Protein AF-0000000078708810 (afdb_homodimer)

Organism: Mycoplasmopsis fermentans (strain ATCC 19989 / NBRC 14854 / NCTC 10117 / PG18) (NCBI:txid496833)

pLDDT: mean 86.61, std 17.86, range [26.67, 98.94]

Foldseek 3Di:
DPPPPPFPWDKDAQFPPAPAIAIDGPLDDDDDLLLLLLLQVDDDAPVFAEEEEEACQLNSNVLLNCSQEVRHAYEYEHQDPVRLVNNVVRCVVSPNPVRYDYHHHQLLVVLVVCLVVVHAAGLEYEYAFDADPVPDPCPPPRNDPVNVCCCVVRHDDLLNVLQSNLSRHDAQGKYKYKYFPVCVVVNCVSCVVSQWEWAEKEFEAAEPPGDTTMMMTMTTHNDDYHYDYDYYAHQDYNVDPPDNHGDPVSSVSSHRNHHDDDD/DPPPPPFPWDKDAQFPPAPAIAIDGPLDDDDDLLLLLLLQVDDDAPVFAEEEEEACQLNSNVLLNCSQEVRHAYEYEHQDPVSLVNNVVRCVVSPNPVRYDYHHHQLLVVLVVCLVVVHAAGQEYEYAFDADPVPDPCPPPRNPPVVVCCCVVRHDDLLSVLQSNLSRHDAQGKYKYKYFPVCVVVNCVSCVVSQWEWAEKEFEAAEPPGDTTMMMTMTTHNDDYHYDYDYYAHQDYNVDPPDNHGDPVSSVSSHRNHHDDDD

Sequence (526 aa):
MIMNKKQKLVKNSLGFDSNLYVVQDKDMFNYSVDTIMLGNFVFLNNKIKNLLEIGANNGALSIFIAERNPNLKIDAVEIQTKACKLAQDNIELNNKQNQIKIINQDFNEFYLEKIKNAASKYDSIVCNPPFYTMQTNKVSKNISEELLIATHEYKINLEQIILGSSKLIEQKGYLTLVIPVERLVDCFCLMRKYNFEPKRVQFIIPRMQDKPKLVLVEGRYQAGWGVHFLPNLYLHDPNDKQQHEYLENIKKLYKPIKVKEGKMIMNKKQKLVKNSLGFDSNLYVVQDKDMFNYSVDTIMLGNFVFLNNKIKNLLEIGANNGALSIFIAERNPNLKIDAVEIQTKACKLAQDNIELNNKQNQIKIINQDFNEFYLEKIKNAASKYDSIVCNPPFYTMQTNKVSKNISEELLIATHEYKINLEQIILGSSKLIEQKGYLTLVIPVERLVDCFCLMRKYNFEPKRVQFIIPRMQDKPKLVLVEGRYQAGWGVHFLPNLYLHDPNDKQQHEYLENIKKLYKPIKVKEGK

Nearest PDB structures (foldseek):
  7wm6-assembly1_A  TM=9.306E-01  e=3.838E-27  Mycoplasma capricolum subsp. capricolum
  7wm6-assembly2_D  TM=9.173E-01  e=1.032E-26  Mycoplasma capricolum subsp. capricolum
  3lpm-assembly1_B  TM=9.251E-01  e=3.236E-22  Listeria monocytogenes serotype 4b str. CLIP 80459
  7wm6-assembly1_B  TM=9.581E-01  e=2.082E-21  Mycoplasma capricolum subsp. capricolum
  7wm5-assembly1_A-2  TM=9.167E-01  e=5.154E-22  Mycoplasma capricolum subsp. capricolum

Secondary structure (DSSP, 8-state):
--------EEEEE-SSSS--EEEEETTSPPP-HHHHHHHHHS---TT--EEEEE--TTSHHHHHHHHH-TT-EEEEEES-HHHHHHHHHHHHHTT-TTTEEEEES-HHHHHHHHHHTTPPPEEEEEE------TT-----TTS-HHHHHHHHHS---HHHHHHHHHHHEEEEEEEEEEEEGGGHHHHHHHHHHTTEEEEEEEEEESSTTSPP-EEEEEEEET--S--EEPPPEE-B-TT-TT--PBPHHHHHHTS--PPP---/--------EEEEE-SSSS--EEEEETTSPPP-HHHHHHHHHS---TT--EEEEE--TTSHHHHHHHHH-TT-EEEEEES-HHHHHHHHHHHHHTT-TTTEEEEES-HHHHHHHHHHTTPPPEEEEEE------TT-----TTS-HHHHHHHHHS---HHHHHHHHHHHEEEEEEEEEEEEGGGHHHHHHHHHHTTEEEEEEEEEESSTTSPP-EEEEEEEET--S--EEPPPEE-B-TT-TT--PBPHHHHHHTS--PPP---

InterPro domains:
  IPR002052 DNA methylase, N-6 adenine-specific, conserved site [PS00092] (125-131)
  IPR007848 Methyltransferase small domain [PF05175] (45-150)
  IPR029063 S-adenosyl-L-methionine-dependent methyltransferase superfamily [G3DSA:3.40.50.150] (15-257)
  IPR029063 S-adenosyl-L-methionine-dependent methyltransferase superfamily [SSF53335] (16-203)
  IPR050210 tRNA (adenine-N(6)-)-methyltransferase [PTHR47739] (8-252)

Structure (mmCIF, N/CA/C/O backbone):
data_AF-0000000078708810-model_v1
#
loop_
_entity.id
_entity.type
_entity.pdbx_description
1 polymer 'Methyltransferase small domain-containing protein'
#
loop_
_atom_site.group_PDB
_atom_site.id
_atom_site.type_symbol
_atom_site.label_atom_id
_atom_site.label_alt_id
_atom_site.label_comp_id
_atom_site.label_asym_id
_atom_site.label_entity_id
_atom_site.label_seq_id
_atom_site.pdbx_PDB_ins_code
_atom_site.Cartn_x
_atom_site.Cartn_y
_atom_site.Cartn_z
_atom_site.occupancy
_atom_site.B_iso_or_equiv
_atom_site.auth_seq_id
_atom_site.auth_comp_id
_atom_site.auth_asym_id
_atom_site.auth_atom_id
_atom_site.pdbx_PDB_model_num
ATOM 1 N N . MET A 1 1 ? -32.719 -39.438 -13.016 1 26.67 1 MET A N 1
ATOM 2 C CA . MET A 1 1 ? -31.688 -39.312 -14.039 1 26.67 1 MET A CA 1
ATOM 3 C C . MET A 1 1 ? -30.75 -38.156 -13.711 1 26.67 1 MET A C 1
ATOM 5 O O . MET A 1 1 ? -31.188 -37 -13.617 1 26.67 1 MET A O 1
ATOM 9 N N . ILE A 1 2 ? -29.844 -38.281 -12.812 1 32.75 2 ILE A N 1
ATOM 10 C CA . ILE A 1 2 ? -28.828 -37.312 -12.414 1 32.75 2 ILE A CA 1
ATOM 11 C C . ILE A 1 2 ? -28.188 -36.719 -13.656 1 32.75 2 ILE A C 1
ATOM 13 O O . ILE A 1 2 ? -27.625 -37.438 -14.492 1 32.75 2 ILE A O 1
ATOM 17 N N . MET A 1 3 ? -28.891 -35.781 -14.281 1 35.12 3 MET A N 1
ATOM 18 C CA . MET A 1 3 ? -28.328 -35.156 -15.469 1 35.12 3 MET A CA 1
ATOM 19 C C . MET A 1 3 ? -26.828 -34.938 -15.312 1 35.12 3 MET A C 1
ATOM 21 O O . MET A 1 3 ? -26.375 -34.344 -14.32 1 35.12 3 MET A O 1
ATOM 25 N N . ASN A 1 4 ? -25.938 -35.844 -15.711 1 38.75 4 ASN A N 1
ATOM 26 C CA . ASN A 1 4 ? -24.5 -35.656 -15.891 1 38.75 4 ASN A CA 1
ATOM 27 C C . ASN A 1 4 ? -24.156 -34.25 -16.391 1 38.75 4 ASN A C 1
ATOM 29 O O . ASN A 1 4 ? -24.453 -33.906 -17.547 1 38.75 4 ASN A O 1
ATOM 33 N N . LYS A 1 5 ? -24.406 -33.156 -15.75 1 48.03 5 LYS A N 1
ATOM 34 C CA . LYS A 1 5 ? -24.062 -31.828 -16.234 1 48.03 5 LYS A CA 1
ATOM 35 C C . LYS A 1 5 ? -22.75 -31.844 -17.016 1 48.03 5 LYS A C 1
ATOM 37 O O . LYS A 1 5 ? -21.703 -32.25 -16.484 1 48.03 5 LYS A O 1
ATOM 42 N N . LYS A 1 6 ? -22.781 -32.125 -18.344 1 53.19 6 LYS A N 1
ATOM 43 C CA . LYS A 1 6 ? -21.672 -32.094 -19.281 1 53.19 6 LYS A CA 1
ATOM 44 C C . LYS A 1 6 ? -20.703 -30.969 -18.938 1 53.19 6 LYS A C 1
ATOM 46 O O . LYS A 1 6 ? -21.109 -29.828 -18.734 1 53.19 6 LYS A O 1
ATOM 51 N N . GLN A 1 7 ? -19.562 -31.297 -18.484 1 66.88 7 GLN A N 1
ATOM 52 C CA . GLN A 1 7 ? -18.469 -30.375 -18.25 1 66.88 7 GLN A CA 1
ATOM 53 C C . GLN A 1 7 ? -18.312 -29.406 -19.422 1 66.88 7 GLN A C 1
ATOM 55 O O . GLN A 1 7 ? -18.344 -29.828 -20.578 1 66.88 7 GLN A O 1
ATOM 60 N N . LYS A 1 8 ? -18.578 -28.141 -19.266 1 78.69 8 LYS A N 1
ATOM 61 C CA . LYS A 1 8 ? -18.359 -27.125 -20.281 1 78.69 8 LYS A CA 1
ATOM 62 C C . LYS A 1 8 ? -16.891 -26.75 -20.406 1 78.69 8 LYS A C 1
ATOM 64 O O . LYS A 1 8 ? -16.453 -25.75 -19.844 1 78.69 8 LYS A O 1
ATOM 69 N N . LEU A 1 9 ? -16.125 -27.688 -20.984 1 86.25 9 LEU A N 1
ATOM 70 C CA . LEU A 1 9 ? -14.695 -27.5 -21.172 1 86.25 9 LEU A CA 1
ATOM 71 C C . LEU A 1 9 ? -14.422 -26.672 -22.422 1 86.25 9 LEU A C 1
ATOM 73 O O . LEU A 1 9 ? -14.984 -26.953 -23.484 1 86.25 9 LEU A O 1
ATOM 77 N N . VAL A 1 10 ? -13.656 -25.578 -22.25 1 90.5 10 VAL A N 1
ATOM 78 C CA . VAL A 1 10 ? -13.305 -24.703 -23.359 1 90.5 10 VAL A CA 1
ATOM 79 C C . VAL A 1 10 ? -11.789 -24.516 -23.406 1 90.5 10 VAL A C 1
ATOM 81 O O . VAL A 1 10 ? -11.156 -24.234 -22.391 1 90.5 10 VAL A O 1
ATOM 84 N N . LYS A 1 11 ? -11.273 -24.75 -24.594 1 91.69 11 LYS A N 1
ATOM 85 C CA . LYS A 1 11 ? -9.844 -24.516 -24.797 1 91.69 11 LYS A CA 1
ATOM 86 C C . LYS A 1 11 ? -9.562 -23.047 -25.078 1 91.69 11 LYS A C 1
ATOM 88 O O . LYS A 1 11 ? -10.125 -22.469 -26 1 91.69 11 LYS A O 1
ATOM 93 N N . ASN A 1 12 ? -8.727 -22.453 -24.312 1 90 12 ASN A N 1
ATOM 94 C CA . ASN A 1 12 ? -8.344 -21.062 -24.469 1 90 12 ASN A CA 1
ATOM 95 C C . ASN A 1 12 ? -6.832 -20.906 -24.625 1 90 12 ASN A C 1
ATOM 97 O O . ASN A 1 12 ? -6.066 -21.75 -24.156 1 90 12 ASN A O 1
ATOM 101 N N . SER A 1 13 ? -6.445 -19.844 -25.391 1 88.56 13 SER A N 1
ATOM 102 C CA . SER A 1 13 ? -5.035 -19.469 -25.391 1 88.56 13 SER A CA 1
ATOM 103 C C . SER A 1 13 ? -4.598 -18.938 -24.031 1 88.56 13 SER A C 1
ATOM 105 O O . SER A 1 13 ? -5.363 -18.234 -23.359 1 88.56 13 SER A O 1
ATOM 107 N N . LEU A 1 14 ? -3.518 -19.344 -23.656 1 87.88 14 LEU A N 1
ATOM 108 C CA . LEU A 1 14 ? -2.914 -18.797 -22.453 1 87.88 14 LEU A CA 1
ATOM 109 C C . LEU A 1 14 ? -1.899 -17.703 -22.797 1 87.88 14 LEU A C 1
ATOM 111 O O . LEU A 1 14 ? -0.809 -18 -23.281 1 87.88 14 LEU A O 1
ATOM 115 N N . GLY A 1 15 ? -2.24 -16.5 -22.5 1 83.06 15 GLY A N 1
ATOM 116 C CA . GLY A 1 15 ? -1.446 -15.367 -22.953 1 83.06 15 GLY A CA 1
ATOM 117 C C . GLY A 1 15 ? -1.709 -14.992 -24.406 1 83.06 15 GLY A C 1
ATOM 118 O O . GLY A 1 15 ? -2.746 -15.352 -24.969 1 83.06 15 GLY A O 1
ATOM 119 N N . PHE A 1 16 ? -0.837 -14.102 -24.828 1 76.5 16 PHE A N 1
ATOM 120 C CA . PHE A 1 16 ? -0.914 -13.672 -26.219 1 76.5 16 PHE A CA 1
ATOM 121 C C . PHE A 1 16 ? 0.299 -14.164 -27 1 76.5 16 PHE A C 1
ATOM 123 O O . PHE A 1 16 ? 1.435 -14.039 -26.531 1 76.5 16 PHE A O 1
ATOM 130 N N . ASP A 1 17 ? 0.03 -14.773 -28.141 1 71.62 17 ASP A N 1
ATOM 131 C CA . ASP A 1 17 ? 1.075 -15.219 -29.047 1 71.62 17 ASP A CA 1
ATOM 132 C C . ASP A 1 17 ? 2.043 -16.172 -28.359 1 71.62 17 ASP A C 1
ATOM 134 O O . ASP A 1 17 ? 3.256 -16.094 -28.562 1 71.62 17 ASP A O 1
ATOM 138 N N . SER A 1 18 ? 1.806 -16.969 -27.328 1 74.38 18 SER A N 1
ATOM 139 C CA . SER A 1 18 ? 2.691 -17.844 -26.562 1 74.38 18 SER A CA 1
ATOM 140 C C . SER A 1 18 ? 2.576 -19.297 -27.016 1 74.38 18 SER A C 1
ATOM 142 O O . SER A 1 18 ? 3.43 -20.125 -26.688 1 74.38 18 SER A O 1
ATOM 144 N N . ASN A 1 19 ? 1.688 -19.703 -27.828 1 87.44 19 ASN A N 1
ATOM 145 C CA . ASN A 1 19 ? 1.379 -21.062 -28.219 1 87.44 19 ASN A CA 1
ATOM 146 C C . ASN A 1 19 ? 1.002 -21.922 -27.016 1 87.44 19 ASN A C 1
ATOM 148 O O . ASN A 1 19 ? 1.212 -23.141 -27.031 1 87.44 19 ASN A O 1
ATOM 152 N N . LEU A 1 20 ? 0.754 -21.312 -26 1 93.69 20 LEU A N 1
ATOM 153 C CA . LEU A 1 20 ? 0.259 -22.016 -24.812 1 93.69 20 LEU A CA 1
ATOM 154 C C . LEU A 1 20 ? -1.266 -22.047 -24.797 1 93.69 20 LEU A C 1
ATOM 156 O O . LEU A 1 20 ? -1.917 -21.094 -25.219 1 93.69 20 LEU A O 1
ATOM 160 N N . TYR A 1 21 ? -1.769 -23.203 -24.25 1 94.12 21 TYR A N 1
ATOM 161 C CA . TYR A 1 21 ? -3.217 -23.375 -24.203 1 94.12 21 TYR A CA 1
ATOM 162 C C . TYR A 1 21 ? -3.648 -23.984 -22.875 1 94.12 21 TYR A C 1
ATOM 164 O O . TYR A 1 21 ? -2.902 -24.766 -22.266 1 94.12 21 TYR A O 1
ATOM 172 N N . VAL A 1 22 ? -4.828 -23.609 -22.5 1 94.31 22 VAL A N 1
ATOM 173 C CA . VAL A 1 22 ? -5.398 -24.219 -21.312 1 94.31 22 VAL A CA 1
ATOM 174 C C . VAL A 1 22 ? -6.879 -24.516 -21.531 1 94.31 22 VAL A C 1
ATOM 176 O O . VAL A 1 22 ? -7.617 -23.672 -22.047 1 94.31 22 VAL A O 1
ATOM 179 N N . VAL A 1 23 ? -7.207 -25.75 -21.234 1 94.31 23 VAL A N 1
ATOM 180 C CA . VAL A 1 23 ? -8.617 -26.141 -21.203 1 94.31 23 VAL A CA 1
ATOM 181 C C . VAL A 1 23 ? -9.211 -25.766 -19.844 1 94.31 23 VAL A C 1
ATOM 183 O O . VAL A 1 23 ? -8.625 -26.047 -18.797 1 94.31 23 VAL A O 1
ATOM 186 N N . GLN A 1 24 ? -10.32 -25.062 -19.938 1 91.44 24 GLN A N 1
ATOM 187 C CA . GLN A 1 24 ? -10.938 -24.578 -18.703 1 91.44 24 GLN A CA 1
ATOM 188 C C . GLN A 1 24 ? -12.383 -25.047 -18.594 1 91.44 24 GLN A C 1
ATOM 190 O O . GLN A 1 24 ? -13.094 -25.109 -19.609 1 91.44 24 GLN A O 1
ATOM 195 N N . ASP A 1 25 ? -12.727 -25.438 -17.406 1 86.12 25 ASP A N 1
ATOM 196 C CA . ASP A 1 25 ? -14.117 -25.703 -17.062 1 86.12 25 ASP A CA 1
ATOM 197 C C . ASP A 1 25 ? -14.844 -24.422 -16.656 1 86.12 25 ASP A C 1
ATOM 199 O O . ASP A 1 25 ? -14.539 -23.828 -15.625 1 86.12 25 ASP A O 1
ATOM 203 N N . LYS A 1 26 ? -15.805 -24.047 -17.406 1 80.81 26 LYS A N 1
ATOM 204 C CA . LYS A 1 26 ? -16.453 -22.766 -17.203 1 80.81 26 LYS A CA 1
ATOM 205 C C . LYS A 1 26 ? -17.234 -22.719 -15.891 1 80.81 26 LYS A C 1
ATOM 207 O O . LYS A 1 26 ? -17.594 -21.656 -15.414 1 80.81 26 LYS A O 1
ATOM 212 N N . ASP A 1 27 ? -17.391 -23.859 -15.266 1 75.62 27 ASP A N 1
ATOM 213 C CA . ASP A 1 27 ? -18.078 -23.938 -13.984 1 75.62 27 ASP A CA 1
ATOM 214 C C . ASP A 1 27 ? -17.109 -23.844 -12.82 1 75.62 27 ASP A C 1
ATOM 216 O O . ASP A 1 27 ? -17.516 -23.844 -11.656 1 75.62 27 ASP A O 1
ATOM 220 N N . MET A 1 28 ? -15.867 -23.781 -13.234 1 75.62 28 MET A N 1
ATOM 221 C CA . MET A 1 28 ? -14.805 -23.656 -12.242 1 75.62 28 MET A CA 1
ATOM 222 C C . MET A 1 28 ? -14.094 -22.312 -12.383 1 75.62 28 MET A C 1
ATOM 224 O O . MET A 1 28 ? -14.484 -21.484 -13.203 1 75.62 28 MET A O 1
ATOM 228 N N . PHE A 1 29 ? -13.156 -22.125 -11.516 1 74.06 29 PHE A N 1
ATOM 229 C CA . PHE A 1 29 ? -12.375 -20.906 -11.633 1 74.06 29 PHE A CA 1
ATOM 230 C C . PHE A 1 29 ? -11.57 -20.891 -12.922 1 74.06 29 PHE A C 1
ATOM 232 O O . PHE A 1 29 ? -10.922 -21.891 -13.266 1 74.06 29 PHE A O 1
ATOM 239 N N . ASN A 1 30 ? -11.789 -19.875 -13.656 1 79.44 30 ASN A N 1
ATOM 240 C CA . ASN A 1 30 ? -11.008 -19.625 -14.867 1 79.44 30 ASN A CA 1
ATOM 241 C C . ASN A 1 30 ? -9.898 -18.609 -14.617 1 79.44 30 ASN A C 1
ATOM 243 O O . ASN A 1 30 ? -10.023 -17.75 -13.742 1 79.44 30 ASN A O 1
ATOM 247 N N . TYR A 1 31 ? -8.828 -18.859 -15.406 1 81.5 31 TYR A N 1
ATOM 248 C CA . TYR A 1 31 ? -7.766 -17.891 -15.188 1 81.5 31 TYR A CA 1
ATOM 249 C C . TYR A 1 31 ? -8.188 -16.5 -15.68 1 81.5 31 TYR A C 1
ATOM 251 O O . TYR A 1 31 ? -9.031 -16.391 -16.578 1 81.5 31 TYR A O 1
ATOM 259 N N . SER A 1 32 ? -7.59 -15.461 -15.094 1 84.06 32 SER A N 1
ATOM 260 C CA . SER A 1 32 ? -7.887 -14.062 -15.398 1 84.06 32 SER A CA 1
ATOM 261 C C . SER A 1 32 ? -6.609 -13.266 -15.633 1 84.06 32 SER A C 1
ATOM 263 O O . SER A 1 32 ? -5.512 -13.828 -15.633 1 84.06 32 SER A O 1
ATOM 265 N N . VAL A 1 33 ? -6.738 -12.055 -15.961 1 86.12 33 VAL A N 1
ATOM 266 C CA . VAL A 1 33 ? -5.633 -11.141 -16.219 1 86.12 33 VAL A CA 1
ATOM 267 C C . VAL A 1 33 ? -4.668 -11.148 -15.039 1 86.12 33 VAL A C 1
ATOM 269 O O . VAL A 1 33 ? -3.453 -11.031 -15.227 1 86.12 33 VAL A O 1
ATOM 272 N N . ASP A 1 34 ? -5.164 -11.32 -13.906 1 89 34 ASP A N 1
ATOM 273 C CA . ASP A 1 34 ? -4.312 -11.289 -12.719 1 89 34 ASP A CA 1
ATOM 274 C C . ASP A 1 34 ? -3.35 -12.477 -12.703 1 89 34 ASP A C 1
ATOM 276 O O . ASP A 1 34 ? -2.215 -12.352 -12.234 1 89 34 ASP A O 1
ATOM 280 N N . THR A 1 35 ? -3.801 -13.648 -13.211 1 91.5 35 THR A N 1
ATOM 281 C CA . THR A 1 35 ? -2.939 -14.82 -13.328 1 91.5 35 THR A CA 1
ATOM 282 C C . THR A 1 35 ? -1.742 -14.516 -14.227 1 91.5 35 THR A C 1
ATOM 284 O O . THR A 1 35 ? -0.599 -14.805 -13.867 1 91.5 35 THR A O 1
ATOM 287 N N . ILE A 1 36 ? -2.062 -13.914 -15.312 1 91.12 36 ILE A N 1
ATOM 288 C CA . ILE A 1 36 ? -1.036 -13.641 -16.312 1 91.12 36 ILE A CA 1
ATOM 289 C C . ILE A 1 36 ? -0.083 -12.562 -15.797 1 91.12 36 ILE A C 1
ATOM 291 O O . ILE A 1 36 ? 1.138 -12.695 -15.914 1 91.12 36 ILE A O 1
ATOM 295 N N . MET A 1 37 ? -0.59 -11.523 -15.18 1 94.81 37 MET A N 1
ATOM 296 C CA . MET A 1 37 ? 0.248 -10.469 -14.625 1 94.81 37 MET A CA 1
ATOM 297 C C . MET A 1 37 ? 1.154 -11.016 -13.523 1 94.81 37 MET A C 1
ATOM 299 O O . MET A 1 37 ? 2.334 -10.664 -13.453 1 94.81 37 MET A O 1
ATOM 303 N N . LEU A 1 38 ? 0.605 -11.859 -12.711 1 96.81 38 LEU A N 1
ATOM 304 C CA . LEU A 1 38 ? 1.392 -12.5 -11.664 1 96.81 38 LEU A CA 1
ATOM 305 C C . LEU A 1 38 ? 2.521 -13.328 -12.258 1 96.81 38 LEU A C 1
ATOM 307 O O . LEU A 1 38 ? 3.648 -13.305 -11.758 1 96.81 38 LEU A O 1
ATOM 311 N N . GLY A 1 39 ? 2.221 -14.023 -13.305 1 96.81 39 GLY A N 1
ATOM 312 C CA . GLY A 1 39 ? 3.199 -14.883 -13.953 1 96.81 39 GLY A CA 1
ATOM 313 C C . GLY A 1 39 ? 4.465 -14.148 -14.352 1 96.81 39 GLY A C 1
ATOM 314 O O . GLY A 1 39 ? 5.57 -14.641 -14.125 1 96.81 39 GLY A O 1
ATOM 315 N N . ASN A 1 40 ? 4.336 -12.961 -14.914 1 95.5 40 ASN A N 1
ATOM 316 C CA . ASN A 1 40 ? 5.496 -12.195 -15.352 1 95.5 40 ASN A CA 1
ATOM 317 C C . ASN A 1 40 ? 6.074 -11.359 -14.211 1 95.5 40 ASN A C 1
ATOM 319 O O . ASN A 1 40 ? 7.211 -10.891 -14.289 1 95.5 40 ASN A O 1
ATOM 323 N N . PHE A 1 41 ? 5.32 -11.164 -13.219 1 97.38 41 PHE A N 1
ATOM 324 C CA . PHE A 1 41 ? 5.777 -10.398 -12.055 1 97.38 41 PHE A CA 1
ATOM 325 C C . PHE A 1 41 ? 6.75 -11.227 -11.219 1 97.38 41 PHE A C 1
ATOM 327 O O . PHE A 1 41 ? 7.652 -10.672 -10.594 1 97.38 41 PHE A O 1
ATOM 334 N N . VAL A 1 42 ? 6.609 -12.531 -11.211 1 97.94 42 VAL A N 1
ATOM 335 C CA . VAL A 1 42 ? 7.492 -13.422 -10.477 1 97.94 42 VAL A CA 1
ATOM 336 C C . VAL A 1 42 ? 8.938 -13.219 -10.93 1 97.94 42 VAL A C 1
ATOM 338 O O . VAL A 1 42 ? 9.227 -13.258 -12.133 1 97.94 42 VAL A O 1
ATOM 341 N N . PHE A 1 43 ? 9.773 -13.008 -10.008 1 97.5 43 PHE A N 1
ATOM 342 C CA . PHE A 1 43 ? 11.188 -12.867 -10.328 1 97.5 43 PHE A CA 1
ATOM 343 C C . PHE A 1 43 ? 11.82 -14.219 -10.617 1 97.5 43 PHE A C 1
ATOM 345 O O . PHE A 1 43 ? 11.695 -15.148 -9.812 1 97.5 43 PHE A O 1
ATOM 352 N N . LEU A 1 44 ? 12.477 -14.305 -11.75 1 97.12 44 LEU A N 1
ATOM 353 C CA . LEU A 1 44 ? 13.195 -15.508 -12.133 1 97.12 44 LEU A CA 1
ATOM 354 C C . LEU A 1 44 ? 14.578 -15.164 -12.688 1 97.12 44 LEU A C 1
ATOM 356 O O . LEU A 1 44 ? 14.727 -14.18 -13.414 1 97.12 44 LEU A O 1
ATOM 360 N N . ASN A 1 45 ? 15.477 -15.906 -12.25 1 95.25 45 ASN A N 1
ATOM 361 C CA . ASN A 1 45 ? 16.797 -15.961 -12.867 1 95.25 45 ASN A CA 1
ATOM 362 C C . ASN A 1 45 ? 17.344 -17.391 -12.914 1 95.25 45 ASN A C 1
ATOM 364 O O . ASN A 1 45 ? 16.609 -18.344 -12.633 1 95.25 45 ASN A O 1
ATOM 368 N N . ASN A 1 46 ? 18.578 -17.531 -13.297 1 94.25 46 ASN A N 1
ATOM 369 C CA . ASN A 1 46 ? 19.125 -18.875 -13.492 1 94.25 46 ASN A CA 1
ATOM 370 C C . ASN A 1 46 ? 19.359 -19.578 -12.164 1 94.25 46 ASN A C 1
ATOM 372 O O . ASN A 1 46 ? 19.547 -20.797 -12.125 1 94.25 46 ASN A O 1
ATOM 376 N N . LYS A 1 47 ? 19.328 -18.859 -11.133 1 95.44 47 LYS A N 1
ATOM 377 C CA . LYS A 1 47 ? 19.594 -19.438 -9.82 1 95.44 47 LYS A CA 1
ATOM 378 C C . LYS A 1 47 ? 18.328 -20 -9.188 1 95.44 47 LYS A C 1
ATOM 380 O O . LYS A 1 47 ? 18.391 -20.781 -8.234 1 95.44 47 LYS A O 1
ATOM 385 N N . ILE A 1 48 ? 17.234 -19.594 -9.656 1 97.38 48 ILE A N 1
ATOM 386 C CA . ILE A 1 48 ? 15.969 -20.109 -9.164 1 97.38 48 ILE A CA 1
ATOM 387 C C . ILE A 1 48 ? 15.633 -21.422 -9.867 1 97.38 48 ILE A C 1
ATOM 389 O O . ILE A 1 48 ? 15.422 -21.438 -11.086 1 97.38 48 ILE A O 1
ATOM 393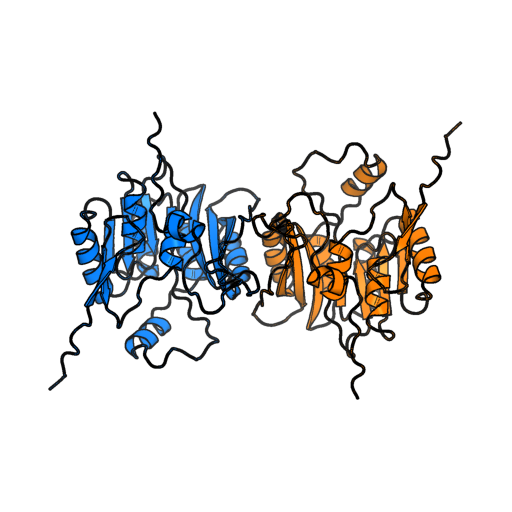 N N . LYS A 1 49 ? 15.531 -22.469 -9.102 1 97.56 49 LYS A N 1
ATOM 394 C CA . LYS A 1 49 ? 15.391 -23.781 -9.711 1 97.56 49 LYS A CA 1
ATOM 395 C C . LYS A 1 49 ? 14.094 -24.453 -9.273 1 97.56 49 LYS A C 1
ATOM 397 O O . LYS A 1 49 ? 13.516 -25.25 -10.023 1 97.56 49 LYS A O 1
ATOM 402 N N . ASN A 1 50 ? 13.711 -24.203 -8.062 1 98.69 50 ASN A N 1
ATOM 403 C CA . ASN A 1 50 ? 12.547 -24.859 -7.492 1 98.69 50 ASN A CA 1
ATOM 404 C C . ASN A 1 50 ? 11.477 -23.859 -7.07 1 98.69 50 ASN A C 1
ATOM 406 O O . ASN A 1 50 ? 11.734 -22.984 -6.234 1 98.69 50 ASN A O 1
ATOM 410 N N . LEU A 1 51 ? 10.289 -24.031 -7.645 1 98.88 51 LEU A N 1
ATOM 411 C CA . LEU A 1 51 ? 9.172 -23.125 -7.371 1 98.88 51 LEU A CA 1
ATOM 412 C C . LEU A 1 51 ? 7.953 -23.922 -6.895 1 98.88 51 LEU A C 1
ATOM 414 O O . LEU A 1 51 ? 7.672 -25 -7.406 1 98.88 51 LEU A O 1
ATOM 418 N N . LEU A 1 52 ? 7.254 -23.344 -5.91 1 98.88 52 LEU A N 1
ATOM 419 C CA . LEU A 1 52 ? 5.992 -23.906 -5.438 1 98.88 52 LEU A CA 1
ATOM 420 C C . LEU A 1 52 ? 4.828 -22.984 -5.793 1 98.88 52 LEU A C 1
ATOM 422 O O . LEU A 1 52 ? 4.879 -21.781 -5.543 1 98.88 52 LEU A O 1
ATOM 426 N N . GLU A 1 53 ? 3.826 -23.547 -6.414 1 98.69 53 GLU A N 1
ATOM 427 C CA . GLU A 1 53 ? 2.555 -22.828 -6.551 1 98.69 53 GLU A CA 1
ATOM 428 C C . GLU A 1 53 ? 1.523 -23.359 -5.559 1 98.69 53 GLU A C 1
ATOM 430 O O . GLU A 1 53 ? 1.285 -24.562 -5.48 1 98.69 53 GLU A O 1
ATOM 435 N N . ILE A 1 54 ? 0.958 -22.438 -4.793 1 97.31 54 ILE A N 1
ATOM 436 C CA . ILE A 1 54 ? -0.13 -22.766 -3.881 1 97.31 54 ILE A CA 1
ATOM 437 C C . ILE A 1 54 ? -1.471 -22.469 -4.547 1 97.31 54 ILE A C 1
ATOM 439 O O . ILE A 1 54 ? -1.759 -21.328 -4.898 1 97.31 54 ILE A O 1
ATOM 443 N N . GLY A 1 55 ? -2.34 -23.438 -4.699 1 94.25 55 GLY A N 1
ATOM 444 C CA . GLY A 1 55 ? -3.594 -23.266 -5.418 1 94.25 55 GLY A CA 1
ATOM 445 C C . GLY A 1 55 ? -3.42 -23.234 -6.926 1 94.25 55 GLY A C 1
ATOM 446 O O . GLY A 1 55 ? -3.688 -22.203 -7.562 1 94.25 55 GLY A O 1
ATOM 447 N N . ALA A 1 56 ? -3.229 -24.438 -7.523 1 95.12 56 ALA A N 1
ATOM 448 C CA . ALA A 1 56 ? -2.854 -24.531 -8.93 1 95.12 56 ALA A CA 1
ATOM 449 C C . ALA A 1 56 ? -4.082 -24.453 -9.836 1 95.12 56 ALA A C 1
ATOM 451 O O . ALA A 1 56 ? -3.986 -24.031 -10.984 1 95.12 56 ALA A O 1
ATOM 452 N N . ASN A 1 57 ? -5.207 -24.859 -9.297 1 92.5 57 ASN A N 1
ATOM 453 C CA . ASN A 1 57 ? -6.422 -24.953 -10.102 1 92.5 57 ASN A CA 1
ATOM 454 C C . ASN A 1 57 ? -6.164 -25.703 -11.406 1 92.5 57 ASN A C 1
ATOM 456 O O . ASN A 1 57 ? -5.695 -26.844 -11.398 1 92.5 57 ASN A O 1
ATOM 460 N N . ASN A 1 58 ? -6.371 -25.078 -12.586 1 94.19 58 ASN A N 1
ATOM 461 C CA . ASN A 1 58 ? -6.238 -25.781 -13.852 1 94.19 58 ASN A CA 1
ATOM 462 C C . ASN A 1 58 ? -4.805 -25.734 -14.375 1 94.19 58 ASN A C 1
ATOM 464 O O . ASN A 1 58 ? -4.531 -26.156 -15.5 1 94.19 58 ASN A O 1
ATOM 468 N N . GLY A 1 59 ? -3.896 -25.172 -13.656 1 96.75 59 GLY A N 1
ATOM 469 C CA . GLY A 1 59 ? -2.477 -25.219 -13.961 1 96.75 59 GLY A CA 1
ATOM 470 C C . GLY A 1 59 ? -2.004 -24.062 -14.812 1 96.75 59 GLY A C 1
ATOM 471 O O . GLY A 1 59 ? -0.831 -23.984 -15.188 1 96.75 59 GLY A O 1
ATOM 472 N N . ALA A 1 60 ? -2.867 -23.078 -15.07 1 95.94 60 ALA A N 1
ATOM 473 C CA . ALA A 1 60 ? -2.568 -21.984 -15.992 1 95.94 60 ALA A CA 1
ATOM 474 C C . ALA A 1 60 ? -1.321 -21.219 -15.562 1 95.94 60 ALA A C 1
ATOM 476 O O . ALA A 1 60 ? -0.425 -20.969 -16.375 1 95.94 60 ALA A O 1
ATOM 477 N N . LEU A 1 61 ? -1.214 -20.891 -14.328 1 97.19 61 LEU A N 1
ATOM 478 C CA . LEU A 1 61 ? -0.109 -20.078 -13.836 1 97.19 61 LEU A CA 1
ATOM 479 C C . LEU A 1 61 ? 1.21 -20.844 -13.922 1 97.19 61 LEU A C 1
ATOM 481 O O . LEU A 1 61 ? 2.207 -20.297 -14.414 1 97.19 61 LEU A O 1
ATOM 485 N N . SER A 1 62 ? 1.242 -22.031 -13.484 1 98.31 62 SER A N 1
ATOM 486 C CA . SER A 1 62 ? 2.445 -22.859 -13.539 1 98.31 62 SER A CA 1
ATOM 487 C C . SER A 1 62 ? 2.932 -23.031 -14.969 1 98.31 62 SER A C 1
ATOM 489 O O . SER A 1 62 ? 4.133 -22.922 -15.242 1 98.31 62 SER A O 1
ATOM 491 N N . ILE A 1 63 ? 2.01 -23.281 -15.859 1 98 63 ILE A N 1
ATOM 492 C CA . ILE A 1 63 ? 2.354 -23.484 -17.266 1 98 63 ILE A CA 1
ATOM 493 C C . ILE A 1 63 ? 2.973 -22.203 -17.828 1 98 63 ILE A C 1
ATOM 495 O O . ILE A 1 63 ? 4 -22.25 -18.5 1 98 63 ILE A O 1
ATOM 499 N N . PHE A 1 64 ? 2.346 -21.125 -17.5 1 96.69 64 PHE A N 1
ATOM 500 C CA . PHE A 1 64 ? 2.842 -19.844 -17.969 1 96.69 64 PHE A CA 1
ATOM 501 C C . PHE A 1 64 ? 4.25 -19.578 -17.438 1 96.69 64 PHE A C 1
ATOM 503 O O . PHE A 1 64 ? 5.141 -19.203 -18.203 1 96.69 64 PHE A O 1
ATOM 510 N N . ILE A 1 65 ? 4.504 -19.844 -16.188 1 97.75 65 ILE A N 1
ATOM 511 C CA . ILE A 1 65 ? 5.785 -19.578 -15.547 1 97.75 65 ILE A CA 1
ATOM 512 C C . ILE A 1 65 ? 6.84 -20.547 -16.078 1 97.75 65 ILE A C 1
ATOM 514 O O . ILE A 1 65 ? 7.988 -20.172 -16.297 1 97.75 65 ILE A O 1
ATOM 518 N N . ALA A 1 66 ? 6.461 -21.766 -16.25 1 97.88 66 ALA A N 1
ATOM 519 C CA . ALA A 1 66 ? 7.383 -22.781 -16.766 1 97.88 66 ALA A CA 1
ATOM 520 C C . ALA A 1 66 ? 7.941 -22.359 -18.125 1 97.88 66 ALA A C 1
ATOM 522 O O . ALA A 1 66 ? 9.102 -22.641 -18.438 1 97.88 66 ALA A O 1
ATOM 523 N N . GLU A 1 67 ? 7.109 -21.719 -18.875 1 96.44 67 GLU A N 1
ATOM 524 C CA . GLU A 1 67 ? 7.512 -21.266 -20.203 1 96.44 67 GLU A CA 1
ATOM 525 C C . GLU A 1 67 ? 8.625 -20.219 -20.125 1 96.44 67 GLU A C 1
ATOM 527 O O . GLU A 1 67 ? 9.391 -20.047 -21.078 1 96.44 67 GLU A O 1
ATOM 532 N N . ARG A 1 68 ? 8.766 -19.547 -19 1 96.44 68 ARG A N 1
ATOM 533 C CA . ARG A 1 68 ? 9.727 -18.453 -18.844 1 96.44 68 ARG A CA 1
ATOM 534 C C . ARG A 1 68 ? 11.133 -18.984 -18.625 1 96.44 68 ARG A C 1
ATOM 536 O O . ARG A 1 68 ? 12.117 -18.297 -18.891 1 96.44 68 ARG A O 1
ATOM 543 N N . ASN A 1 69 ? 11.242 -20.219 -18.078 1 96.81 69 ASN A N 1
ATOM 544 C CA . ASN A 1 69 ? 12.531 -20.844 -17.797 1 96.81 69 ASN A CA 1
ATOM 545 C C . ASN A 1 69 ? 12.453 -22.375 -17.922 1 96.81 69 ASN A C 1
ATOM 547 O O . ASN A 1 69 ? 11.914 -23.031 -17.031 1 96.81 69 ASN A O 1
ATOM 551 N N . PRO A 1 70 ? 13.078 -22.969 -18.859 1 95.12 70 PRO A N 1
ATOM 552 C CA . PRO A 1 70 ? 12.969 -24.422 -19.094 1 95.12 70 PRO A CA 1
ATOM 553 C C . PRO A 1 70 ? 13.633 -25.234 -17.984 1 95.12 70 PRO A C 1
ATOM 555 O O . PRO A 1 70 ? 13.352 -26.422 -17.828 1 95.12 70 PRO A O 1
ATOM 558 N N . ASN A 1 71 ? 14.461 -24.609 -17.203 1 96.25 71 ASN A N 1
ATOM 559 C CA . ASN A 1 71 ? 15.172 -25.328 -16.156 1 96.25 71 ASN A CA 1
ATOM 560 C C . ASN A 1 71 ? 14.414 -25.281 -14.828 1 96.25 71 ASN A C 1
ATOM 562 O O . ASN A 1 71 ? 14.812 -25.906 -13.852 1 96.25 71 ASN A O 1
ATOM 566 N N . LEU A 1 72 ? 13.406 -24.578 -14.805 1 98 72 LEU A N 1
ATOM 567 C CA . LEU A 1 72 ? 12.625 -24.391 -13.586 1 98 72 LEU A CA 1
ATOM 568 C C . LEU A 1 72 ? 11.781 -25.641 -13.297 1 98 72 LEU A C 1
ATOM 570 O O . LEU A 1 72 ? 11.133 -26.172 -14.203 1 98 72 LEU A O 1
ATOM 574 N N . LYS A 1 73 ? 11.844 -26.109 -12.07 1 98.75 73 LYS A N 1
ATOM 575 C CA . LYS A 1 73 ? 10.945 -27.156 -11.594 1 98.75 73 LYS A CA 1
ATOM 576 C C . LYS A 1 73 ? 9.844 -26.578 -10.711 1 98.75 73 LYS A C 1
ATOM 578 O O . LYS A 1 73 ? 10.117 -25.781 -9.812 1 98.75 73 LYS A O 1
ATOM 583 N N . ILE A 1 74 ? 8.602 -27.031 -10.984 1 98.88 74 ILE A N 1
ATOM 584 C CA . ILE A 1 74 ? 7.465 -26.453 -10.281 1 98.88 74 ILE A CA 1
ATOM 585 C C . ILE A 1 74 ? 6.648 -27.547 -9.617 1 98.88 74 ILE A C 1
ATOM 587 O O . ILE A 1 74 ? 6.211 -28.5 -10.281 1 98.88 74 ILE A O 1
ATOM 591 N N . ASP A 1 75 ? 6.531 -27.484 -8.32 1 98.88 75 ASP A N 1
ATOM 592 C CA . ASP A 1 75 ? 5.477 -28.203 -7.617 1 98.88 75 ASP A CA 1
ATOM 593 C C . ASP A 1 75 ? 4.215 -27.344 -7.504 1 98.88 75 ASP A C 1
ATOM 595 O O . ASP A 1 75 ? 4.273 -26.188 -7.074 1 98.88 75 ASP A O 1
ATOM 599 N N . ALA A 1 76 ? 3.1 -27.922 -7.902 1 98.69 76 ALA A N 1
ATOM 600 C CA . ALA A 1 76 ? 1.831 -27.203 -7.871 1 98.69 76 ALA A CA 1
ATOM 601 C C . ALA A 1 76 ? 0.805 -27.938 -7.008 1 98.69 76 ALA A C 1
ATOM 603 O O . ALA A 1 76 ? 0.318 -29 -7.379 1 98.69 76 ALA A O 1
ATOM 604 N N . VAL A 1 77 ? 0.425 -27.297 -5.922 1 97.75 77 VAL A N 1
ATOM 605 C CA . VAL A 1 77 ? -0.451 -27.938 -4.949 1 97.75 77 VAL A CA 1
ATOM 606 C C . VAL A 1 77 ? -1.892 -27.484 -5.168 1 97.75 77 VAL A C 1
ATOM 608 O O . VAL A 1 77 ? -2.154 -26.297 -5.312 1 97.75 77 VAL A O 1
ATOM 611 N N . GLU A 1 78 ? -2.781 -28.391 -5.242 1 94.88 78 GLU A N 1
ATOM 612 C CA . GLU A 1 78 ? -4.207 -28.141 -5.438 1 94.88 78 GLU A CA 1
ATOM 613 C C . GLU A 1 78 ? -5.055 -29.141 -4.645 1 94.88 78 GLU A C 1
ATOM 615 O O . GLU A 1 78 ? -4.762 -30.328 -4.629 1 94.88 78 GLU A O 1
ATOM 620 N N . ILE A 1 79 ? -6.051 -28.547 -4.012 1 93.06 79 ILE A N 1
ATOM 621 C CA . ILE A 1 79 ? -6.816 -29.375 -3.08 1 93.06 79 ILE A CA 1
ATOM 622 C C . ILE A 1 79 ? -7.926 -30.109 -3.83 1 93.06 79 ILE A C 1
ATOM 624 O O . ILE A 1 79 ? -8.305 -31.219 -3.459 1 93.06 79 ILE A O 1
ATOM 628 N N . GLN A 1 80 ? -8.469 -29.562 -4.848 1 90.19 80 GLN A N 1
ATOM 629 C CA . GLN A 1 80 ? -9.602 -30.141 -5.559 1 90.19 80 GLN A CA 1
ATOM 630 C C . GLN A 1 80 ? -9.148 -31.156 -6.598 1 90.19 80 GLN A C 1
ATOM 632 O O . GLN A 1 80 ? -8.43 -30.812 -7.543 1 90.19 80 GLN A O 1
ATOM 637 N N . THR A 1 81 ? -9.68 -32.312 -6.535 1 94.62 81 THR A N 1
ATOM 638 C CA . THR A 1 81 ? -9.258 -33.406 -7.398 1 94.62 81 THR A CA 1
ATOM 639 C C . THR A 1 81 ? -9.609 -33.125 -8.852 1 94.62 81 THR A C 1
ATOM 641 O O . THR A 1 81 ? -8.805 -33.344 -9.75 1 94.62 81 THR A O 1
ATOM 644 N N . LYS A 1 82 ? -10.812 -32.594 -9.031 1 91.56 82 LYS A N 1
ATOM 645 C CA . LYS A 1 82 ? -11.242 -32.312 -10.391 1 91.56 82 LYS A CA 1
ATOM 646 C C . LYS A 1 82 ? -10.32 -31.281 -11.055 1 91.56 82 LYS A C 1
ATOM 648 O O . LYS A 1 82 ? -9.977 -31.422 -12.227 1 91.56 82 LYS A O 1
ATOM 653 N N . ALA A 1 83 ? -9.938 -30.312 -10.336 1 92.5 83 ALA A N 1
ATOM 654 C CA . ALA A 1 83 ? -9.016 -29.297 -10.844 1 92.5 83 ALA A CA 1
ATOM 655 C C . ALA A 1 83 ? -7.641 -29.891 -11.125 1 92.5 83 ALA A C 1
ATOM 657 O O . ALA A 1 83 ? -7.012 -29.562 -12.141 1 92.5 83 ALA A O 1
ATOM 658 N N . CYS A 1 84 ? -7.207 -30.766 -10.289 1 96.12 84 CYS A N 1
ATOM 659 C CA . CYS A 1 84 ? -5.918 -31.422 -10.469 1 96.12 84 CYS A CA 1
ATOM 660 C C . CYS A 1 84 ? -5.879 -32.219 -11.766 1 96.12 84 CYS A C 1
ATOM 662 O O . CYS A 1 84 ? -4.883 -32.156 -12.492 1 96.12 84 CYS A O 1
ATOM 664 N N . LYS A 1 85 ? -6.914 -32.906 -11.984 1 96.44 85 LYS A N 1
ATOM 665 C CA . LYS A 1 85 ? -6.98 -33.688 -13.211 1 96.44 85 LYS A CA 1
ATOM 666 C C . LYS A 1 85 ? -6.902 -32.812 -14.445 1 96.44 85 LYS A C 1
ATOM 668 O O . LYS A 1 85 ? -6.164 -33.094 -15.383 1 96.44 85 LYS A O 1
ATOM 673 N N . LEU A 1 86 ? -7.699 -31.766 -14.367 1 95.94 86 LEU A N 1
ATOM 674 C CA . LEU A 1 86 ? -7.676 -30.812 -15.469 1 95.94 86 LEU A CA 1
ATOM 675 C C . LEU A 1 86 ? -6.293 -30.188 -15.625 1 95.94 86 LEU A C 1
ATOM 677 O O . LEU A 1 86 ? -5.812 -30 -16.75 1 95.94 86 LEU A O 1
ATOM 681 N N . ALA A 1 87 ? -5.648 -29.859 -14.547 1 97.25 87 ALA A N 1
ATOM 682 C CA . ALA A 1 87 ? -4.301 -29.312 -14.57 1 97.25 87 ALA A CA 1
ATOM 683 C C . ALA A 1 87 ? -3.316 -30.281 -15.219 1 97.25 87 ALA A C 1
ATOM 685 O O . ALA A 1 87 ? -2.49 -29.875 -16.047 1 97.25 87 ALA A O 1
ATOM 686 N N . GLN A 1 88 ? -3.418 -31.5 -14.844 1 98.12 88 GLN A N 1
ATOM 687 C CA . GLN A 1 88 ? -2.543 -32.5 -15.43 1 98.12 88 GLN A CA 1
ATOM 688 C C . GLN A 1 88 ? -2.715 -32.562 -16.938 1 98.12 88 GLN A C 1
ATOM 690 O O . GLN A 1 88 ? -1.729 -32.625 -17.688 1 98.12 88 GLN A O 1
ATOM 695 N N . ASP A 1 89 ? -3.934 -32.594 -17.406 1 97.62 89 ASP A N 1
ATOM 696 C CA . ASP A 1 89 ? -4.223 -32.594 -18.844 1 97.62 89 ASP A CA 1
ATOM 697 C C . ASP A 1 89 ? -3.617 -31.375 -19.531 1 97.62 89 ASP A C 1
ATOM 699 O O . ASP A 1 89 ? -3.02 -31.5 -20.594 1 97.62 89 ASP A O 1
ATOM 703 N N . ASN A 1 90 ? -3.773 -30.25 -18.891 1 97.69 90 ASN A N 1
ATOM 704 C CA . ASN A 1 90 ? -3.246 -29.016 -19.453 1 97.69 90 ASN A CA 1
ATOM 705 C C . ASN A 1 90 ? -1.721 -29.031 -19.516 1 97.69 90 ASN A C 1
ATOM 707 O O . ASN A 1 90 ? -1.122 -28.547 -20.469 1 97.69 90 ASN A O 1
ATOM 711 N N . ILE A 1 91 ? -1.091 -29.531 -18.469 1 98.31 91 ILE A N 1
ATOM 712 C CA . ILE A 1 91 ? 0.363 -29.641 -18.406 1 98.31 91 ILE A CA 1
ATOM 713 C C . ILE A 1 91 ? 0.865 -30.5 -19.562 1 98.31 91 ILE A C 1
ATOM 715 O O . ILE A 1 91 ? 1.813 -30.125 -20.266 1 98.31 91 ILE A O 1
ATOM 719 N N . GLU A 1 92 ? 0.21 -31.578 -19.797 1 98.06 92 GLU A N 1
ATOM 720 C CA . GLU A 1 92 ? 0.571 -32.5 -20.891 1 98.06 92 GLU A CA 1
ATOM 721 C C . GLU A 1 92 ? 0.31 -31.844 -22.25 1 98.06 92 GLU A C 1
ATOM 723 O O . GLU A 1 92 ? 1.116 -31.984 -23.172 1 98.06 92 GLU A O 1
ATOM 728 N N . LEU A 1 93 ? -0.807 -31.188 -22.281 1 96.94 93 LEU A N 1
ATOM 729 C CA . LEU A 1 93 ? -1.182 -30.484 -23.516 1 96.94 93 LEU A CA 1
ATOM 730 C C . LEU A 1 93 ? -0.084 -29.516 -23.953 1 96.94 93 LEU A C 1
ATOM 732 O O . LEU A 1 93 ? 0.115 -29.297 -25.141 1 96.94 93 LEU A O 1
ATOM 736 N N . ASN A 1 94 ? 0.661 -29.016 -23.031 1 97.62 94 ASN A N 1
ATOM 737 C CA . ASN A 1 94 ? 1.688 -28.016 -23.328 1 97.62 94 ASN A CA 1
ATOM 738 C C . ASN A 1 94 ? 3.09 -28.609 -23.219 1 97.62 94 ASN A C 1
ATOM 740 O O . ASN A 1 94 ? 4.082 -27.875 -23.219 1 97.62 94 ASN A O 1
ATOM 744 N N . ASN A 1 95 ? 3.215 -29.906 -23.016 1 97.38 95 ASN A N 1
ATOM 745 C CA . ASN A 1 95 ? 4.477 -30.641 -22.938 1 97.38 95 ASN A CA 1
ATOM 746 C C . ASN A 1 95 ? 5.328 -30.141 -21.766 1 97.38 95 ASN A C 1
ATOM 748 O O . ASN A 1 95 ? 6.531 -29.922 -21.922 1 97.38 95 ASN A O 1
ATOM 752 N N . LYS A 1 96 ? 4.688 -29.938 -20.609 1 98.12 96 LYS A N 1
ATOM 753 C CA . LYS A 1 96 ? 5.398 -29.406 -19.453 1 98.12 96 LYS A CA 1
ATOM 754 C C . LYS A 1 96 ? 5.441 -30.438 -18.312 1 98.12 96 LYS A C 1
ATOM 756 O O . LYS A 1 96 ? 5.664 -30.078 -17.156 1 98.12 96 LYS A O 1
ATOM 761 N N . GLN A 1 97 ? 5.262 -31.672 -18.609 1 97.62 97 GLN A N 1
ATOM 762 C CA . GLN A 1 97 ? 5.18 -32.688 -17.594 1 97.62 97 GLN A CA 1
ATOM 763 C C . GLN A 1 97 ? 6.535 -32.938 -16.922 1 97.62 97 GLN A C 1
ATOM 765 O O . GLN A 1 97 ? 6.605 -33.438 -15.797 1 97.62 97 GLN A O 1
ATOM 770 N N . ASN A 1 98 ? 7.613 -32.594 -17.578 1 97.88 98 ASN A N 1
ATOM 771 C CA . ASN A 1 98 ? 8.938 -32.719 -16.984 1 97.88 98 ASN A CA 1
ATOM 772 C C . ASN A 1 98 ? 9.273 -31.578 -16.047 1 97.88 98 ASN A C 1
ATOM 774 O O . ASN A 1 98 ? 10.219 -31.656 -15.258 1 97.88 98 ASN A O 1
ATOM 778 N N . GLN A 1 99 ? 8.555 -30.5 -16.062 1 98.5 99 GLN A N 1
ATOM 779 C CA . GLN A 1 99 ? 8.836 -29.312 -15.273 1 98.5 99 GLN A CA 1
ATOM 780 C C . GLN A 1 99 ? 7.836 -29.172 -14.125 1 98.5 99 GLN A C 1
ATOM 782 O O . GLN A 1 99 ? 8.18 -28.656 -13.062 1 98.5 99 GLN A O 1
ATOM 787 N N . ILE A 1 100 ? 6.625 -29.594 -14.367 1 98.88 100 ILE A N 1
ATOM 788 C CA . ILE A 1 100 ? 5.555 -29.297 -13.422 1 98.88 100 ILE A CA 1
ATOM 789 C C . ILE A 1 100 ? 5.012 -30.594 -12.82 1 98.88 100 ILE A C 1
ATOM 791 O O . ILE A 1 100 ? 4.625 -31.5 -13.555 1 98.88 100 ILE A O 1
ATOM 795 N N . LYS A 1 101 ? 4.992 -30.641 -11.602 1 98.75 101 LYS A N 1
ATOM 796 C CA . LYS A 1 101 ? 4.375 -31.734 -10.859 1 98.75 101 LYS A CA 1
ATOM 797 C C . LYS A 1 101 ? 3.131 -31.266 -10.109 1 98.75 101 LYS A C 1
ATOM 799 O O . LYS A 1 101 ? 3.221 -30.422 -9.219 1 98.75 101 LYS A O 1
ATOM 804 N N . ILE A 1 102 ? 2.006 -31.797 -10.438 1 98.56 102 ILE A N 1
ATOM 805 C CA . ILE A 1 102 ? 0.764 -31.484 -9.742 1 98.56 102 ILE A CA 1
ATOM 806 C C . ILE A 1 102 ? 0.623 -32.375 -8.508 1 98.56 102 ILE A C 1
ATOM 808 O O . ILE A 1 102 ? 0.843 -33.562 -8.578 1 98.56 102 ILE A O 1
ATOM 812 N N . ILE A 1 103 ? 0.3 -31.766 -7.41 1 98.25 103 ILE A N 1
ATOM 813 C CA . ILE A 1 103 ? 0.132 -32.469 -6.141 1 98.25 103 ILE A CA 1
ATOM 814 C C . ILE A 1 103 ? -1.268 -32.219 -5.59 1 98.25 103 ILE A C 1
ATOM 816 O O . ILE A 1 103 ? -1.608 -31.078 -5.254 1 98.25 103 ILE A O 1
ATOM 820 N N . ASN A 1 104 ? -2.117 -33.25 -5.492 1 97.62 104 ASN A N 1
ATOM 821 C CA . ASN A 1 104 ? -3.471 -33.125 -4.957 1 97.62 104 ASN A CA 1
ATOM 822 C C . ASN A 1 104 ? -3.486 -33.25 -3.436 1 97.62 104 ASN A C 1
ATOM 824 O O . ASN A 1 104 ? -3.551 -34.375 -2.908 1 97.62 104 ASN A O 1
ATOM 828 N N . GLN A 1 105 ? -3.461 -32.125 -2.793 1 96.25 105 GLN A N 1
ATOM 829 C CA . GLN A 1 105 ? -3.346 -32.094 -1.338 1 96.25 105 GLN A CA 1
ATOM 830 C C . GLN A 1 105 ? -3.75 -30.75 -0.763 1 96.25 105 GLN A C 1
ATOM 832 O O . GLN A 1 105 ? -3.676 -29.734 -1.451 1 96.25 105 GLN A O 1
ATOM 837 N N . ASP A 1 106 ? -4.207 -30.781 0.482 1 94.75 106 ASP A N 1
ATOM 838 C CA . ASP A 1 106 ? -4.367 -29.562 1.255 1 94.75 106 ASP A CA 1
ATOM 839 C C . ASP A 1 106 ? -3.016 -28.922 1.565 1 94.75 106 ASP A C 1
ATOM 841 O O . ASP A 1 106 ? -2.113 -29.594 2.078 1 94.75 106 ASP A O 1
ATOM 845 N N . PHE A 1 107 ? -2.93 -27.672 1.314 1 95.81 107 PHE A N 1
ATOM 846 C CA . PHE A 1 107 ? -1.65 -26.984 1.51 1 95.81 107 PHE A CA 1
ATOM 847 C C . PHE A 1 107 ? -1.213 -27.078 2.967 1 95.81 107 PHE A C 1
ATOM 849 O O . PHE A 1 107 ? -0.023 -27.219 3.256 1 95.81 107 PHE A O 1
ATOM 856 N N . ASN A 1 108 ? -2.137 -26.906 3.879 1 95 108 ASN A N 1
ATOM 857 C CA . ASN A 1 108 ? -1.807 -26.984 5.297 1 95 108 ASN A CA 1
ATOM 858 C C . ASN A 1 108 ? -1.214 -28.344 5.668 1 95 108 ASN A C 1
ATOM 860 O O . ASN A 1 108 ? -0.353 -28.422 6.547 1 95 108 ASN A O 1
ATOM 864 N N . GLU A 1 109 ? -1.665 -29.312 5.043 1 96.56 109 GLU A N 1
ATOM 865 C CA . GLU A 1 109 ? -1.087 -30.625 5.25 1 96.56 109 GLU A CA 1
ATOM 866 C C . GLU A 1 109 ? 0.236 -30.781 4.504 1 96.56 109 GLU A C 1
ATOM 868 O O . GLU A 1 109 ? 1.18 -31.375 5.02 1 96.56 109 GLU A O 1
ATOM 873 N N . PHE A 1 110 ? 0.249 -30.25 3.357 1 97.19 110 PHE A N 1
ATOM 874 C CA . PHE A 1 110 ? 1.42 -30.359 2.496 1 97.19 110 PHE A CA 1
ATOM 875 C C . PHE A 1 110 ? 2.654 -29.797 3.191 1 97.19 110 PHE A C 1
ATOM 877 O O . PHE A 1 110 ? 3.688 -30.469 3.271 1 97.19 110 PHE A O 1
ATOM 884 N N . TYR A 1 111 ? 2.525 -28.469 3.672 1 96.5 111 TYR A N 1
ATOM 885 C CA . TYR A 1 111 ? 3.732 -27.859 4.223 1 96.5 111 TYR A CA 1
ATOM 886 C C . TYR A 1 111 ? 4.16 -28.562 5.508 1 96.5 111 TYR A C 1
ATOM 888 O O . TYR A 1 111 ? 5.352 -28.672 5.797 1 96.5 111 TYR A O 1
ATOM 896 N N . LEU A 1 112 ? 3.266 -29.172 6.312 1 96.62 112 LEU A N 1
ATOM 897 C CA . LEU A 1 112 ? 3.604 -29.922 7.52 1 96.62 112 LEU A CA 1
ATOM 898 C C . LEU A 1 112 ? 4.352 -31.203 7.176 1 96.62 112 LEU A C 1
ATOM 900 O O . LEU A 1 112 ? 5.324 -31.562 7.844 1 96.62 112 LEU A O 1
ATOM 904 N N . GLU A 1 113 ? 3.875 -31.844 6.176 1 97.31 113 GLU A N 1
ATOM 905 C CA . GLU A 1 113 ? 4.531 -33.062 5.73 1 97.31 113 GLU A CA 1
ATOM 906 C C . GLU A 1 113 ? 5.938 -32.781 5.211 1 97.31 113 GLU A C 1
ATOM 908 O O . GLU A 1 113 ? 6.867 -33.562 5.48 1 97.31 113 GLU A O 1
ATOM 913 N N . LYS A 1 114 ? 6.02 -31.781 4.465 1 97.31 114 LYS A N 1
ATOM 914 C CA . LYS A 1 114 ? 7.328 -31.406 3.941 1 97.31 114 LYS A CA 1
ATOM 915 C C . LYS A 1 114 ? 8.32 -31.156 5.07 1 97.31 114 LYS A C 1
ATOM 917 O O . LYS A 1 114 ? 9.484 -31.562 4.988 1 97.31 114 LYS A O 1
ATOM 922 N N . ILE A 1 115 ? 7.887 -30.484 6.094 1 95.69 115 ILE A N 1
ATOM 923 C CA . ILE A 1 115 ? 8.727 -30.188 7.25 1 95.69 115 ILE A CA 1
ATOM 924 C C . ILE A 1 115 ? 9.125 -31.484 7.945 1 95.69 115 ILE A C 1
ATOM 926 O O . ILE A 1 115 ? 10.289 -31.703 8.273 1 95.69 115 ILE A O 1
ATOM 930 N N . LYS A 1 116 ? 8.188 -32.312 8.109 1 95.62 116 LYS A N 1
ATOM 931 C CA . LYS A 1 116 ? 8.406 -33.594 8.797 1 95.62 116 LYS A CA 1
ATOM 932 C C . LYS A 1 116 ? 9.445 -34.438 8.07 1 95.62 116 LYS A C 1
ATOM 934 O O . LYS A 1 116 ? 10.266 -35.125 8.703 1 95.62 116 LYS A O 1
ATOM 939 N N . ASN A 1 117 ? 9.422 -34.375 6.797 1 95 117 ASN A N 1
ATOM 940 C CA . ASN A 1 117 ? 10.281 -35.219 5.977 1 95 117 ASN A CA 1
ATOM 941 C C . ASN A 1 117 ? 11.602 -34.5 5.656 1 95 117 ASN A C 1
ATOM 943 O O . ASN A 1 117 ? 12.406 -35.031 4.871 1 95 117 ASN A O 1
ATOM 947 N N . ALA A 1 118 ? 11.805 -33.344 6.211 1 92 118 ALA A N 1
ATOM 948 C CA . ALA A 1 118 ? 13.008 -32.531 5.965 1 92 118 ALA A CA 1
ATOM 949 C C . ALA A 1 118 ? 13.266 -32.375 4.469 1 92 118 ALA A C 1
ATOM 951 O O . ALA A 1 118 ? 14.391 -32.562 4.004 1 92 118 ALA A O 1
ATOM 952 N N . ALA A 1 119 ? 12.227 -32.188 3.732 1 91.25 119 ALA A N 1
ATOM 953 C CA . ALA A 1 119 ? 12.336 -32.062 2.281 1 91.25 119 ALA A CA 1
ATOM 954 C C . ALA A 1 119 ? 12.992 -30.766 1.89 1 91.25 119 ALA A C 1
ATOM 956 O O . ALA A 1 119 ? 13.086 -29.844 2.705 1 91.25 119 ALA A O 1
ATOM 957 N N . SER A 1 120 ? 13.406 -30.734 0.632 1 94.19 120 SER A N 1
ATOM 958 C CA . SER A 1 120 ? 14.055 -29.531 0.127 1 94.19 120 SER A CA 1
ATOM 959 C C . SER A 1 120 ? 13.094 -28.359 0.107 1 94.19 120 SER A C 1
ATOM 961 O O . SER A 1 120 ? 11.906 -28.516 -0.147 1 94.19 120 SER A O 1
ATOM 963 N N . LYS A 1 121 ? 13.703 -27.203 0.312 1 97.75 121 LYS A N 1
ATOM 964 C CA . LYS A 1 121 ? 12.938 -25.953 0.318 1 97.75 121 LYS A CA 1
ATOM 965 C C . LYS A 1 121 ? 12.828 -25.375 -1.087 1 97.75 121 LYS A C 1
ATOM 967 O O . LYS A 1 121 ? 13.43 -25.891 -2.029 1 97.75 121 LYS A O 1
ATOM 972 N N . TYR A 1 122 ? 12.062 -24.359 -1.188 1 98.81 122 TYR A N 1
ATOM 973 C CA . TYR A 1 122 ? 11.828 -23.734 -2.482 1 98.81 122 TYR A CA 1
ATOM 974 C C . TYR A 1 122 ? 12.547 -22.391 -2.568 1 98.81 122 TYR A C 1
ATOM 976 O O . TYR A 1 122 ? 12.648 -21.672 -1.571 1 98.81 122 TYR A O 1
ATOM 984 N N . ASP A 1 123 ? 12.992 -22.016 -3.812 1 98.81 123 ASP A N 1
ATOM 985 C CA . ASP A 1 123 ? 13.57 -20.703 -4.07 1 98.81 123 ASP A CA 1
ATOM 986 C C . ASP A 1 123 ? 12.484 -19.641 -4.191 1 98.81 123 ASP A C 1
ATOM 988 O O . ASP A 1 123 ? 12.719 -18.469 -3.898 1 98.81 123 ASP A O 1
ATOM 992 N N . SER A 1 124 ? 11.367 -20.094 -4.652 1 98.88 124 SER A N 1
ATOM 993 C CA . SER A 1 124 ? 10.25 -19.203 -4.938 1 98.88 124 SER A CA 1
ATOM 994 C C . SER A 1 124 ? 8.914 -19.891 -4.68 1 98.88 124 SER A C 1
ATOM 996 O O . SER A 1 124 ? 8.742 -21.062 -4.984 1 98.88 124 SER A O 1
ATOM 998 N N . ILE A 1 125 ? 8.016 -19.125 -4.07 1 98.94 125 ILE A N 1
ATOM 999 C CA . ILE A 1 125 ? 6.641 -19.578 -3.859 1 98.94 125 ILE A CA 1
ATOM 1000 C C . ILE A 1 125 ? 5.668 -18.547 -4.434 1 98.94 125 ILE A C 1
ATOM 1002 O O . ILE A 1 125 ? 5.844 -17.344 -4.238 1 98.94 125 ILE A O 1
ATOM 1006 N N . VAL A 1 126 ? 4.684 -19.016 -5.164 1 98.75 126 VAL A N 1
ATOM 1007 C CA . VAL A 1 126 ? 3.713 -18.125 -5.797 1 98.75 126 VAL A CA 1
ATOM 1008 C C . VAL A 1 126 ? 2.297 -18.594 -5.457 1 98.75 126 VAL A C 1
ATOM 1010 O O . VAL A 1 126 ? 2.039 -19.797 -5.34 1 98.75 126 VAL A O 1
ATOM 1013 N N . CYS A 1 127 ? 1.427 -17.609 -5.301 1 97.06 127 CYS A N 1
ATOM 1014 C CA . CYS A 1 127 ? 0.036 -17.922 -4.992 1 97.06 127 CYS A CA 1
ATOM 1015 C C . CYS A 1 127 ? -0.897 -16.844 -5.516 1 97.06 127 CYS A C 1
ATOM 1017 O O . CYS A 1 127 ? -0.635 -15.648 -5.336 1 97.06 127 CYS A O 1
ATOM 1019 N N . ASN A 1 128 ? -1.857 -17.172 -6.211 1 93.69 128 ASN A N 1
ATOM 1020 C CA . ASN A 1 128 ? -3.037 -16.359 -6.512 1 93.69 128 ASN A CA 1
ATOM 1021 C C . ASN A 1 128 ? -4.246 -16.812 -5.691 1 93.69 128 ASN A C 1
ATOM 1023 O O . ASN A 1 128 ? -5.082 -17.578 -6.18 1 93.69 128 ASN A O 1
ATOM 1027 N N . PRO A 1 129 ? -4.34 -16.312 -4.473 1 86 129 PRO A N 1
ATOM 1028 C CA . PRO A 1 129 ? -5.332 -16.859 -3.541 1 86 129 PRO A CA 1
ATOM 1029 C C . PRO A 1 129 ? -6.766 -16.547 -3.967 1 86 129 PRO A C 1
ATOM 1031 O O . PRO A 1 129 ? -7.012 -15.555 -4.652 1 86 129 PRO A O 1
ATOM 1034 N N . PRO A 1 130 ? -7.645 -17.469 -3.65 1 70.31 130 PRO A N 1
ATOM 1035 C CA . PRO A 1 130 ? -9.055 -17.172 -3.9 1 70.31 130 PRO A CA 1
ATOM 1036 C C . PRO A 1 130 ? -9.586 -16.047 -3.021 1 70.31 130 PRO A C 1
ATOM 1038 O O . PRO A 1 130 ? -9.211 -15.938 -1.85 1 70.31 130 PRO A O 1
ATOM 1041 N N . PHE A 1 131 ? -9.805 -14.844 -3.578 1 60.25 131 PHE A N 1
ATOM 1042 C CA . PHE A 1 131 ? -10.117 -13.688 -2.75 1 60.25 131 PHE A CA 1
ATOM 1043 C C . PHE A 1 131 ? -11.602 -13.672 -2.377 1 60.25 131 PHE A C 1
ATOM 1045 O O . PHE A 1 131 ? -12.469 -13.727 -3.25 1 60.25 131 PHE A O 1
ATOM 1052 N N . TYR A 1 132 ? -12.023 -14.391 -1.415 1 47.69 132 TYR A N 1
ATOM 1053 C CA . TYR A 1 132 ? -13.375 -14.156 -0.932 1 47.69 132 TYR A CA 1
ATOM 1054 C C . TYR A 1 132 ? -13.398 -13.055 0.122 1 47.69 132 TYR A C 1
ATOM 1056 O O . TYR A 1 132 ? -12.617 -13.086 1.077 1 47.69 132 TYR A O 1
ATOM 1064 N N . THR A 1 133 ? -13.375 -11.781 -0.303 1 42.94 133 THR A N 1
ATOM 1065 C CA . THR A 1 133 ? -13.648 -10.852 0.783 1 42.94 133 THR A CA 1
ATOM 1066 C C . THR A 1 133 ? -14.938 -11.234 1.506 1 42.94 133 THR A C 1
ATOM 1068 O O . THR A 1 133 ? -15.93 -11.602 0.869 1 42.94 133 THR A O 1
ATOM 1071 N N . MET A 1 134 ? -14.836 -11.648 2.664 1 38.66 134 MET A N 1
ATOM 1072 C CA . MET A 1 134 ? -16.047 -11.93 3.438 1 38.66 134 MET A CA 1
ATOM 1073 C C . MET A 1 134 ? -17.156 -10.938 3.098 1 38.66 134 MET A C 1
ATOM 1075 O O . MET A 1 134 ? -18.312 -11.18 3.412 1 38.66 134 MET A O 1
ATOM 1079 N N . GLN A 1 135 ? -16.812 -9.711 2.814 1 37.88 135 GLN A N 1
ATOM 1080 C CA . GLN A 1 135 ? -17.953 -8.781 2.771 1 37.88 135 GLN A CA 1
ATOM 1081 C C . GLN A 1 135 ? -18.812 -9.031 1.541 1 37.88 135 GLN A C 1
ATOM 1083 O O . GLN A 1 135 ? -19.953 -8.555 1.469 1 37.88 135 GLN A O 1
ATOM 1088 N N . THR A 1 136 ? -18.234 -9.031 0.321 1 36.38 136 THR A N 1
ATOM 1089 C CA . THR A 1 136 ? -19.219 -8.867 -0.745 1 36.38 136 THR A CA 1
ATOM 1090 C C . THR A 1 136 ? -20.047 -10.141 -0.917 1 36.38 136 THR A C 1
ATOM 1092 O O . THR A 1 136 ? -19.5 -11.211 -1.192 1 36.38 136 THR A O 1
ATOM 1095 N N . ASN A 1 137 ? -21.047 -10.25 -0.275 1 36.81 137 ASN A N 1
ATOM 1096 C CA . ASN A 1 137 ? -22.188 -11.148 -0.423 1 36.81 137 ASN A CA 1
ATOM 1097 C C . ASN A 1 137 ? -22.484 -11.43 -1.892 1 36.81 137 ASN A C 1
ATOM 1099 O O . ASN A 1 137 ? -23.516 -12.023 -2.215 1 36.81 137 ASN A O 1
ATOM 1103 N N . LYS A 1 138 ? -22.109 -10.633 -2.785 1 34.41 138 LYS A N 1
ATOM 1104 C CA . LYS A 1 138 ? -22.656 -10.992 -4.09 1 34.41 138 LYS A CA 1
ATOM 1105 C C . LYS A 1 138 ? -21.859 -12.109 -4.742 1 34.41 138 LYS A C 1
ATOM 1107 O O . LYS A 1 138 ? -20.906 -11.844 -5.488 1 34.41 138 LYS A O 1
ATOM 1112 N N . VAL A 1 139 ? -21.609 -13.102 -4.09 1 37.5 139 VAL A N 1
ATOM 1113 C CA . VAL A 1 139 ? -21.156 -14.273 -4.84 1 37.5 139 VAL A CA 1
ATOM 1114 C C . VAL A 1 139 ? -21.969 -14.391 -6.133 1 37.5 139 VAL A C 1
ATOM 1116 O O . VAL A 1 139 ? -23.203 -14.359 -6.105 1 37.5 139 VAL A O 1
ATOM 1119 N N . SER A 1 140 ? -21.5 -14.086 -7.207 1 39.09 140 SER A N 1
ATOM 1120 C CA . SER A 1 140 ? -22.266 -14.305 -8.43 1 39.09 140 SER A CA 1
ATOM 1121 C C . SER A 1 140 ? -23.188 -15.508 -8.297 1 39.09 140 SER A C 1
ATOM 1123 O O . SER A 1 140 ? -22.797 -16.531 -7.719 1 39.09 140 SER A O 1
ATOM 1125 N N . LYS A 1 141 ? -24.406 -15.289 -8.422 1 42.47 141 LYS A N 1
ATOM 1126 C CA . LYS A 1 141 ? -25.484 -16.281 -8.461 1 42.47 141 LYS A CA 1
ATOM 1127 C C . LYS A 1 141 ? -25.031 -17.547 -9.164 1 42.47 141 LYS A C 1
ATOM 1129 O O . LYS A 1 141 ? -25.672 -18.594 -9.055 1 42.47 141 LYS A O 1
ATOM 1134 N N . ASN A 1 142 ? -24 -17.422 -10.047 1 43.19 142 ASN A N 1
ATOM 1135 C CA . ASN A 1 142 ? -23.812 -18.594 -10.891 1 43.19 142 ASN A CA 1
ATOM 1136 C C . ASN A 1 142 ? -22.719 -19.5 -10.328 1 43.19 142 ASN A C 1
ATOM 1138 O O . ASN A 1 142 ? -22.203 -20.359 -11.039 1 43.19 142 ASN A O 1
ATOM 1142 N N . ILE A 1 143 ? -22.094 -19.062 -9.328 1 48.72 143 ILE A N 1
ATOM 1143 C CA . ILE A 1 143 ? -21.094 -20.016 -8.852 1 48.72 143 ILE A CA 1
ATOM 1144 C C . ILE A 1 143 ? -21.781 -21.188 -8.18 1 48.72 143 ILE A C 1
ATOM 1146 O O . ILE A 1 143 ? -22.656 -21.016 -7.336 1 48.72 143 ILE A O 1
ATOM 1150 N N . SER A 1 144 ? -21.484 -22.312 -8.609 1 50.78 144 SER A N 1
ATOM 1151 C CA . SER A 1 144 ? -22.125 -23.516 -8.078 1 50.78 144 SER A CA 1
ATOM 1152 C C . SER A 1 144 ? -21.922 -23.625 -6.57 1 50.78 144 SER A C 1
ATOM 1154 O O . SER A 1 144 ? -20.953 -23.078 -6.027 1 50.78 144 SER A O 1
ATOM 1156 N N . GLU A 1 145 ? -22.953 -23.969 -5.949 1 47.94 145 GLU A N 1
ATOM 1157 C CA . GLU A 1 145 ? -22.906 -24.297 -4.523 1 47.94 145 GLU A CA 1
ATOM 1158 C C . GLU A 1 145 ? -21.594 -24.969 -4.145 1 47.94 145 GLU A C 1
ATOM 1160 O O . GLU A 1 145 ? -21.062 -24.734 -3.059 1 47.94 145 GLU A O 1
ATOM 1165 N N . GLU A 1 146 ? -21.188 -25.703 -5.004 1 47.28 146 GLU A N 1
ATOM 1166 C CA . GLU A 1 146 ? -19.922 -26.375 -4.777 1 47.28 146 GLU A CA 1
ATOM 1167 C C . GLU A 1 146 ? -18.781 -25.375 -4.652 1 47.28 146 GLU A C 1
ATOM 1169 O O . GLU A 1 146 ? -17.891 -25.547 -3.805 1 47.28 146 GLU A O 1
ATOM 1174 N N . LEU A 1 147 ? -18.859 -24.406 -5.414 1 49.44 147 LEU A N 1
ATOM 1175 C CA . LEU A 1 147 ? -17.812 -23.406 -5.387 1 49.44 147 LEU A CA 1
ATOM 1176 C C . LEU A 1 147 ? -17.844 -22.609 -4.086 1 49.44 147 LEU A C 1
ATOM 1178 O O . LEU A 1 147 ? -16.797 -22.281 -3.518 1 49.44 147 LEU A O 1
ATOM 1182 N N . LEU A 1 148 ? -18.984 -22.391 -3.719 1 49.75 148 LEU A N 1
ATOM 1183 C CA . LEU A 1 148 ? -19.172 -21.656 -2.471 1 49.75 148 LEU A CA 1
ATOM 1184 C C . LEU A 1 148 ? -18.719 -22.5 -1.276 1 49.75 148 LEU A C 1
ATOM 1186 O O . LEU A 1 148 ? -18.078 -21.984 -0.354 1 49.75 148 LEU A O 1
ATOM 1190 N N . ILE A 1 149 ? -19.25 -23.641 -1.277 1 46.03 149 ILE A N 1
ATOM 1191 C CA . ILE A 1 149 ? -18.859 -24.547 -0.204 1 46.03 149 ILE A CA 1
ATOM 1192 C C . ILE A 1 149 ? -17.344 -24.719 -0.19 1 46.03 149 ILE A C 1
ATOM 1194 O O . ILE A 1 149 ? -16.719 -24.672 0.873 1 46.03 149 ILE A O 1
ATOM 1198 N N . ALA A 1 150 ? -16.844 -24.953 -1.383 1 45.59 150 ALA A N 1
ATOM 1199 C CA . ALA A 1 150 ? -15.406 -25.141 -1.513 1 45.59 150 ALA A CA 1
ATOM 1200 C C . ALA A 1 150 ? -14.648 -23.891 -1.046 1 45.59 150 ALA A C 1
ATOM 1202 O O . ALA A 1 150 ? -13.609 -24 -0.385 1 45.59 150 ALA A O 1
ATOM 1203 N N . THR A 1 151 ? -15.164 -22.844 -1.354 1 48.97 151 THR A N 1
ATOM 1204 C CA . THR A 1 151 ? -14.531 -21.594 -0.949 1 48.97 151 THR A CA 1
ATOM 1205 C C . THR A 1 151 ? -14.594 -21.422 0.565 1 48.97 151 THR A C 1
ATOM 1207 O O . THR A 1 151 ? -13.633 -20.953 1.185 1 48.97 151 THR A O 1
ATOM 1210 N N . HIS A 1 152 ? -15.773 -21.734 1.073 1 47.19 152 HIS A N 1
ATOM 1211 C CA . HIS A 1 152 ? -16.016 -21.594 2.504 1 47.19 152 HIS A CA 1
ATOM 1212 C C . HIS A 1 152 ? -15.219 -22.609 3.305 1 47.19 152 HIS A C 1
ATOM 1214 O O . HIS A 1 152 ? -14.695 -22.297 4.375 1 47.19 152 HIS A O 1
ATOM 1220 N N . GLU A 1 153 ? -15.453 -23.922 2.998 1 43.62 153 GLU A N 1
ATOM 1221 C CA . GLU A 1 153 ? -14.867 -25.047 3.738 1 43.62 153 GLU A CA 1
ATOM 1222 C C . GLU A 1 153 ? -13.344 -25.047 3.619 1 43.62 153 GLU A C 1
ATOM 1224 O O . GLU A 1 153 ? -12.641 -25.438 4.555 1 43.62 153 GLU A O 1
ATOM 1229 N N . TYR A 1 154 ? -12.82 -24.906 2.512 1 49.41 154 TYR A N 1
ATOM 1230 C CA . TYR A 1 154 ? -11.453 -25.297 2.188 1 49.41 154 TYR A CA 1
ATOM 1231 C C . TYR A 1 154 ? -10.539 -24.078 2.096 1 49.41 154 TYR A C 1
ATOM 1233 O O . TYR A 1 154 ? -9.438 -24.172 1.545 1 49.41 154 TYR A O 1
ATOM 1241 N N . LYS A 1 155 ? -10.984 -22.953 2.697 1 61.97 155 LYS A N 1
ATOM 1242 C CA . LYS A 1 155 ? -10.438 -21.656 2.285 1 61.97 155 LYS A CA 1
ATOM 1243 C C . LYS A 1 155 ? -9.172 -21.312 3.062 1 61.97 155 LYS A C 1
ATOM 1245 O O . LYS A 1 155 ? -9.18 -21.297 4.297 1 61.97 155 LYS A O 1
ATOM 1250 N N . ILE A 1 156 ? -8.039 -21.828 2.43 1 83.19 156 ILE A N 1
ATOM 1251 C CA . ILE A 1 156 ? -6.77 -21.344 2.953 1 83.19 156 ILE A CA 1
ATOM 1252 C C . ILE A 1 156 ? -6.797 -19.812 3.023 1 83.19 156 ILE A C 1
ATOM 1254 O O . ILE A 1 156 ? -7.293 -19.156 2.107 1 83.19 156 ILE A O 1
ATOM 1258 N N . ASN A 1 157 ? -6.527 -19.375 4.199 1 89.56 157 ASN A N 1
ATOM 1259 C CA . ASN A 1 157 ? -6.535 -17.922 4.324 1 89.56 157 ASN A CA 1
ATOM 1260 C C . ASN A 1 157 ? -5.137 -17.344 4.16 1 89.56 157 ASN A C 1
ATOM 1262 O O . ASN A 1 157 ? -4.16 -18.078 4.027 1 89.56 157 ASN A O 1
ATOM 1266 N N . LEU A 1 158 ? -5.066 -16.109 4.129 1 93.81 158 LEU A N 1
ATOM 1267 C CA . LEU A 1 158 ? -3.832 -15.391 3.836 1 93.81 158 LEU A CA 1
ATOM 1268 C C . LEU A 1 158 ? -2.75 -15.727 4.855 1 93.81 158 LEU A C 1
ATOM 1270 O O . LEU A 1 158 ? -1.59 -15.93 4.492 1 93.81 158 LEU A O 1
ATOM 1274 N N . GLU A 1 159 ? -3.082 -15.805 6.094 1 95 159 GLU A N 1
ATOM 1275 C CA . GLU A 1 159 ? -2.094 -16.109 7.125 1 95 159 GLU A CA 1
ATOM 1276 C C . GLU A 1 159 ? -1.549 -17.516 6.977 1 95 159 GLU A C 1
ATOM 1278 O O . GLU A 1 159 ? -0.347 -17.75 7.133 1 95 159 GLU A O 1
ATOM 1283 N N . GLN A 1 160 ? -2.438 -18.438 6.715 1 95.12 160 GLN A N 1
ATOM 1284 C CA . GLN A 1 160 ? -2.002 -19.812 6.496 1 95.12 160 GLN A CA 1
ATOM 1285 C C . GLN A 1 160 ? -1.022 -19.906 5.328 1 95.12 160 GLN A C 1
ATOM 1287 O O . GLN A 1 160 ? -0.026 -20.625 5.398 1 95.12 160 GLN A O 1
ATOM 1292 N N . ILE A 1 161 ? -1.316 -19.172 4.297 1 96.75 161 ILE A N 1
ATOM 1293 C CA . ILE A 1 161 ? -0.457 -19.156 3.119 1 96.75 161 ILE A CA 1
ATOM 1294 C C . ILE A 1 161 ? 0.927 -18.641 3.496 1 96.75 161 ILE A C 1
ATOM 1296 O O . ILE A 1 161 ? 1.94 -19.281 3.207 1 96.75 161 ILE A O 1
ATOM 1300 N N . ILE A 1 162 ? 0.964 -17.516 4.145 1 97.94 162 ILE A N 1
ATOM 1301 C CA . ILE A 1 162 ? 2.23 -16.859 4.438 1 97.94 162 ILE A CA 1
ATOM 1302 C C . ILE A 1 162 ? 3 -17.656 5.488 1 97.94 162 ILE A C 1
ATOM 1304 O O . ILE A 1 162 ? 4.207 -17.859 5.363 1 97.94 162 ILE A O 1
ATOM 1308 N N . LEU A 1 163 ? 2.328 -18.172 6.488 1 98.06 163 LEU A N 1
ATOM 1309 C CA . LEU A 1 163 ? 2.949 -19 7.508 1 98.06 163 LEU A CA 1
ATOM 1310 C C . LEU A 1 163 ? 3.547 -20.266 6.895 1 98.06 163 LEU A C 1
ATOM 1312 O O . LEU A 1 163 ? 4.719 -20.578 7.113 1 98.06 163 LEU A O 1
ATOM 1316 N N . GLY A 1 164 ? 2.73 -20.969 6.152 1 98.12 164 GLY A N 1
ATOM 1317 C CA . GLY A 1 164 ? 3.23 -22.172 5.508 1 98.12 164 GLY A CA 1
ATOM 1318 C C . GLY A 1 164 ? 4.402 -21.906 4.578 1 98.12 164 GLY A C 1
ATOM 1319 O O . GLY A 1 164 ? 5.352 -22.688 4.535 1 98.12 164 GLY A O 1
ATOM 1320 N N . SER A 1 165 ? 4.32 -20.828 3.852 1 98.62 165 SER A N 1
ATOM 1321 C CA . SER A 1 165 ? 5.406 -20.438 2.953 1 98.62 165 SER A CA 1
ATOM 1322 C C . SER A 1 165 ? 6.703 -20.219 3.723 1 98.62 165 SER A C 1
ATOM 1324 O O . SER A 1 165 ? 7.781 -20.578 3.252 1 98.62 165 SER A O 1
ATOM 1326 N N . SER A 1 166 ? 6.598 -19.609 4.871 1 98.75 166 SER A N 1
ATOM 1327 C CA . SER A 1 166 ? 7.781 -19.312 5.672 1 98.75 166 SER A CA 1
ATOM 1328 C C . SER A 1 166 ? 8.492 -20.594 6.109 1 98.75 166 SER A C 1
ATOM 1330 O O . SER A 1 166 ? 9.688 -20.578 6.402 1 98.75 166 SER A O 1
ATOM 1332 N N . LYS A 1 167 ? 7.797 -21.719 6.09 1 98.38 167 LYS A N 1
ATOM 1333 C CA . LYS A 1 167 ? 8.367 -23 6.504 1 98.38 167 LYS A CA 1
ATOM 1334 C C . LYS A 1 167 ? 9.016 -23.719 5.328 1 98.38 167 LYS A C 1
ATOM 1336 O O . LYS A 1 167 ? 9.852 -24.609 5.52 1 98.38 167 LYS A O 1
ATOM 1341 N N . LEU A 1 168 ? 8.656 -23.297 4.16 1 98.69 168 LEU A N 1
ATOM 1342 C CA . LEU A 1 168 ? 9.039 -24.062 2.984 1 98.69 168 LEU A CA 1
ATOM 1343 C C . LEU A 1 168 ? 10.055 -23.312 2.141 1 98.69 168 LEU A C 1
ATOM 1345 O O . LEU A 1 168 ? 10.656 -23.875 1.223 1 98.69 168 LEU A O 1
ATOM 1349 N N . ILE A 1 169 ? 10.242 -22.047 2.408 1 98.69 169 ILE A N 1
ATOM 1350 C CA . ILE A 1 169 ? 11.008 -21.172 1.533 1 98.69 169 ILE A CA 1
ATOM 1351 C C . ILE A 1 169 ? 12.477 -21.172 1.955 1 98.69 169 ILE A C 1
ATOM 1353 O O . ILE A 1 169 ? 12.781 -21.25 3.146 1 98.69 169 ILE A O 1
ATOM 1357 N N . GLU A 1 170 ? 13.406 -21.016 1.016 1 98 170 GLU A N 1
ATOM 1358 C CA . GLU A 1 170 ? 14.828 -20.828 1.283 1 98 170 GLU A CA 1
ATOM 1359 C C . GLU A 1 170 ? 15.109 -19.438 1.858 1 98 170 GLU A C 1
ATOM 1361 O O . GLU A 1 170 ? 14.312 -18.516 1.685 1 98 170 GLU A O 1
ATOM 1366 N N . GLN A 1 171 ? 16.266 -19.406 2.492 1 97.25 171 GLN A N 1
ATOM 1367 C CA . GLN A 1 171 ? 16.719 -18.078 2.896 1 97.25 171 GLN A CA 1
ATOM 1368 C C . GLN A 1 171 ? 16.812 -17.141 1.697 1 97.25 171 GLN A C 1
ATOM 1370 O O . GLN A 1 171 ? 17.344 -17.516 0.646 1 97.25 171 GLN A O 1
ATOM 1375 N N . LYS A 1 172 ? 16.266 -15.977 1.868 1 97.38 172 LYS A N 1
ATOM 1376 C CA . LYS A 1 172 ? 16.25 -14.938 0.841 1 97.38 172 LYS A CA 1
ATOM 1377 C C . LYS A 1 172 ? 15.398 -15.359 -0.353 1 97.38 172 LYS A C 1
ATOM 1379 O O . LYS A 1 172 ? 15.531 -14.805 -1.446 1 97.38 172 LYS A O 1
ATOM 1384 N N . GLY A 1 173 ? 14.656 -16.406 -0.165 1 98.62 173 GLY A N 1
ATOM 1385 C CA . GLY A 1 173 ? 13.734 -16.812 -1.21 1 98.62 173 GLY A CA 1
ATOM 1386 C C . GLY A 1 173 ? 12.586 -15.836 -1.406 1 98.62 173 GLY A C 1
ATOM 1387 O O . GLY A 1 173 ? 12.461 -14.867 -0.658 1 98.62 173 GLY A O 1
ATOM 1388 N N . TYR A 1 174 ? 11.742 -16.109 -2.42 1 98.81 174 TYR A N 1
ATOM 1389 C CA . TYR A 1 174 ? 10.711 -15.172 -2.844 1 98.81 174 TYR A CA 1
ATOM 1390 C C . TYR A 1 174 ? 9.32 -15.734 -2.578 1 98.81 174 TYR A C 1
ATOM 1392 O O . TYR A 1 174 ? 9.047 -16.906 -2.869 1 98.81 174 TYR A O 1
ATOM 1400 N N . LEU A 1 175 ? 8.469 -14.953 -1.983 1 98.88 175 LEU A N 1
ATOM 1401 C CA . LEU A 1 175 ? 7.027 -15.18 -1.942 1 98.88 175 LEU A CA 1
ATOM 1402 C C . LEU A 1 175 ? 6.285 -14.125 -2.748 1 98.88 175 LEU A C 1
ATOM 1404 O O . LEU A 1 175 ? 6.391 -12.93 -2.457 1 98.88 175 LEU A O 1
ATOM 1408 N N . THR A 1 176 ? 5.562 -14.547 -3.758 1 98.81 176 THR A N 1
ATOM 1409 C CA . THR A 1 176 ? 4.879 -13.609 -4.641 1 98.81 176 THR A CA 1
ATOM 1410 C C . THR A 1 176 ? 3.381 -13.891 -4.68 1 98.81 176 THR A C 1
ATOM 1412 O O . THR A 1 176 ? 2.967 -15.039 -4.867 1 98.81 176 THR A O 1
ATOM 1415 N N . LEU A 1 177 ? 2.58 -12.82 -4.504 1 97.69 177 LEU A N 1
ATOM 1416 C CA . LEU A 1 177 ? 1.127 -12.922 -4.426 1 97.69 177 LEU A CA 1
ATOM 1417 C C . LEU A 1 177 ? 0.458 -11.875 -5.305 1 97.69 177 LEU A C 1
ATOM 1419 O O . LEU A 1 177 ? 1.045 -10.82 -5.578 1 97.69 177 LEU A O 1
ATOM 1423 N N . VAL A 1 178 ? -0.741 -12.188 -5.719 1 96.88 178 VAL A N 1
ATOM 1424 C CA . VAL A 1 178 ? -1.687 -11.172 -6.176 1 96.88 178 VAL A CA 1
ATOM 1425 C C . VAL A 1 178 ? -2.938 -11.203 -5.301 1 96.88 178 VAL A C 1
ATOM 1427 O O . VAL A 1 178 ? -3.502 -12.273 -5.047 1 96.88 178 VAL A O 1
ATOM 1430 N N . ILE A 1 179 ? -3.309 -10.031 -4.785 1 94.69 179 ILE A N 1
ATOM 1431 C CA . ILE A 1 179 ? -4.418 -9.977 -3.838 1 94.69 179 ILE A CA 1
ATOM 1432 C C . ILE A 1 179 ? -5.246 -8.719 -4.09 1 94.69 179 ILE A C 1
ATOM 1434 O O . ILE A 1 179 ? -4.777 -7.777 -4.734 1 94.69 179 ILE A O 1
ATOM 1438 N N . PRO A 1 180 ? -6.531 -8.781 -3.623 1 93.62 180 PRO A N 1
ATOM 1439 C CA . PRO A 1 180 ? -7.266 -7.516 -3.609 1 93.62 180 PRO A CA 1
ATOM 1440 C C . PRO A 1 180 ? -6.586 -6.449 -2.758 1 93.62 180 PRO A C 1
ATOM 1442 O O . PRO A 1 180 ? -6.008 -6.762 -1.712 1 93.62 180 PRO A O 1
ATOM 1445 N N . VAL A 1 181 ? -6.703 -5.219 -3.152 1 95.56 181 VAL A N 1
ATOM 1446 C CA . VAL A 1 181 ? -5.996 -4.129 -2.484 1 95.56 181 VAL A CA 1
ATOM 1447 C C . VAL A 1 181 ? -6.48 -4.008 -1.04 1 95.56 181 VAL A C 1
ATOM 1449 O O . VAL A 1 181 ? -5.727 -3.578 -0.162 1 95.56 181 VAL A O 1
ATOM 1452 N N . GLU A 1 182 ? -7.66 -4.418 -0.739 1 93.88 182 GLU A N 1
ATOM 1453 C CA . GLU A 1 182 ? -8.234 -4.348 0.601 1 93.88 182 GLU A CA 1
ATOM 1454 C C . GLU A 1 182 ? -7.477 -5.242 1.576 1 93.88 182 GLU A C 1
ATOM 1456 O O . GLU A 1 182 ? -7.605 -5.094 2.793 1 93.88 182 GLU A O 1
ATOM 1461 N N . ARG A 1 183 ? -6.676 -6.145 1.028 1 94.56 183 ARG A N 1
ATOM 1462 C CA . ARG A 1 183 ? -5.949 -7.086 1.874 1 94.56 183 ARG A CA 1
ATOM 1463 C C . ARG A 1 183 ? -4.5 -6.652 2.053 1 94.56 183 ARG A C 1
ATOM 1465 O O . ARG A 1 183 ? -3.721 -7.336 2.723 1 94.56 183 ARG A O 1
ATOM 1472 N N . LEU A 1 184 ? -4.148 -5.551 1.52 1 97.25 184 LEU A N 1
ATOM 1473 C CA . LEU A 1 184 ? -2.74 -5.172 1.476 1 97.25 184 LEU A CA 1
ATOM 1474 C C . LEU A 1 184 ? -2.195 -4.941 2.881 1 97.25 184 LEU A C 1
ATOM 1476 O O . LEU A 1 184 ? -1.07 -5.34 3.188 1 97.25 184 LEU A O 1
ATOM 1480 N N . VAL A 1 185 ? -2.945 -4.293 3.748 1 97.75 185 VAL A N 1
ATOM 1481 C CA . VAL A 1 185 ? -2.506 -4.059 5.121 1 97.75 185 VAL A CA 1
ATOM 1482 C C . VAL A 1 185 ? -2.23 -5.391 5.809 1 97.75 185 VAL A C 1
ATOM 1484 O O . VAL A 1 185 ? -1.173 -5.578 6.414 1 97.75 185 VAL A O 1
ATOM 1487 N N . ASP A 1 186 ? -3.184 -6.297 5.688 1 96.75 186 ASP A N 1
ATOM 1488 C CA . ASP A 1 186 ? -2.994 -7.641 6.234 1 96.75 186 ASP A CA 1
ATOM 1489 C C . ASP A 1 186 ? -1.728 -8.281 5.676 1 96.75 186 ASP A C 1
ATOM 1491 O O . ASP A 1 186 ? -0.943 -8.875 6.422 1 96.75 186 ASP A O 1
ATOM 1495 N N . CYS A 1 187 ? -1.596 -8.172 4.434 1 97.38 187 CYS A N 1
ATOM 1496 C CA . CYS A 1 187 ? -0.487 -8.82 3.746 1 97.38 187 CYS A CA 1
ATOM 1497 C C . CYS A 1 187 ? 0.852 -8.328 4.281 1 97.38 187 CYS A C 1
ATOM 1499 O O . CYS A 1 187 ? 1.707 -9.133 4.656 1 97.38 187 CYS A O 1
ATOM 1501 N N . PHE A 1 188 ? 1.001 -7.008 4.328 1 98.62 188 PHE A N 1
ATOM 1502 C CA . PHE A 1 188 ? 2.252 -6.434 4.812 1 98.62 188 PHE A CA 1
ATOM 1503 C C . PHE A 1 188 ? 2.518 -6.855 6.254 1 98.62 188 PHE A C 1
ATOM 1505 O O . PHE A 1 188 ? 3.629 -7.27 6.59 1 98.62 188 PHE A O 1
ATOM 1512 N N . CYS A 1 189 ? 1.589 -6.781 7.074 1 98.31 189 CYS A N 1
ATOM 1513 C CA . CYS A 1 189 ? 1.75 -7.105 8.484 1 98.31 189 CYS A CA 1
ATOM 1514 C C . CYS A 1 189 ? 2.066 -8.586 8.68 1 98.31 189 CYS A C 1
ATOM 1516 O O . CYS A 1 189 ? 2.947 -8.938 9.461 1 98.31 189 CYS A O 1
ATOM 1518 N N . LEU A 1 190 ? 1.358 -9.453 7.965 1 98 190 LEU A N 1
ATOM 1519 C CA . LEU A 1 190 ? 1.584 -10.891 8.07 1 98 190 LEU A CA 1
ATOM 1520 C C . LEU A 1 190 ? 2.951 -11.273 7.516 1 98 190 LEU A C 1
ATOM 1522 O O . LEU A 1 190 ? 3.633 -12.141 8.062 1 98 190 LEU A O 1
ATOM 1526 N N . MET A 1 191 ? 3.316 -10.656 6.41 1 98.75 191 MET A N 1
ATOM 1527 C CA . MET A 1 191 ? 4.645 -10.922 5.863 1 98.75 191 MET A CA 1
ATOM 1528 C C . MET A 1 191 ? 5.727 -10.617 6.895 1 98.75 191 MET A C 1
ATOM 1530 O O . MET A 1 191 ? 6.594 -11.453 7.156 1 98.75 191 MET A O 1
ATOM 1534 N N . ARG A 1 192 ? 5.625 -9.492 7.496 1 98.44 192 ARG A N 1
ATOM 1535 C CA . ARG A 1 192 ? 6.645 -9.156 8.484 1 98.44 192 ARG A CA 1
ATOM 1536 C C . ARG A 1 192 ? 6.547 -10.062 9.703 1 98.44 192 ARG A C 1
ATOM 1538 O O . ARG A 1 192 ? 7.562 -10.461 10.273 1 98.44 192 ARG A O 1
ATOM 1545 N N . LYS A 1 193 ? 5.367 -10.406 10.094 1 98.44 193 LYS A N 1
ATOM 1546 C CA . LYS A 1 193 ? 5.16 -11.328 11.203 1 98.44 193 LYS A CA 1
ATOM 1547 C C . LYS A 1 193 ? 5.902 -12.641 10.984 1 98.44 193 LYS A C 1
ATOM 1549 O O . LYS A 1 193 ? 6.445 -13.227 11.922 1 98.44 193 LYS A O 1
ATOM 1554 N N . TYR A 1 194 ? 5.934 -13.062 9.727 1 98.62 194 TYR A N 1
ATOM 1555 C CA . TYR A 1 194 ? 6.531 -14.359 9.43 1 98.62 194 TYR A CA 1
ATOM 1556 C C . TYR A 1 194 ? 7.844 -14.195 8.672 1 98.62 194 TYR A C 1
ATOM 1558 O O . TYR A 1 194 ? 8.219 -15.055 7.875 1 98.62 194 TYR A O 1
ATOM 1566 N N . ASN A 1 195 ? 8.469 -13.047 8.781 1 98.44 195 ASN A N 1
ATOM 1567 C CA . ASN A 1 195 ? 9.859 -12.766 8.445 1 98.44 195 ASN A CA 1
ATOM 1568 C C . ASN A 1 195 ? 10.047 -12.609 6.941 1 98.44 195 ASN A C 1
ATOM 1570 O O . ASN A 1 195 ? 11.117 -12.922 6.41 1 98.44 195 ASN A O 1
ATOM 1574 N N . PHE A 1 196 ? 9.008 -12.305 6.273 1 98.88 196 PHE A N 1
ATOM 1575 C CA . PHE A 1 196 ? 9.125 -11.812 4.906 1 98.88 196 PHE A CA 1
ATOM 1576 C C . PHE A 1 196 ? 9.172 -10.289 4.879 1 98.88 196 PHE A C 1
ATOM 1578 O O . PHE A 1 196 ? 8.43 -9.633 5.609 1 98.88 196 PHE A O 1
ATOM 1585 N N . GLU A 1 197 ? 10.016 -9.727 4.074 1 98.62 197 GLU A N 1
ATOM 1586 C CA . GLU A 1 197 ? 9.984 -8.289 3.814 1 98.62 197 GLU A CA 1
ATOM 1587 C C . GLU A 1 197 ? 9.414 -7.992 2.43 1 98.62 197 GLU A C 1
ATOM 1589 O O . GLU A 1 197 ? 9.938 -8.469 1.423 1 98.62 197 GLU A O 1
ATOM 1594 N N . PRO A 1 198 ? 8.266 -7.27 2.426 1 98.69 198 PRO A N 1
ATOM 1595 C CA . PRO A 1 198 ? 7.836 -6.844 1.091 1 98.69 198 PRO A CA 1
ATOM 1596 C C . PRO A 1 198 ? 8.914 -6.059 0.35 1 98.69 198 PRO A C 1
ATOM 1598 O O . PRO A 1 198 ? 9.453 -5.09 0.888 1 98.69 198 PRO A O 1
ATOM 1601 N N . LYS A 1 199 ? 9.234 -6.465 -0.873 1 98.38 199 LYS A N 1
ATOM 1602 C CA . LYS A 1 199 ? 10.352 -5.859 -1.599 1 98.38 199 LYS A CA 1
ATOM 1603 C C . LYS A 1 199 ? 9.867 -5.168 -2.871 1 98.38 199 LYS A C 1
ATOM 1605 O O . LYS A 1 199 ? 10.438 -4.164 -3.293 1 98.38 199 LYS A O 1
ATOM 1610 N N . ARG A 1 200 ? 8.922 -5.738 -3.527 1 98.31 200 ARG A N 1
ATOM 1611 C CA . ARG A 1 200 ? 8.352 -5.199 -4.762 1 98.31 200 ARG A CA 1
ATOM 1612 C C . ARG A 1 200 ? 6.832 -5.203 -4.715 1 98.31 200 ARG A C 1
ATOM 1614 O O . ARG A 1 200 ? 6.219 -6.195 -4.312 1 98.31 200 ARG A O 1
ATOM 1621 N N . VAL A 1 201 ? 6.258 -4.078 -5.07 1 98.69 201 VAL A N 1
ATOM 1622 C CA . VAL A 1 201 ? 4.809 -3.924 -5.055 1 98.69 201 VAL A CA 1
ATOM 1623 C C . VAL A 1 201 ? 4.348 -3.238 -6.336 1 98.69 201 VAL A C 1
ATOM 1625 O O . VAL A 1 201 ? 4.953 -2.262 -6.777 1 98.69 201 VAL A O 1
ATOM 1628 N N . GLN A 1 202 ? 3.305 -3.762 -6.957 1 98 202 GLN A N 1
ATOM 1629 C CA . GLN A 1 202 ? 2.77 -3.184 -8.188 1 98 202 GLN A CA 1
ATOM 1630 C C . GLN A 1 202 ? 1.247 -3.271 -8.219 1 98 202 GLN A C 1
ATOM 1632 O O . GLN A 1 202 ? 0.681 -4.363 -8.102 1 98 202 GLN A O 1
ATOM 1637 N N . PHE A 1 203 ? 0.604 -2.129 -8.406 1 97.31 203 PHE A N 1
ATOM 1638 C CA . PHE A 1 203 ? -0.853 -2.084 -8.414 1 97.31 203 PHE A CA 1
ATOM 1639 C C . PHE A 1 203 ? -1.397 -2.334 -9.812 1 97.31 203 PHE A C 1
ATOM 1641 O O . PHE A 1 203 ? -0.79 -1.922 -10.805 1 97.31 203 PHE A O 1
ATOM 1648 N N . ILE A 1 204 ? -2.48 -3.002 -9.867 1 94.69 204 ILE A N 1
ATOM 1649 C CA . ILE A 1 204 ? -3.252 -3.207 -11.086 1 94.69 204 ILE A CA 1
ATOM 1650 C C . ILE A 1 204 ? -4.531 -2.377 -11.031 1 94.69 204 ILE A C 1
ATOM 1652 O O . ILE A 1 204 ? -5.367 -2.568 -10.148 1 94.69 204 ILE A O 1
ATOM 1656 N N . ILE A 1 205 ? -4.715 -1.556 -12.008 1 93.94 205 ILE A N 1
ATOM 1657 C CA . ILE A 1 205 ? -5.816 -0.603 -12.047 1 93.94 205 ILE A CA 1
ATOM 1658 C C . ILE A 1 205 ? -6.562 -0.726 -13.375 1 93.94 205 ILE A C 1
ATOM 1660 O O . ILE A 1 205 ? -5.949 -0.713 -14.438 1 93.94 205 ILE A O 1
ATOM 1664 N N . PRO A 1 206 ? -7.914 -0.861 -13.32 1 90.56 206 PRO A N 1
ATOM 1665 C CA . PRO A 1 206 ? -8.641 -0.987 -14.586 1 90.56 206 PRO A CA 1
ATOM 1666 C C . PRO A 1 206 ? -8.398 0.193 -15.523 1 90.56 206 PRO A C 1
ATOM 1668 O O . PRO A 1 206 ? -7.934 0.005 -16.656 1 90.56 206 PRO A O 1
ATOM 1671 N N . ARG A 1 207 ? -8.75 1.367 -15.047 1 88.75 207 ARG A N 1
ATOM 1672 C CA . ARG A 1 207 ? -8.492 2.598 -15.781 1 88.75 207 ARG A CA 1
ATOM 1673 C C . ARG A 1 207 ? -7.836 3.645 -14.891 1 88.75 207 ARG A C 1
ATOM 1675 O O . ARG A 1 207 ? -7.969 3.594 -13.664 1 88.75 207 ARG A O 1
ATOM 1682 N N . MET A 1 208 ? -7.223 4.543 -15.547 1 83.44 208 MET A N 1
ATOM 1683 C CA . MET A 1 208 ? -6.398 5.527 -14.852 1 83.44 208 MET A CA 1
ATOM 1684 C C . MET A 1 208 ? -7.188 6.215 -13.742 1 83.44 208 MET A C 1
ATOM 1686 O O . MET A 1 208 ? -6.648 6.496 -12.672 1 83.44 208 MET A O 1
ATOM 1690 N N . GLN A 1 209 ? -8.406 6.441 -13.906 1 86.88 209 GLN A N 1
ATOM 1691 C CA . GLN A 1 209 ? -9.203 7.215 -12.953 1 86.88 209 GLN A CA 1
ATOM 1692 C C . GLN A 1 209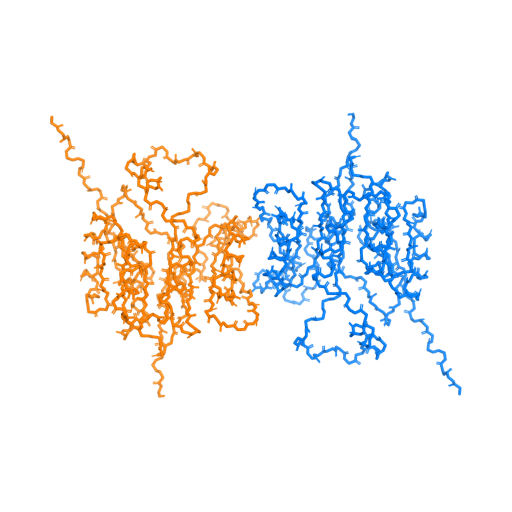 ? -9.844 6.305 -11.906 1 86.88 209 GLN A C 1
ATOM 1694 O O . GLN A 1 209 ? -10.469 6.789 -10.961 1 86.88 209 GLN A O 1
ATOM 1699 N N . ASP A 1 210 ? -9.672 5.059 -12.094 1 90.69 210 ASP A N 1
ATOM 1700 C CA . ASP A 1 210 ? -10.297 4.105 -11.18 1 90.69 210 ASP A CA 1
ATOM 1701 C C . ASP A 1 210 ? -9.445 3.895 -9.93 1 90.69 210 ASP A C 1
ATOM 1703 O O . ASP A 1 210 ? -8.25 4.211 -9.93 1 90.69 210 ASP A O 1
ATOM 1707 N N . LYS A 1 211 ? -10.117 3.428 -8.906 1 93.62 211 LYS A N 1
ATOM 1708 C CA . LYS A 1 211 ? -9.375 2.965 -7.738 1 93.62 211 LYS A CA 1
ATOM 1709 C C . LYS A 1 211 ? -8.641 1.662 -8.031 1 93.62 211 LYS A C 1
ATOM 1711 O O . LYS A 1 211 ? -9.086 0.862 -8.859 1 93.62 211 LYS A O 1
ATOM 1716 N N . PRO A 1 212 ? -7.465 1.439 -7.398 1 93.56 212 PRO A N 1
ATOM 1717 C CA . PRO A 1 212 ? -6.801 0.143 -7.555 1 93.56 212 PRO A CA 1
ATOM 1718 C C . PRO A 1 212 ? -7.676 -1.025 -7.102 1 93.56 212 PRO A C 1
ATOM 1720 O O . PRO A 1 212 ? -8.438 -0.896 -6.141 1 93.56 212 PRO A O 1
ATOM 1723 N N . LYS A 1 213 ? -7.559 -2.141 -7.789 1 92.44 213 LYS A N 1
ATOM 1724 C CA . LYS A 1 213 ? -8.375 -3.301 -7.453 1 92.44 213 LYS A CA 1
ATOM 1725 C C . LYS A 1 213 ? -7.52 -4.445 -6.918 1 92.44 213 LYS A C 1
ATOM 1727 O O . LYS A 1 213 ? -7.879 -5.078 -5.922 1 92.44 213 LYS A O 1
ATOM 1732 N N . LEU A 1 214 ? -6.434 -4.672 -7.641 1 95 214 LEU A N 1
ATOM 1733 C CA . LEU A 1 214 ? -5.512 -5.738 -7.258 1 95 214 LEU A CA 1
ATOM 1734 C C . LEU A 1 214 ? -4.105 -5.191 -7.043 1 95 214 LEU A C 1
ATOM 1736 O O . LEU A 1 214 ? -3.787 -4.09 -7.496 1 95 214 LEU A O 1
ATOM 1740 N N . VAL A 1 215 ? -3.354 -5.984 -6.367 1 97.75 215 VAL A N 1
ATOM 1741 C CA . VAL A 1 215 ? -1.967 -5.598 -6.129 1 97.75 215 VAL A CA 1
ATOM 1742 C C . VAL A 1 215 ? -1.079 -6.84 -6.117 1 97.75 215 VAL A C 1
ATOM 1744 O O . VAL A 1 215 ? -1.45 -7.871 -5.551 1 97.75 215 VAL A O 1
ATOM 1747 N N . LEU A 1 216 ? 0.017 -6.746 -6.84 1 98.19 216 LEU A N 1
ATOM 1748 C CA . LEU A 1 216 ? 1.083 -7.742 -6.816 1 98.19 216 LEU A CA 1
ATOM 1749 C C . LEU A 1 216 ? 2.1 -7.426 -5.727 1 98.19 216 LEU A C 1
ATOM 1751 O O . LEU A 1 216 ? 2.57 -6.293 -5.617 1 98.19 216 LEU A O 1
ATOM 1755 N N . VAL A 1 217 ? 2.451 -8.43 -4.945 1 98.75 217 VAL A N 1
ATOM 1756 C CA . VAL A 1 217 ? 3.395 -8.227 -3.85 1 98.75 217 VAL A CA 1
ATOM 1757 C C . VAL A 1 217 ? 4.445 -9.336 -3.863 1 98.75 217 VAL A C 1
ATOM 1759 O O . VAL A 1 217 ? 4.105 -10.523 -3.924 1 98.75 217 VAL A O 1
ATOM 1762 N N . GLU A 1 218 ? 5.688 -8.953 -3.82 1 98.88 218 GLU A N 1
ATOM 1763 C CA . GLU A 1 218 ? 6.797 -9.883 -3.66 1 98.88 218 GLU A CA 1
ATOM 1764 C C . GLU A 1 218 ? 7.52 -9.656 -2.334 1 98.88 218 GLU A C 1
ATOM 1766 O O . GLU A 1 218 ? 8.016 -8.562 -2.066 1 98.88 218 GLU A O 1
ATOM 1771 N N . GLY A 1 219 ? 7.5 -10.641 -1.522 1 98.81 219 GLY A N 1
ATOM 1772 C CA . GLY A 1 219 ? 8.266 -10.625 -0.289 1 98.81 219 GLY A CA 1
ATOM 1773 C C . GLY A 1 219 ? 9.508 -11.5 -0.345 1 98.81 219 GLY A C 1
ATOM 1774 O O . GLY A 1 219 ? 9.516 -12.531 -1.025 1 98.81 219 GLY A O 1
ATOM 1775 N N . ARG A 1 220 ? 10.492 -11.141 0.385 1 98.75 220 ARG A N 1
ATOM 1776 C CA . ARG A 1 220 ? 11.711 -11.93 0.527 1 98.75 220 ARG A CA 1
ATOM 1777 C C . ARG A 1 220 ? 11.891 -12.406 1.965 1 98.75 220 ARG A C 1
ATOM 1779 O O . ARG A 1 220 ? 11.734 -11.625 2.906 1 98.75 220 ARG A O 1
ATOM 1786 N N . TYR A 1 221 ? 12.25 -13.625 2.076 1 98.69 221 TYR A N 1
ATOM 1787 C CA . TYR A 1 221 ? 12.352 -14.242 3.396 1 98.69 221 TYR A CA 1
ATOM 1788 C C . TYR A 1 221 ? 13.648 -13.836 4.086 1 98.69 221 TYR A C 1
ATOM 1790 O O . TYR A 1 221 ? 14.719 -13.906 3.486 1 98.69 221 TYR A O 1
ATOM 1798 N N . GLN A 1 222 ? 13.523 -13.344 5.316 1 98 222 GLN A N 1
ATOM 1799 C CA . GLN A 1 222 ? 14.664 -12.938 6.137 1 98 222 GLN A CA 1
ATOM 1800 C C . GLN A 1 222 ? 15.57 -11.969 5.383 1 98 222 GLN A C 1
ATOM 1802 O O . GLN A 1 222 ? 16.797 -12.156 5.344 1 98 222 GLN A O 1
ATOM 1807 N N . ALA A 1 223 ? 15 -11.062 4.711 1 96.06 223 ALA A N 1
ATOM 1808 C CA . ALA A 1 223 ? 15.719 -10.031 3.969 1 96.06 223 ALA A CA 1
ATOM 1809 C C . ALA A 1 223 ? 15.633 -8.688 4.688 1 96.06 223 ALA A C 1
ATOM 1811 O O . ALA A 1 223 ? 14.828 -8.508 5.602 1 96.06 223 ALA A O 1
ATOM 1812 N N . GLY A 1 224 ? 16.453 -7.789 4.238 1 92.56 224 GLY A N 1
ATOM 1813 C CA . GLY A 1 224 ? 16.531 -6.484 4.875 1 92.56 224 GLY A CA 1
ATOM 1814 C C . GLY A 1 224 ? 15.383 -5.559 4.484 1 92.56 224 GLY A C 1
ATOM 1815 O O . GLY A 1 224 ? 14.586 -5.887 3.604 1 92.56 224 GLY A O 1
ATOM 1816 N N . TRP A 1 225 ? 15.445 -4.457 5.102 1 92.25 225 TRP A N 1
ATOM 1817 C CA . TRP A 1 225 ? 14.422 -3.426 4.926 1 92.25 225 TRP A CA 1
ATOM 1818 C C . TRP A 1 225 ? 14.461 -2.863 3.51 1 92.25 225 TRP A C 1
ATOM 1820 O O . TRP A 1 225 ? 15.523 -2.803 2.883 1 92.25 225 TRP A O 1
ATOM 1830 N N . GLY A 1 226 ? 13.211 -2.453 3.014 1 92.88 226 GLY A N 1
ATOM 1831 C CA . GLY A 1 226 ? 13.164 -1.7 1.771 1 92.88 226 GLY A CA 1
ATOM 1832 C C . GLY A 1 226 ? 12.141 -2.238 0.789 1 92.88 226 GLY A C 1
ATOM 1833 O O . GLY A 1 226 ? 12.125 -3.436 0.494 1 92.88 226 GLY A O 1
ATOM 1834 N N . VAL A 1 227 ? 11.289 -1.36 0.324 1 95.88 227 VAL A N 1
ATOM 1835 C CA . VAL A 1 227 ? 10.266 -1.755 -0.641 1 95.88 227 VAL A CA 1
ATOM 1836 C C . VAL A 1 227 ? 10.32 -0.836 -1.858 1 95.88 227 VAL A C 1
ATOM 1838 O O . VAL A 1 227 ? 10.57 0.365 -1.728 1 95.88 227 VAL A O 1
ATOM 1841 N N . HIS A 1 228 ? 10.172 -1.408 -2.957 1 96.56 228 HIS A N 1
ATOM 1842 C CA . HIS A 1 228 ? 10.078 -0.675 -4.215 1 96.56 228 HIS A CA 1
ATOM 1843 C C . HIS A 1 228 ? 8.688 -0.789 -4.824 1 96.56 228 HIS A C 1
ATOM 1845 O O . HIS A 1 228 ? 8.219 -1.892 -5.121 1 96.56 228 HIS A O 1
ATOM 1851 N N . PHE A 1 229 ? 8.062 0.336 -4.969 1 97 229 PHE A N 1
ATOM 1852 C CA . PHE A 1 229 ? 6.793 0.381 -5.684 1 97 229 PHE A CA 1
ATOM 1853 C C . PHE A 1 229 ? 7.02 0.606 -7.176 1 97 229 PHE A C 1
ATOM 1855 O O . PHE A 1 229 ? 7.637 1.598 -7.57 1 97 229 PHE A O 1
ATOM 1862 N N . LEU A 1 230 ? 6.512 -0.289 -7.98 1 96.88 230 LEU A N 1
ATOM 1863 C CA . LEU A 1 230 ? 6.645 -0.199 -9.43 1 96.88 230 LEU A CA 1
ATOM 1864 C C . LEU A 1 230 ? 5.531 0.656 -10.031 1 96.88 230 LEU A C 1
ATOM 1866 O O . LEU A 1 230 ? 4.512 0.893 -9.383 1 96.88 230 LEU A O 1
ATOM 1870 N N . PRO A 1 231 ? 5.785 1.173 -11.25 1 95 231 PRO A N 1
ATOM 1871 C CA . PRO A 1 231 ? 4.668 1.838 -11.922 1 95 231 PRO A CA 1
ATOM 1872 C C . PRO A 1 231 ? 3.426 0.957 -12.016 1 95 231 PRO A C 1
ATOM 1874 O O . PRO A 1 231 ? 3.535 -0.256 -12.211 1 95 231 PRO A O 1
ATOM 1877 N N . ASN A 1 232 ? 2.258 1.589 -11.906 1 94.75 232 ASN A N 1
ATOM 1878 C CA . ASN A 1 232 ? 1.002 0.847 -11.93 1 94.75 232 ASN A CA 1
ATOM 1879 C C . ASN A 1 232 ? 0.769 0.19 -13.289 1 94.75 232 ASN A C 1
ATOM 1881 O O . ASN A 1 232 ? 1.266 0.671 -14.312 1 94.75 232 ASN A O 1
ATOM 1885 N N . LEU A 1 233 ? 0.097 -0.892 -13.305 1 93.25 233 LEU A N 1
ATOM 1886 C CA . LEU A 1 233 ? -0.423 -1.505 -14.523 1 93.25 233 LEU A CA 1
ATOM 1887 C C . LEU A 1 233 ? -1.854 -1.052 -14.789 1 93.25 233 LEU A C 1
ATOM 1889 O O . LEU A 1 233 ? -2.752 -1.309 -13.984 1 93.25 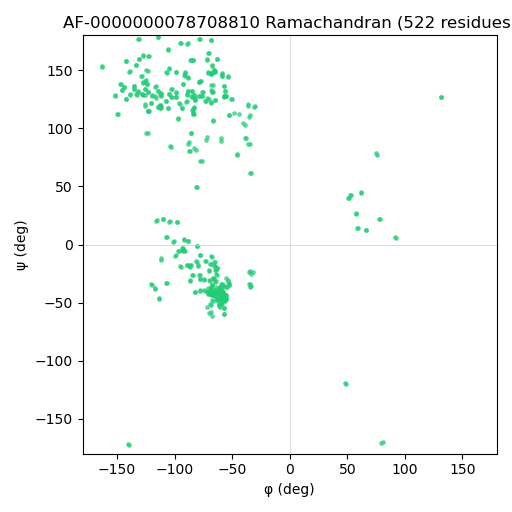233 LEU A O 1
ATOM 1893 N N . TYR A 1 234 ? -2.115 -0.38 -15.859 1 91.56 234 TYR A N 1
ATOM 1894 C CA . TYR A 1 234 ? -3.449 0.013 -16.297 1 91.56 234 TYR A CA 1
ATOM 1895 C C . TYR A 1 234 ? -3.975 -0.939 -17.359 1 91.56 234 TYR A C 1
ATOM 1897 O O . TYR A 1 234 ? -3.352 -1.107 -18.422 1 91.56 234 TYR A O 1
ATOM 1905 N N . LEU A 1 235 ? -5.094 -1.468 -17.172 1 89.19 235 LEU A N 1
ATOM 1906 C CA . LEU A 1 235 ? -5.578 -2.541 -18.031 1 89.19 235 LEU A CA 1
ATOM 1907 C C . LEU A 1 235 ? -6.191 -1.979 -19.312 1 89.19 235 LEU A C 1
ATOM 1909 O O . LEU A 1 235 ? -6.02 -2.547 -20.391 1 89.19 235 LEU A O 1
ATOM 1913 N N . HIS A 1 236 ? -6.945 -0.876 -19.156 1 86.81 236 HIS A N 1
ATOM 1914 C CA . HIS A 1 236 ? -7.73 -0.373 -20.281 1 86.81 236 HIS A CA 1
ATOM 1915 C C . HIS A 1 236 ? -7.453 1.105 -20.531 1 86.81 236 HIS A C 1
ATOM 1917 O O . HIS A 1 236 ? -6.93 1.799 -19.656 1 86.81 236 HIS A O 1
ATOM 1923 N N . ASP A 1 237 ? -7.84 1.533 -21.734 1 77.81 237 ASP A N 1
ATOM 1924 C CA . ASP A 1 237 ? -7.699 2.938 -22.094 1 77.81 237 ASP A CA 1
ATOM 1925 C C . ASP A 1 237 ? -8.648 3.816 -21.281 1 77.81 237 ASP A C 1
ATOM 1927 O O . ASP A 1 237 ? -9.836 3.516 -21.172 1 77.81 237 ASP A O 1
ATOM 1931 N N . PRO A 1 238 ? -8.102 4.875 -20.766 1 73.81 238 PRO A N 1
ATOM 1932 C CA . PRO A 1 238 ? -8.953 5.742 -19.938 1 73.81 238 PRO A CA 1
ATOM 1933 C C . PRO A 1 238 ? -10 6.492 -20.766 1 73.81 238 PRO A C 1
ATOM 1935 O O . PRO A 1 238 ? -11.023 6.914 -20.234 1 73.81 238 PRO A O 1
ATOM 1938 N N . ASN A 1 239 ? -9.727 6.785 -21.922 1 73.25 239 ASN A N 1
ATOM 1939 C CA . ASN A 1 239 ? -10.547 7.66 -22.75 1 73.25 239 ASN A CA 1
ATOM 1940 C C . ASN A 1 239 ? -11.742 6.914 -23.328 1 73.25 239 ASN A C 1
ATOM 1942 O O . ASN A 1 239 ? -12.672 7.531 -23.844 1 73.25 239 ASN A O 1
ATOM 1946 N N . ASP A 1 240 ? -11.703 5.602 -23.359 1 68.12 240 ASP A N 1
ATOM 1947 C CA . ASP A 1 240 ? -12.812 4.84 -23.922 1 68.12 240 ASP A CA 1
ATOM 1948 C C . ASP A 1 240 ? -13.367 3.842 -22.906 1 68.12 240 ASP A C 1
ATOM 1950 O O . ASP A 1 240 ? -12.867 2.721 -22.797 1 68.12 240 ASP A O 1
ATOM 1954 N N . LYS A 1 241 ? -14.383 4.297 -22.281 1 68.19 241 LYS A N 1
ATOM 1955 C CA . LYS A 1 241 ? -14.961 3.482 -21.203 1 68.19 241 LYS A CA 1
ATOM 1956 C C . LYS A 1 241 ? -15.562 2.197 -21.766 1 68.19 241 LYS A C 1
ATOM 1958 O O . LYS A 1 241 ? -15.781 1.233 -21.031 1 68.19 241 LYS A O 1
ATOM 1963 N N . GLN A 1 242 ? -15.812 2.186 -23.062 1 68.06 242 GLN A N 1
ATOM 1964 C CA . GLN A 1 242 ? -16.484 1.034 -23.656 1 68.06 242 GLN A CA 1
ATOM 1965 C C . GLN A 1 242 ? -15.469 0.055 -24.234 1 68.06 242 GLN A C 1
ATOM 1967 O O . GLN A 1 242 ? -15.805 -1.088 -24.547 1 68.06 242 GLN A O 1
ATOM 1972 N N . GLN A 1 243 ? -14.297 0.586 -24.438 1 66.94 243 GLN A N 1
ATOM 1973 C CA . GLN A 1 243 ? -13.273 -0.285 -25 1 66.94 243 GLN A CA 1
ATOM 1974 C C . GLN A 1 243 ? -12.609 -1.124 -23.906 1 66.94 243 GLN A C 1
ATOM 1976 O O . GLN A 1 243 ? -11.977 -0.583 -23 1 66.94 243 GLN A O 1
ATOM 1981 N N . HIS A 1 244 ? -12.859 -2.406 -23.984 1 73.69 244 HIS A N 1
ATOM 1982 C CA . HIS A 1 244 ? -12.336 -3.32 -22.969 1 73.69 244 HIS A CA 1
ATOM 1983 C C . HIS A 1 244 ? -11.055 -3.996 -23.453 1 73.69 244 HIS A C 1
ATOM 1985 O O . HIS A 1 244 ? -10.609 -4.973 -22.844 1 73.69 244 HIS A O 1
ATOM 1991 N N . GLU A 1 245 ? -10.578 -3.277 -24.422 1 73.94 245 GLU A N 1
ATOM 1992 C CA . GLU A 1 245 ? -9.312 -3.818 -24.906 1 73.94 245 GLU A CA 1
ATOM 1993 C C . GLU A 1 245 ? -8.156 -3.43 -23.984 1 73.94 245 GLU A C 1
ATOM 1995 O O . GLU A 1 245 ? -8.094 -2.297 -23.5 1 73.94 245 GLU A O 1
ATOM 2000 N N . TYR A 1 246 ? -7.301 -4.367 -23.781 1 80.19 246 TYR A N 1
ATOM 2001 C CA . TYR A 1 246 ? -6.121 -4.105 -22.969 1 80.19 246 TYR A CA 1
ATOM 2002 C C . TYR A 1 246 ? -5.176 -3.141 -23.672 1 80.19 246 TYR A C 1
ATOM 2004 O O . TYR A 1 246 ? -5.094 -3.131 -24.906 1 80.19 246 TYR A O 1
ATOM 2012 N N . LEU A 1 247 ? -4.473 -2.297 -22.859 1 81.38 247 LEU A N 1
ATOM 2013 C CA . LEU A 1 247 ? -3.414 -1.447 -23.391 1 81.38 247 LEU A CA 1
ATOM 2014 C C . LEU A 1 247 ? -2.273 -2.289 -23.953 1 81.38 247 LEU A C 1
ATOM 2016 O O . LEU A 1 247 ? -2.119 -3.457 -23.594 1 81.38 247 LEU A O 1
ATOM 2020 N N . GLU A 1 248 ? -1.508 -1.677 -24.781 1 78.25 248 GLU A N 1
ATOM 2021 C CA . GLU A 1 248 ? -0.439 -2.387 -25.469 1 78.25 248 GLU A CA 1
ATOM 2022 C C . GLU A 1 248 ? 0.575 -2.961 -24.484 1 78.25 248 GLU A C 1
ATOM 2024 O O . GLU A 1 248 ? 1.07 -4.074 -24.688 1 78.25 248 GLU A O 1
ATOM 2029 N N . ASN A 1 249 ? 0.887 -2.209 -23.484 1 81.75 249 ASN A N 1
ATOM 2030 C CA . ASN A 1 249 ? 1.863 -2.686 -22.516 1 81.75 249 ASN A CA 1
ATOM 2031 C C . ASN A 1 249 ? 1.347 -3.9 -21.75 1 81.75 249 ASN A C 1
ATOM 2033 O O . ASN A 1 249 ? 2.129 -4.762 -21.344 1 81.75 249 ASN A O 1
ATOM 2037 N N . ILE A 1 250 ? 0.061 -3.975 -21.578 1 81.19 250 ILE A N 1
ATOM 2038 C CA . ILE A 1 250 ? -0.552 -5.125 -20.938 1 81.19 250 ILE A CA 1
ATOM 2039 C C . ILE A 1 250 ? -0.537 -6.324 -21.875 1 81.19 250 ILE A C 1
ATOM 2041 O O . ILE A 1 250 ? -0.229 -7.445 -21.469 1 81.19 250 ILE A O 1
ATOM 2045 N N . LYS A 1 251 ? -0.787 -6.07 -23.078 1 80.25 251 LYS A N 1
ATOM 2046 C CA . LYS A 1 251 ? -0.728 -7.129 -24.094 1 80.25 251 LYS A CA 1
ATOM 2047 C C . LYS A 1 251 ? 0.662 -7.754 -24.141 1 80.25 251 LYS A C 1
ATOM 2049 O O . LYS A 1 251 ? 0.795 -8.969 -24.312 1 80.25 251 LYS A O 1
ATOM 2054 N N . LYS A 1 252 ? 1.645 -6.926 -24 1 83.38 252 LYS A N 1
ATOM 2055 C CA . LYS A 1 252 ? 3.018 -7.422 -24 1 83.38 252 LYS A CA 1
ATOM 2056 C C . LYS A 1 252 ? 3.273 -8.344 -22.812 1 83.38 252 LYS A C 1
ATOM 2058 O O . LYS A 1 252 ? 4.02 -9.32 -22.922 1 83.38 252 LYS A O 1
ATOM 2063 N N . LEU A 1 253 ? 2.598 -8.047 -21.781 1 84.62 253 LEU A N 1
ATOM 2064 C CA . LEU A 1 253 ? 2.771 -8.844 -20.562 1 84.62 253 LEU A CA 1
ATOM 2065 C C . LEU A 1 253 ? 2.023 -10.164 -20.672 1 84.62 253 LEU A C 1
ATOM 2067 O O . LEU A 1 253 ? 2.199 -11.055 -19.844 1 84.62 253 LEU A O 1
ATOM 2071 N N . TYR A 1 254 ? 1.268 -10.273 -21.672 1 86.06 254 TYR A N 1
ATOM 2072 C CA . TYR A 1 254 ? 0.56 -11.531 -21.891 1 86.06 254 TYR A CA 1
ATOM 2073 C C . TYR A 1 254 ? 1.472 -12.562 -22.547 1 86.06 254 TYR A C 1
ATOM 2075 O O . TYR A 1 254 ? 1.073 -13.711 -22.75 1 86.06 254 TYR A O 1
ATOM 2083 N N . LYS A 1 255 ? 2.646 -12.133 -22.797 1 88.12 255 LYS A N 1
ATOM 2084 C CA . LYS A 1 255 ? 3.688 -13.047 -23.266 1 88.12 255 LYS A CA 1
ATOM 2085 C C . LYS A 1 255 ? 4.684 -13.359 -22.141 1 88.12 255 LYS A C 1
ATOM 2087 O O . LYS A 1 255 ? 5.184 -12.445 -21.484 1 88.12 255 LYS A O 1
ATOM 2092 N N . PRO A 1 256 ? 4.91 -14.711 -21.969 1 91.94 256 PRO A N 1
ATOM 2093 C CA . PRO A 1 256 ? 5.91 -15.039 -20.953 1 91.94 256 PRO A CA 1
ATOM 2094 C C . PRO A 1 256 ? 7.262 -14.383 -21.219 1 91.94 256 PRO A C 1
ATOM 2096 O O . PRO A 1 256 ? 7.832 -14.555 -22.312 1 91.94 256 PRO A O 1
ATOM 2099 N N . ILE A 1 257 ? 7.824 -13.68 -20.281 1 91.81 257 ILE A N 1
ATOM 2100 C CA . ILE A 1 257 ? 9.133 -13.055 -20.391 1 91.81 257 ILE A CA 1
ATOM 2101 C C . ILE A 1 257 ? 10.227 -14.07 -20.047 1 91.81 257 ILE A C 1
ATOM 2103 O O . ILE A 1 257 ? 10.367 -14.477 -18.891 1 91.81 257 ILE A O 1
ATOM 2107 N N . LYS A 1 258 ? 10.984 -14.406 -20.953 1 92.94 258 LYS A N 1
ATOM 2108 C CA . LYS A 1 258 ? 11.945 -15.492 -20.828 1 92.94 258 LYS A CA 1
ATOM 2109 C C . LYS A 1 258 ? 13.172 -15.047 -20.031 1 92.94 258 LYS A C 1
ATOM 2111 O O . LYS A 1 258 ? 13.633 -13.914 -20.172 1 92.94 258 LYS A O 1
ATOM 2116 N N . VAL A 1 259 ? 13.656 -15.977 -19.172 1 91 259 VAL A N 1
ATOM 2117 C CA . VAL A 1 259 ? 14.906 -15.75 -18.469 1 91 259 VAL A CA 1
ATOM 2118 C C . VAL A 1 259 ? 16.078 -15.891 -19.422 1 91 259 VAL A C 1
ATOM 2120 O O . VAL A 1 259 ? 16.172 -16.875 -20.156 1 91 259 VAL A O 1
ATOM 2123 N N . LYS A 1 260 ? 16.969 -14.797 -19.547 1 77.25 260 LYS A N 1
ATOM 2124 C CA . LYS A 1 260 ? 18.125 -14.82 -20.438 1 77.25 260 LYS A CA 1
ATOM 2125 C C . LYS A 1 260 ? 19.188 -15.797 -19.953 1 77.25 260 LYS A C 1
ATOM 2127 O O . LYS A 1 260 ? 19.438 -15.883 -18.75 1 77.25 260 LYS A O 1
ATOM 2132 N N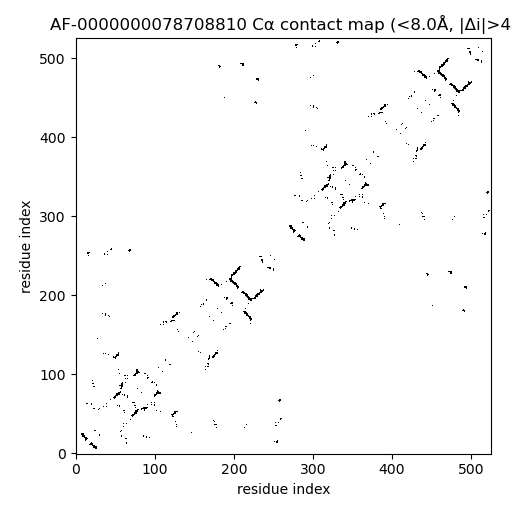 . GLU A 1 261 ? 19.578 -16.75 -20.719 1 66.94 261 GLU A N 1
ATOM 2133 C CA . GLU A 1 261 ? 20.625 -17.719 -20.422 1 66.94 261 GLU A CA 1
ATOM 2134 C C . GLU A 1 261 ? 21.969 -17.031 -20.172 1 66.94 261 GLU A C 1
ATOM 2136 O O . GLU A 1 261 ? 22.297 -16.047 -20.844 1 66.94 261 GLU A O 1
ATOM 2141 N N . GLY A 1 262 ? 22.297 -16.641 -18.984 1 47.19 262 GLY A N 1
ATOM 2142 C CA . GLY A 1 262 ? 23.656 -16.125 -18.844 1 47.19 262 GLY A CA 1
ATOM 2143 C C . GLY A 1 262 ? 24.672 -16.859 -19.703 1 47.19 262 GLY A C 1
ATOM 2144 O O . GLY A 1 262 ? 24.562 -18.062 -19.891 1 47.19 262 GLY A O 1
ATOM 2145 N N . LYS A 1 263 ? 25.328 -16.031 -20.609 1 39 263 LYS A N 1
ATOM 2146 C CA . LYS A 1 263 ? 26.594 -16.562 -21.109 1 39 263 LYS A CA 1
ATOM 2147 C C . LYS A 1 263 ? 27.547 -16.891 -19.969 1 39 263 LYS A C 1
ATOM 2149 O O . LYS A 1 263 ? 27.625 -16.141 -18.984 1 39 263 LYS A O 1
ATOM 2154 N N . MET B 1 1 ? 32.969 39.781 11.352 1 26.92 1 MET B N 1
ATOM 2155 C CA . MET B 1 1 ? 31.672 40.344 10.898 1 26.92 1 MET B CA 1
ATOM 2156 C C . MET B 1 1 ? 30.719 39.219 10.539 1 26.92 1 MET B C 1
ATOM 2158 O O . MET B 1 1 ? 30.984 38.406 9.641 1 26.92 1 MET B O 1
ATOM 2162 N N . ILE B 1 2 ? 30.156 38.531 11.469 1 33.28 2 ILE B N 1
ATOM 2163 C CA . ILE B 1 2 ? 29.172 37.469 11.328 1 33.28 2 ILE B CA 1
ATOM 2164 C C . ILE B 1 2 ? 28.094 37.875 10.344 1 33.28 2 ILE B C 1
ATOM 2166 O O . ILE B 1 2 ? 27.422 38.906 10.547 1 33.28 2 ILE B O 1
ATOM 2170 N N . MET B 1 3 ? 28.391 37.812 9.078 1 35.69 3 MET B N 1
ATOM 2171 C CA . MET B 1 3 ? 27.406 38.219 8.055 1 35.69 3 MET B CA 1
ATOM 2172 C C . MET B 1 3 ? 26 37.781 8.445 1 35.69 3 MET B C 1
ATOM 2174 O O . MET B 1 3 ? 25.797 36.594 8.781 1 35.69 3 MET B O 1
ATOM 2178 N N . ASN B 1 4 ? 25.188 38.562 9.133 1 38.53 4 ASN B N 1
ATOM 2179 C CA . ASN B 1 4 ? 23.75 38.438 9.32 1 38.53 4 ASN B CA 1
ATOM 2180 C C . ASN B 1 4 ? 23.078 37.844 8.078 1 38.53 4 ASN B C 1
ATOM 2182 O O . ASN B 1 4 ? 22.953 38.531 7.055 1 38.53 4 ASN B O 1
ATOM 2186 N N . LYS B 1 5 ? 23.328 36.688 7.617 1 49.25 5 LYS B N 1
ATOM 2187 C CA . LYS B 1 5 ? 22.641 36.125 6.449 1 49.25 5 LYS B CA 1
ATOM 2188 C C . LYS B 1 5 ? 21.188 36.531 6.41 1 49.25 5 LYS B C 1
ATOM 2190 O O . LYS B 1 5 ? 20.422 36.25 7.344 1 49.25 5 LYS B O 1
ATOM 2195 N N . LYS B 1 6 ? 20.844 37.719 5.82 1 53.22 6 LYS B N 1
ATOM 2196 C CA . LYS B 1 6 ? 19.5 38.25 5.586 1 53.22 6 LYS B CA 1
ATOM 2197 C C . LYS B 1 6 ? 18.516 37.125 5.266 1 53.22 6 LYS B C 1
ATOM 2199 O O . LYS B 1 6 ? 18.766 36.312 4.391 1 53.22 6 LYS B O 1
ATOM 2204 N N . GLN B 1 7 ? 17.578 36.875 6.172 1 65.56 7 GLN B N 1
ATOM 2205 C CA . GLN B 1 7 ? 16.469 35.938 5.977 1 65.56 7 GLN B CA 1
ATOM 2206 C C . GLN B 1 7 ? 15.797 36.188 4.629 1 65.56 7 GLN B C 1
ATOM 2208 O O . GLN B 1 7 ? 15.539 37.312 4.242 1 65.56 7 GLN B O 1
ATOM 2213 N N . LYS B 1 8 ? 15.891 35.219 3.646 1 79.81 8 LYS B N 1
ATOM 2214 C CA . LYS B 1 8 ? 15.203 35.281 2.361 1 79.81 8 LYS B CA 1
ATOM 2215 C C . LYS B 1 8 ? 13.734 34.906 2.508 1 79.81 8 LYS B C 1
ATOM 2217 O O . LYS B 1 8 ? 13.344 33.781 2.225 1 79.81 8 LYS B O 1
ATOM 2222 N N . LEU B 1 9 ? 12.992 35.812 3.111 1 86.44 9 LEU B N 1
ATOM 2223 C CA . LEU B 1 9 ? 11.562 35.625 3.322 1 86.44 9 LEU B CA 1
ATOM 2224 C C . LEU B 1 9 ? 10.773 36 2.066 1 86.44 9 LEU B C 1
ATOM 2226 O O . LEU B 1 9 ? 10.992 37.062 1.476 1 86.44 9 LEU B O 1
ATOM 2230 N N . VAL B 1 10 ? 9.977 35.031 1.607 1 90.06 10 VAL B N 1
ATOM 2231 C CA . VAL B 1 10 ? 9.148 35.25 0.423 1 90.06 10 VAL B CA 1
ATOM 2232 C C . VAL B 1 10 ? 7.688 34.938 0.751 1 90.06 10 VAL B C 1
ATOM 2234 O O . VAL B 1 10 ? 7.383 33.906 1.333 1 90.06 10 VAL B O 1
ATOM 2237 N N . LYS B 1 11 ? 6.859 35.906 0.409 1 91.5 11 LYS B N 1
ATOM 2238 C CA . LYS B 1 11 ? 5.43 35.656 0.593 1 91.5 11 LYS B CA 1
ATOM 2239 C C . LYS B 1 11 ? 4.84 34.875 -0.58 1 91.5 11 LYS B C 1
ATOM 2241 O O . LYS B 1 11 ? 4.973 35.312 -1.734 1 91.5 11 LYS B O 1
ATOM 2246 N N . ASN B 1 12 ? 4.215 33.812 -0.289 1 89.88 12 ASN B N 1
ATOM 2247 C CA . ASN B 1 12 ? 3.59 32.969 -1.305 1 89.88 12 ASN B CA 1
ATOM 2248 C C . ASN B 1 12 ? 2.105 32.75 -1.023 1 89.88 12 ASN B C 1
ATOM 2250 O O . ASN B 1 12 ? 1.672 32.812 0.129 1 89.88 12 ASN B O 1
ATOM 2254 N N . SER B 1 13 ? 1.334 32.562 -2.137 1 88.62 13 SER B N 1
ATOM 2255 C CA . SER B 1 13 ? -0.042 32.125 -1.967 1 88.62 13 SER B CA 1
ATOM 2256 C C . SER B 1 13 ? -0.091 30.688 -1.434 1 88.62 13 SER B C 1
ATOM 2258 O O . SER B 1 13 ? 0.738 29.859 -1.803 1 88.62 13 SER B O 1
ATOM 2260 N N . LEU B 1 14 ? -0.921 30.5 -0.558 1 87.81 14 LEU B N 1
ATOM 2261 C CA . LEU B 1 14 ? -1.177 29.156 -0.072 1 87.81 14 LEU B CA 1
ATOM 2262 C C . LEU B 1 14 ? -2.398 28.547 -0.757 1 87.81 14 LEU B C 1
ATOM 2264 O O . LEU B 1 14 ? -3.531 28.938 -0.473 1 87.81 14 LEU B O 1
ATOM 2268 N N . GLY B 1 15 ? -2.158 27.625 -1.604 1 82.69 15 GLY B N 1
ATOM 2269 C CA . GLY B 1 15 ? -3.217 27.094 -2.451 1 82.69 15 GLY B CA 1
ATOM 2270 C C . GLY B 1 15 ? -3.502 27.969 -3.658 1 82.69 15 GLY B C 1
ATOM 2271 O O . GLY B 1 15 ? -2.662 28.781 -4.055 1 82.69 15 GLY B O 1
ATOM 2272 N N . PHE B 1 16 ? -4.598 27.578 -4.285 1 76.38 16 PHE B N 1
ATOM 2273 C CA . PHE B 1 16 ? -5.047 28.344 -5.438 1 76.38 16 PHE B CA 1
ATOM 2274 C C . PHE B 1 16 ? -6.359 29.062 -5.137 1 76.38 16 PHE B C 1
ATOM 2276 O O . PHE B 1 16 ? -7.289 28.453 -4.594 1 76.38 16 PHE B O 1
ATOM 2283 N N . ASP B 1 17 ? -6.391 30.344 -5.426 1 71.62 17 ASP B N 1
ATOM 2284 C CA . ASP B 1 17 ? -7.598 31.156 -5.285 1 71.62 17 ASP B CA 1
ATOM 2285 C C . ASP B 1 17 ? -8.125 31.109 -3.854 1 71.62 17 ASP B C 1
ATOM 2287 O O . ASP B 1 17 ? -9.336 31.016 -3.639 1 71.62 17 ASP B O 1
ATOM 2291 N N . SER B 1 18 ? -7.449 30.891 -2.74 1 74.25 18 SER B N 1
ATOM 2292 C CA . SER B 1 18 ? -7.891 30.734 -1.357 1 74.25 18 SER B CA 1
ATOM 2293 C C . SER B 1 18 ? -7.707 32.031 -0.576 1 74.25 18 SER B C 1
ATOM 2295 O O . SER B 1 18 ? -8.273 32.188 0.507 1 74.25 18 SER B O 1
ATOM 2297 N N . ASN B 1 19 ? -7.07 33.031 -1.03 1 87.44 19 ASN B N 1
ATOM 2298 C CA . ASN B 1 19 ? -6.695 34.281 -0.342 1 87.44 19 ASN B CA 1
ATOM 2299 C C . ASN B 1 19 ? -5.824 34 0.879 1 87.44 19 ASN B C 1
ATOM 2301 O O . ASN B 1 19 ? -5.848 34.75 1.851 1 87.44 19 ASN B O 1
ATOM 2305 N N . LEU B 1 20 ? -5.355 32.875 0.941 1 93.56 20 LEU B N 1
ATOM 2306 C CA . LEU B 1 20 ? -4.406 32.5 1.987 1 93.56 20 LEU B CA 1
ATOM 2307 C C . LEU B 1 20 ? -2.971 32.75 1.528 1 93.56 20 LEU B C 1
ATOM 2309 O O . LEU B 1 20 ? -2.645 32.562 0.359 1 93.56 20 LEU B O 1
ATOM 2313 N N . TYR B 1 21 ? -2.145 33.156 2.549 1 94.06 21 TYR B N 1
ATOM 2314 C CA . TYR B 1 21 ? -0.75 33.469 2.236 1 94.06 21 TYR B CA 1
ATOM 2315 C C . TYR B 1 21 ? 0.177 32.938 3.326 1 94.06 21 TYR B C 1
ATOM 2317 O O . TYR B 1 21 ? -0.203 32.875 4.5 1 94.06 21 TYR B O 1
ATOM 2325 N N . VAL B 1 22 ? 1.342 32.594 2.875 1 94.25 22 VAL B N 1
ATOM 2326 C CA . VAL B 1 22 ? 2.355 32.188 3.838 1 94.25 22 VAL B CA 1
ATOM 2327 C C . VAL B 1 22 ? 3.711 32.781 3.449 1 94.25 22 VAL B C 1
ATOM 2329 O O . VAL B 1 22 ? 4.102 32.719 2.281 1 94.25 22 VAL B O 1
ATOM 2332 N N . VAL B 1 23 ? 4.312 33.406 4.426 1 94.19 23 VAL B N 1
ATOM 2333 C CA . VAL B 1 23 ? 5.699 33.844 4.277 1 94.19 23 VAL B CA 1
ATOM 2334 C C . VAL B 1 23 ? 6.637 32.656 4.59 1 94.19 23 VAL B C 1
ATOM 2336 O O . VAL B 1 23 ? 6.477 31.984 5.605 1 94.19 23 VAL B O 1
ATOM 2339 N N . GLN B 1 24 ? 7.52 32.438 3.662 1 91.31 24 GLN B N 1
ATOM 2340 C CA . GLN B 1 24 ? 8.43 31.312 3.822 1 91.31 24 GLN B CA 1
ATOM 2341 C C . GLN B 1 24 ? 9.883 31.75 3.756 1 91.31 24 GLN B C 1
ATOM 2343 O O . GLN B 1 24 ? 10.227 32.656 2.982 1 91.31 24 GLN B O 1
ATOM 2348 N N . ASP B 1 25 ? 10.648 31.188 4.629 1 86.19 25 ASP B N 1
ATOM 2349 C CA . ASP B 1 25 ? 12.102 31.328 4.574 1 86.19 25 ASP B CA 1
ATOM 2350 C C . ASP B 1 25 ? 12.719 30.297 3.621 1 86.19 25 ASP B C 1
ATOM 2352 O O . ASP B 1 25 ? 12.68 29.094 3.887 1 86.19 25 ASP B O 1
ATOM 2356 N N . LYS B 1 26 ? 13.312 30.75 2.609 1 80.88 26 LYS B N 1
ATOM 2357 C CA . LYS B 1 26 ? 13.789 29.875 1.544 1 80.88 26 LYS B CA 1
ATOM 2358 C C . LYS B 1 26 ? 14.938 29 2.029 1 80.88 26 LYS B C 1
ATOM 2360 O O . LYS B 1 26 ? 15.266 28 1.391 1 80.88 26 LYS B O 1
ATOM 2365 N N . ASP B 1 27 ? 15.453 29.281 3.186 1 75.75 27 ASP B N 1
ATOM 2366 C CA . ASP B 1 27 ? 16.531 28.484 3.764 1 75.75 27 ASP B CA 1
ATOM 2367 C C . ASP B 1 27 ? 15.977 27.406 4.684 1 75.75 27 ASP B C 1
ATOM 2369 O O . ASP B 1 27 ? 16.734 26.594 5.219 1 75.75 27 ASP B O 1
ATOM 2373 N N . MET B 1 28 ? 14.672 27.484 4.801 1 75.69 28 MET B N 1
ATOM 2374 C CA . MET B 1 28 ? 13.977 26.5 5.621 1 75.69 28 MET B CA 1
ATOM 2375 C C . MET B 1 28 ? 13.055 25.625 4.77 1 75.69 28 MET B C 1
ATOM 2377 O O . MET B 1 28 ? 13.031 25.766 3.545 1 75.69 28 MET B O 1
ATOM 2381 N N . PHE B 1 29 ? 12.43 24.703 5.441 1 73.75 29 PHE B N 1
ATOM 2382 C CA . PHE B 1 29 ? 11.477 23.891 4.715 1 73.75 29 PHE B CA 1
ATOM 2383 C C . PHE B 1 29 ? 10.305 24.719 4.219 1 73.75 29 PHE B C 1
ATOM 2385 O O . PHE B 1 29 ? 9.742 25.516 4.973 1 73.75 29 PHE B O 1
ATOM 2392 N N . ASN B 1 30 ? 10.117 24.641 2.953 1 79.25 30 ASN B N 1
ATOM 2393 C CA . ASN B 1 30 ? 8.961 25.266 2.32 1 79.25 30 ASN B CA 1
ATOM 2394 C C . ASN B 1 30 ? 7.852 24.25 2.059 1 79.25 30 ASN B C 1
ATOM 2396 O O . ASN B 1 30 ? 8.117 23.062 1.891 1 79.25 30 ASN B O 1
ATOM 2400 N N . TYR B 1 31 ? 6.637 24.844 2.15 1 81.38 31 TYR B N 1
ATOM 2401 C CA . TYR B 1 31 ? 5.566 23.891 1.888 1 81.38 31 TYR B CA 1
ATOM 2402 C C . TYR B 1 31 ? 5.586 23.438 0.434 1 81.38 31 TYR B C 1
ATOM 2404 O O . TYR B 1 31 ? 6.074 24.141 -0.442 1 81.38 31 TYR B O 1
ATOM 2412 N N . SER B 1 32 ? 5.059 22.219 0.18 1 83.88 32 SER B N 1
ATOM 2413 C CA . SER B 1 32 ? 5.027 21.594 -1.137 1 83.88 32 SER B CA 1
ATOM 2414 C C . SER B 1 32 ? 3.637 21.062 -1.459 1 83.88 32 SER B C 1
ATOM 2416 O O . SER B 1 32 ? 2.695 21.25 -0.688 1 83.88 32 SER B O 1
ATOM 2418 N N . VAL B 1 33 ? 3.463 20.547 -2.598 1 86 33 VAL B N 1
ATOM 2419 C CA . VAL B 1 33 ? 2.203 19.984 -3.076 1 86 33 VAL B CA 1
ATOM 2420 C C . VAL B 1 33 ? 1.685 18.953 -2.078 1 86 33 VAL B C 1
ATOM 2422 O O . VAL B 1 33 ? 0.474 18.828 -1.877 1 86 33 VAL B O 1
ATOM 2425 N N . ASP B 1 34 ? 2.533 18.297 -1.445 1 88.94 34 ASP B N 1
ATOM 2426 C CA . ASP B 1 34 ? 2.119 17.25 -0.503 1 88.94 34 ASP B CA 1
ATOM 2427 C C . ASP B 1 34 ? 1.408 17.859 0.704 1 88.94 34 ASP B C 1
ATOM 2429 O O . ASP B 1 34 ? 0.48 17.266 1.251 1 88.94 34 ASP B O 1
ATOM 2433 N N . THR B 1 35 ? 1.845 19.062 1.134 1 91.5 35 THR B N 1
ATOM 2434 C CA . THR B 1 35 ? 1.182 19.781 2.221 1 91.5 35 THR B CA 1
ATOM 2435 C C . THR B 1 35 ? -0.274 20.078 1.865 1 91.5 35 THR B C 1
ATOM 2437 O O . THR B 1 35 ? -1.177 19.812 2.662 1 91.5 35 THR B O 1
ATOM 2440 N N . ILE B 1 36 ? -0.422 20.531 0.673 1 91.12 36 ILE B N 1
ATOM 2441 C CA . ILE B 1 36 ? -1.747 20.953 0.223 1 91.12 36 ILE B CA 1
ATOM 2442 C C . ILE B 1 36 ? -2.633 19.719 0.03 1 91.12 36 ILE B C 1
ATOM 2444 O O . ILE B 1 36 ? -3.791 19.719 0.455 1 91.12 36 ILE B O 1
ATOM 2448 N N . MET B 1 37 ? -2.113 18.672 -0.557 1 94.81 37 MET B N 1
ATOM 2449 C CA . MET B 1 37 ? -2.875 17.438 -0.749 1 94.81 37 MET B CA 1
ATOM 2450 C C . MET B 1 37 ? -3.279 16.828 0.591 1 94.81 37 MET B C 1
ATOM 2452 O O . MET B 1 37 ? -4.41 16.375 0.755 1 94.81 37 MET B O 1
ATOM 2456 N N . LEU B 1 38 ? -2.375 16.859 1.523 1 96.75 38 LEU B N 1
ATOM 2457 C CA . LEU B 1 38 ? -2.668 16.359 2.865 1 96.75 38 LEU B CA 1
ATOM 2458 C C . LEU B 1 38 ? -3.787 17.172 3.51 1 96.75 38 LEU B C 1
ATOM 2460 O O . LEU B 1 38 ? -4.68 16.609 4.148 1 96.75 38 LEU B O 1
ATOM 2464 N N . GLY B 1 39 ? -3.736 18.453 3.312 1 96.75 39 GLY B N 1
ATOM 2465 C CA . GLY B 1 39 ? -4.727 19.344 3.9 1 96.75 39 GLY B CA 1
ATOM 2466 C C . GLY B 1 39 ? -6.152 18.969 3.533 1 96.75 39 GLY B C 1
ATOM 2467 O O . GLY B 1 39 ? -7.035 18.953 4.391 1 96.75 39 GLY B O 1
ATOM 2468 N N . ASN B 1 40 ? -6.395 18.641 2.279 1 95.44 40 ASN B N 1
ATOM 2469 C CA . ASN B 1 40 ? -7.738 18.297 1.83 1 95.44 40 ASN B CA 1
ATOM 2470 C C . ASN B 1 40 ? -8.031 16.812 2.053 1 95.44 40 ASN B C 1
ATOM 2472 O O . ASN B 1 40 ? -9.195 16.406 2.031 1 95.44 40 ASN B O 1
ATOM 2476 N N . PHE B 1 41 ? -7.043 16.062 2.238 1 97.38 41 PHE B N 1
ATOM 2477 C CA . PHE B 1 41 ? -7.211 14.633 2.488 1 97.38 41 PHE B CA 1
ATOM 2478 C C . PHE B 1 41 ? -7.719 14.391 3.904 1 97.38 41 PHE B C 1
ATOM 2480 O O . PHE B 1 41 ? -8.438 13.422 4.152 1 97.38 41 PHE B O 1
ATOM 2487 N N . VAL B 1 42 ? -7.379 15.25 4.836 1 97.94 42 VAL B N 1
ATOM 2488 C CA . VAL B 1 42 ? -7.824 15.141 6.223 1 97.94 42 VAL B CA 1
ATOM 2489 C C . VAL B 1 42 ? -9.352 15.125 6.273 1 97.94 42 VAL B C 1
ATOM 2491 O O . VAL B 1 42 ? -10.008 15.992 5.695 1 97.94 42 VAL B O 1
ATOM 2494 N N . PHE B 1 43 ? -9.859 14.164 6.922 1 97.5 43 PHE B N 1
ATOM 2495 C CA . PHE B 1 43 ? -11.305 14.094 7.086 1 97.5 43 PHE B CA 1
ATOM 2496 C C . PHE B 1 43 ? -11.781 15.086 8.133 1 97.5 43 PHE B C 1
ATOM 2498 O O . PHE B 1 43 ? -11.273 15.109 9.25 1 97.5 43 PHE B O 1
ATOM 2505 N N . LEU B 1 44 ? -12.75 15.883 7.75 1 97.12 44 LEU B N 1
ATOM 2506 C CA . LEU B 1 44 ? -13.367 16.828 8.664 1 97.12 44 LEU B CA 1
ATOM 2507 C C . LEU B 1 44 ? -14.891 16.812 8.531 1 97.12 44 LEU B C 1
ATOM 2509 O O . LEU B 1 44 ? -15.414 16.688 7.426 1 97.12 44 LEU B O 1
ATOM 2513 N N . ASN B 1 45 ? -15.477 16.828 9.625 1 95.25 45 ASN B N 1
ATOM 2514 C CA . ASN B 1 45 ? -16.906 17.109 9.734 1 95.25 45 ASN B CA 1
ATOM 2515 C C . ASN B 1 45 ? -17.203 18 10.945 1 95.25 45 ASN B C 1
ATOM 2517 O O . ASN B 1 45 ? -16.297 18.516 11.586 1 95.25 45 ASN B O 1
ATOM 2521 N N . ASN B 1 46 ? -18.453 18.188 11.234 1 94.25 46 ASN B N 1
ATOM 2522 C CA . ASN B 1 46 ? -18.828 19.125 12.297 1 94.25 46 ASN B CA 1
ATOM 2523 C C . ASN B 1 46 ? -18.516 18.547 13.672 1 94.25 46 ASN B C 1
ATOM 2525 O O . ASN B 1 46 ? -18.484 19.281 14.664 1 94.25 46 ASN B O 1
ATOM 2529 N N . LYS B 1 47 ? -18.266 17.312 13.734 1 95.44 47 LYS B N 1
ATOM 2530 C CA . LYS B 1 47 ? -18 16.656 15.016 1 95.44 47 LYS B CA 1
ATOM 2531 C C . LYS B 1 47 ? -16.516 16.75 15.391 1 95.44 47 LYS B C 1
ATOM 2533 O O . LYS B 1 47 ? -16.156 16.531 16.547 1 95.44 47 LYS B O 1
ATOM 2538 N N . ILE B 1 48 ? -15.719 17 14.461 1 97.38 48 ILE B N 1
ATOM 2539 C CA . ILE B 1 48 ? -14.289 17.156 14.711 1 97.38 48 ILE B CA 1
ATOM 2540 C C . ILE B 1 48 ? -14 18.578 15.18 1 97.38 48 ILE B C 1
ATOM 2542 O O . ILE B 1 48 ? -14.195 19.531 14.43 1 97.38 48 ILE B O 1
ATOM 2546 N N . LYS B 1 49 ? -13.5 18.703 16.375 1 97.56 49 LYS B N 1
ATOM 2547 C CA . LYS B 1 49 ? -13.359 20.031 16.969 1 97.56 49 LYS B CA 1
ATOM 2548 C C . LYS B 1 49 ? -11.906 20.344 17.297 1 97.56 49 LYS B C 1
ATOM 2550 O O . LYS B 1 49 ? -11.492 21.5 17.266 1 97.56 49 LYS B O 1
ATOM 2555 N N . ASN B 1 50 ? -11.203 19.312 17.688 1 98.69 50 ASN B N 1
ATOM 2556 C CA . ASN B 1 50 ? -9.828 19.5 18.141 1 98.69 50 ASN B CA 1
ATOM 2557 C C . ASN B 1 50 ? -8.844 18.703 17.281 1 98.69 50 ASN B C 1
ATOM 2559 O O . ASN B 1 50 ? -8.945 17.484 17.203 1 98.69 50 ASN B O 1
ATOM 2563 N N . LEU B 1 51 ? -7.895 19.422 16.688 1 98.88 51 LEU B N 1
ATOM 2564 C CA . LEU B 1 51 ? -6.898 18.812 15.82 1 98.88 51 LEU B CA 1
ATOM 2565 C C . LEU B 1 51 ? -5.484 19.156 16.297 1 98.88 51 LEU B C 1
ATOM 2567 O O . LEU B 1 51 ? -5.223 20.281 16.719 1 98.88 51 LEU B O 1
ATOM 2571 N N . LEU B 1 52 ? -4.602 18.172 16.203 1 98.88 52 LEU B N 1
ATOM 2572 C CA . LEU B 1 52 ? -3.184 18.359 16.484 1 98.88 52 LEU B CA 1
ATOM 2573 C C . LEU B 1 52 ? -2.35 18.219 15.211 1 98.88 52 LEU B C 1
ATOM 2575 O O . LEU B 1 52 ? -2.502 17.25 14.477 1 98.88 52 LEU B O 1
ATOM 2579 N N . GLU B 1 53 ? -1.538 19.188 14.945 1 98.69 53 GLU B N 1
ATOM 2580 C CA . GLU B 1 53 ? -0.505 19.031 13.922 1 98.69 53 GLU B CA 1
ATOM 2581 C C . GLU B 1 53 ? 0.861 18.781 14.562 1 98.69 53 GLU B C 1
ATOM 2583 O O . GLU B 1 53 ? 1.294 19.531 15.43 1 98.69 53 GLU B O 1
ATOM 2588 N N . ILE B 1 54 ? 1.5 17.703 14.125 1 97.31 54 ILE B N 1
ATOM 2589 C CA . ILE B 1 54 ? 2.863 17.406 14.547 1 97.31 54 ILE B CA 1
ATOM 2590 C C . ILE B 1 54 ? 3.854 17.922 13.508 1 97.31 54 ILE B C 1
ATOM 2592 O O . ILE B 1 54 ? 3.834 17.484 12.352 1 97.31 54 ILE B O 1
ATOM 2596 N N . GLY B 1 55 ? 4.762 18.781 13.859 1 94.25 55 GLY B N 1
ATOM 2597 C CA . GLY B 1 55 ? 5.668 19.406 12.906 1 94.25 55 GLY B CA 1
ATOM 2598 C C . GLY B 1 55 ? 5.012 20.484 12.07 1 94.25 55 GLY B C 1
ATOM 2599 O O . GLY B 1 55 ? 4.891 20.344 10.852 1 94.25 55 GLY B O 1
ATOM 2600 N N . ALA B 1 56 ? 4.84 21.688 12.68 1 95.06 56 ALA B N 1
ATOM 2601 C CA . ALA B 1 56 ? 4.043 22.734 12.055 1 95.06 56 ALA B CA 1
ATOM 2602 C C . ALA B 1 56 ? 4.883 23.547 11.078 1 95.06 56 ALA B C 1
ATOM 2604 O O . ALA B 1 56 ? 4.352 24.141 10.133 1 95.06 56 ALA B O 1
ATOM 2605 N N . ASN B 1 57 ? 6.168 23.578 11.32 1 92.44 57 ASN B N 1
ATOM 2606 C CA . ASN B 1 57 ? 7.055 24.422 10.539 1 92.44 57 ASN B CA 1
ATOM 2607 C C . ASN B 1 57 ? 6.504 25.844 10.422 1 92.44 57 ASN B C 1
ATOM 2609 O O . ASN B 1 57 ? 6.234 26.5 11.438 1 92.44 57 ASN B O 1
ATOM 2613 N N . ASN B 1 58 ? 6.223 26.359 9.219 1 94.12 58 ASN B N 1
ATOM 2614 C CA . ASN B 1 58 ? 5.793 27.75 9.055 1 94.12 58 ASN B CA 1
ATOM 2615 C C . ASN B 1 58 ? 4.281 27.875 9.188 1 94.12 58 ASN B C 1
ATOM 2617 O O . ASN B 1 58 ? 3.725 28.953 8.938 1 94.12 58 ASN B O 1
ATOM 2621 N N . GLY B 1 59 ? 3.576 26.828 9.469 1 96.75 59 GLY B N 1
ATOM 2622 C CA . GLY B 1 59 ? 2.16 26.875 9.797 1 96.75 59 GLY B CA 1
ATOM 2623 C C . GLY B 1 59 ? 1.263 26.688 8.586 1 96.75 59 GLY B C 1
ATOM 2624 O O . GLY B 1 59 ? 0.037 26.75 8.703 1 96.75 59 GLY B O 1
ATOM 2625 N N . ALA B 1 60 ? 1.826 26.391 7.422 1 95.94 60 ALA B N 1
ATOM 2626 C CA . ALA B 1 60 ? 1.078 26.344 6.168 1 95.94 60 ALA B CA 1
ATOM 2627 C C . ALA B 1 60 ? -0.064 25.328 6.25 1 95.94 60 ALA B C 1
ATOM 2629 O O . ALA B 1 60 ? -1.201 25.641 5.887 1 95.94 60 ALA B O 1
ATOM 2630 N N . LEU B 1 61 ? 0.19 24.172 6.75 1 97.19 61 LEU B N 1
ATOM 2631 C CA . LEU B 1 61 ? -0.806 23.109 6.785 1 97.19 61 LEU B CA 1
ATOM 2632 C C . LEU B 1 61 ? -1.95 23.469 7.727 1 97.19 61 LEU B C 1
ATOM 2634 O O . LEU B 1 61 ? -3.123 23.344 7.363 1 97.19 61 LEU B O 1
ATOM 2638 N N . SER B 1 62 ? -1.655 23.891 8.891 1 98.31 62 SER B N 1
ATOM 2639 C CA . SER B 1 62 ? -2.668 24.281 9.867 1 98.31 62 SER B CA 1
ATOM 2640 C C . SER B 1 62 ? -3.561 25.391 9.328 1 98.31 62 SER B C 1
ATOM 2642 O O . SER B 1 62 ? -4.785 25.344 9.477 1 98.31 62 SER B O 1
ATOM 2644 N N . ILE B 1 63 ? -2.945 26.359 8.695 1 97.94 63 ILE B N 1
ATOM 2645 C CA . ILE B 1 63 ? -3.693 27.484 8.141 1 97.94 63 ILE B CA 1
ATOM 2646 C C . ILE B 1 63 ? -4.648 27 7.062 1 97.94 63 ILE B C 1
ATOM 2648 O O . ILE B 1 63 ? -5.82 27.375 7.035 1 97.94 63 ILE B O 1
ATOM 2652 N N . PHE B 1 64 ? -4.129 26.156 6.234 1 96.62 64 PHE B N 1
ATOM 2653 C CA . PHE B 1 64 ? -4.941 25.594 5.164 1 96.62 64 PHE B CA 1
ATOM 2654 C C . PHE B 1 64 ? -6.125 24.812 5.734 1 96.62 64 PHE B C 1
ATOM 2656 O O . PHE B 1 64 ? -7.262 25 5.297 1 96.62 64 PHE B O 1
ATOM 2663 N N . ILE B 1 65 ? -5.914 24.016 6.742 1 97.75 65 ILE B N 1
ATOM 2664 C CA . ILE B 1 65 ? -6.941 23.156 7.332 1 97.75 65 ILE B CA 1
ATOM 2665 C C . ILE B 1 65 ? -7.945 24.031 8.094 1 97.75 65 ILE B C 1
ATOM 2667 O O . ILE B 1 65 ? -9.148 23.766 8.055 1 97.75 65 ILE B O 1
ATOM 2671 N N . ALA B 1 66 ? -7.461 25 8.781 1 97.81 66 ALA B N 1
ATOM 2672 C CA . ALA B 1 66 ? -8.336 25.891 9.523 1 97.81 66 ALA B CA 1
ATOM 2673 C C . ALA B 1 66 ? -9.359 26.562 8.602 1 97.81 66 ALA B C 1
ATOM 2675 O O . ALA B 1 66 ? -10.5 26.797 9.008 1 97.81 66 ALA B O 1
ATOM 2676 N N . GLU B 1 67 ? -8.93 26.844 7.422 1 96.38 67 GLU B N 1
ATOM 2677 C CA . GLU B 1 67 ? -9.805 27.484 6.449 1 96.38 67 GLU B CA 1
ATOM 2678 C C . GLU B 1 67 ? -10.977 26.578 6.074 1 96.38 67 GLU B C 1
ATOM 2680 O O . GLU B 1 67 ? -12.023 27.047 5.641 1 96.38 67 GLU B O 1
ATOM 2685 N N . ARG B 1 68 ? -10.844 25.266 6.266 1 96.44 68 ARG B N 1
ATOM 2686 C CA . ARG B 1 68 ? -11.859 24.297 5.852 1 96.44 68 ARG B CA 1
ATOM 2687 C C . ARG B 1 68 ? -13.023 24.266 6.836 1 96.44 68 ARG B C 1
ATOM 2689 O O . ARG B 1 68 ? -14.133 23.859 6.48 1 96.44 68 ARG B O 1
ATOM 2696 N N . ASN B 1 69 ? -12.758 24.641 8.109 1 96.81 69 ASN B N 1
ATOM 2697 C CA . ASN B 1 69 ? -13.773 24.641 9.156 1 96.81 69 ASN B CA 1
ATOM 2698 C C . ASN B 1 69 ? -13.5 25.719 10.203 1 96.81 69 ASN B C 1
ATOM 2700 O O . ASN B 1 69 ? -12.609 25.562 11.039 1 96.81 69 ASN B O 1
ATOM 2704 N N . PRO B 1 70 ? -14.297 26.719 10.305 1 95.12 70 PRO B N 1
ATOM 2705 C CA . PRO B 1 70 ? -14.055 27.828 11.219 1 95.12 70 PRO B CA 1
ATOM 2706 C C . PRO B 1 70 ? -14.188 27.422 12.688 1 95.12 70 PRO B C 1
ATOM 2708 O O . PRO B 1 70 ? -13.695 28.141 13.57 1 95.12 70 PRO B O 1
ATOM 2711 N N . ASN B 1 71 ? -14.797 26.312 12.945 1 96.19 71 ASN B N 1
ATOM 2712 C CA . ASN B 1 71 ? -15.008 25.891 14.32 1 96.19 71 ASN B CA 1
ATOM 2713 C C . ASN B 1 71 ? -13.883 24.969 14.805 1 96.19 71 ASN B C 1
ATOM 2715 O O . ASN B 1 71 ? -13.844 24.594 15.969 1 96.19 71 ASN B O 1
ATOM 2719 N N . LEU B 1 72 ? -13.047 24.656 13.961 1 98 72 LEU B N 1
ATOM 2720 C CA . LEU B 1 72 ? -11.945 23.75 14.281 1 98 72 LEU B CA 1
ATOM 2721 C C . LEU B 1 72 ? -10.875 24.469 15.102 1 98 72 LEU B C 1
ATOM 2723 O O . LEU B 1 72 ? -10.484 25.594 14.773 1 98 72 LEU B O 1
ATOM 2727 N N . LYS B 1 73 ? -10.461 23.844 16.188 1 98.75 73 LYS B N 1
ATOM 2728 C CA . LYS B 1 73 ? -9.312 24.297 16.969 1 98.75 73 LYS B CA 1
ATOM 2729 C C . LYS B 1 73 ? -8.086 23.438 16.672 1 98.75 73 LYS B C 1
ATOM 2731 O O . LYS B 1 73 ? -8.164 22.203 16.688 1 98.75 73 LYS B O 1
ATOM 2736 N N . ILE B 1 74 ? -6.949 24.125 16.453 1 98.88 74 ILE B N 1
ATOM 2737 C CA . ILE B 1 74 ? -5.746 23.391 16.062 1 98.88 74 ILE B CA 1
ATOM 2738 C C . ILE B 1 74 ? -4.602 23.734 17.016 1 98.88 74 ILE B C 1
ATOM 2740 O O . ILE B 1 74 ? -4.266 24.906 17.188 1 98.88 74 ILE B O 1
ATOM 2744 N N . ASP B 1 75 ? -4.078 22.75 17.672 1 98.88 75 ASP B N 1
ATOM 2745 C CA . ASP B 1 75 ? -2.754 22.844 18.266 1 98.88 75 ASP B CA 1
ATOM 2746 C C . ASP B 1 75 ? -1.671 22.406 17.281 1 98.88 75 ASP B C 1
ATOM 2748 O O . ASP B 1 75 ? -1.769 21.328 16.688 1 98.88 75 ASP B O 1
ATOM 2752 N N . ALA B 1 76 ? -0.666 23.234 17.141 1 98.69 76 ALA B N 1
ATOM 2753 C CA . ALA B 1 76 ? 0.417 22.938 16.203 1 98.69 76 ALA B CA 1
ATOM 2754 C C . ALA B 1 76 ? 1.767 22.922 16.906 1 98.69 76 ALA B C 1
ATOM 2756 O O . ALA B 1 76 ? 2.264 23.969 17.344 1 98.69 76 ALA B O 1
ATOM 2757 N N . VAL B 1 77 ? 2.377 21.766 16.938 1 97.75 77 VAL B N 1
ATOM 2758 C CA . VAL B 1 77 ? 3.607 21.594 17.703 1 97.75 77 VAL B CA 1
ATOM 2759 C C . VAL B 1 77 ? 4.812 21.688 16.766 1 97.75 77 VAL B C 1
ATOM 2761 O O . VAL B 1 77 ? 4.824 21.062 15.695 1 97.75 77 VAL B O 1
ATOM 2764 N N . GLU B 1 78 ? 5.758 22.453 17.109 1 94.88 78 GLU B N 1
ATOM 2765 C CA . GLU B 1 78 ? 6.984 22.656 16.344 1 94.88 78 GLU B CA 1
ATOM 2766 C C . GLU B 1 78 ? 8.188 22.844 17.281 1 94.88 78 GLU B C 1
ATOM 2768 O O . GLU B 1 78 ? 8.109 23.562 18.266 1 94.88 78 GLU B O 1
ATOM 2773 N N . ILE B 1 79 ? 9.234 22.141 16.875 1 93.06 79 ILE B N 1
ATOM 2774 C CA . ILE B 1 79 ? 10.375 22.094 17.781 1 93.06 79 ILE B CA 1
ATOM 2775 C C . ILE B 1 79 ? 11.281 23.297 17.531 1 93.06 79 ILE B C 1
ATOM 2777 O O . ILE B 1 79 ? 11.914 23.797 18.469 1 93.06 79 ILE B O 1
ATOM 2781 N N . GLN B 1 80 ? 11.367 23.797 16.375 1 90.19 80 GLN B N 1
ATOM 2782 C CA . GLN B 1 80 ? 12.281 24.875 16.031 1 90.19 80 GLN B CA 1
ATOM 2783 C C . GLN B 1 80 ? 11.672 26.234 16.344 1 90.19 80 GLN B C 1
ATOM 2785 O O . GLN B 1 80 ? 10.641 26.609 15.773 1 90.19 80 GLN B O 1
ATOM 2790 N N . THR B 1 81 ? 12.367 27 17.047 1 94.56 81 THR B N 1
ATOM 2791 C CA . THR B 1 81 ? 11.867 28.297 17.516 1 94.56 81 THR B CA 1
ATOM 2792 C C . THR B 1 81 ? 11.68 29.25 16.344 1 94.56 81 THR B C 1
ATOM 2794 O O . THR B 1 81 ? 10.672 29.969 16.266 1 94.56 81 THR B O 1
ATOM 2797 N N . LYS B 1 82 ? 12.664 29.234 15.461 1 91.5 82 LYS B N 1
ATOM 2798 C CA . LYS B 1 82 ? 12.586 30.125 14.312 1 91.5 82 LYS B CA 1
ATOM 2799 C C . LYS B 1 82 ? 11.352 29.828 13.461 1 91.5 82 LYS B C 1
ATOM 2801 O O . LYS B 1 82 ? 10.672 30.734 13 1 91.5 82 LYS B O 1
ATOM 2806 N N . ALA B 1 83 ? 11.07 28.594 13.273 1 92.44 83 ALA B N 1
ATOM 2807 C CA . ALA B 1 83 ? 9.898 28.172 12.516 1 92.44 83 ALA B CA 1
ATOM 2808 C C . ALA B 1 83 ? 8.609 28.562 13.242 1 92.44 83 ALA B C 1
ATOM 2810 O O . ALA B 1 83 ? 7.648 29.016 12.617 1 92.44 83 ALA B O 1
ATOM 2811 N N . CYS B 1 84 ? 8.625 28.438 14.523 1 96.12 84 CYS B N 1
ATOM 2812 C CA . CYS B 1 84 ? 7.461 28.797 15.336 1 96.12 84 CYS B CA 1
ATOM 2813 C C . CYS B 1 84 ? 7.125 30.266 15.18 1 96.12 84 CYS B C 1
ATOM 2815 O O . CYS B 1 84 ? 5.953 30.641 15.055 1 96.12 84 CYS B O 1
ATOM 2817 N N . LYS B 1 85 ? 8.125 31.047 15.234 1 96.44 85 LYS B N 1
ATOM 2818 C CA . LYS B 1 85 ? 7.91 32.469 15.102 1 96.44 85 LYS B CA 1
ATOM 2819 C C . LYS B 1 85 ? 7.301 32.812 13.742 1 96.44 85 LYS B C 1
ATOM 2821 O O . LYS B 1 85 ? 6.352 33.594 13.664 1 96.44 85 LYS B O 1
ATOM 2826 N N . LEU B 1 86 ? 7.91 32.219 12.758 1 95.88 86 LEU B N 1
ATOM 2827 C CA . LEU B 1 86 ? 7.383 32.406 11.414 1 95.88 86 LEU B CA 1
ATOM 2828 C C . LEU B 1 86 ? 5.945 31.922 11.312 1 95.88 86 LEU B C 1
ATOM 2830 O O . LEU B 1 86 ? 5.105 32.562 10.672 1 95.88 86 LEU B O 1
ATOM 2834 N N . ALA B 1 87 ? 5.641 30.812 11.906 1 97.25 87 ALA B N 1
ATOM 2835 C CA . ALA B 1 87 ? 4.289 30.25 11.914 1 97.25 87 ALA B CA 1
ATOM 2836 C C . ALA B 1 87 ? 3.311 31.219 12.578 1 97.25 87 ALA B C 1
ATOM 2838 O O . ALA B 1 87 ? 2.213 31.453 12.07 1 97.25 87 ALA B O 1
ATOM 2839 N N . GLN B 1 88 ? 3.717 31.734 13.672 1 98.12 88 GLN B N 1
ATOM 2840 C CA . GLN B 1 88 ? 2.865 32.688 14.375 1 98.12 88 GLN B CA 1
ATOM 2841 C C . GLN B 1 88 ? 2.547 33.906 13.492 1 98.12 88 GLN B C 1
ATOM 2843 O O . GLN B 1 88 ? 1.395 34.344 13.422 1 98.12 88 GLN B O 1
ATOM 2848 N N . ASP B 1 89 ? 3.531 34.438 12.828 1 97.62 89 ASP B N 1
ATOM 2849 C CA . ASP B 1 89 ? 3.338 35.562 11.914 1 97.62 89 ASP B CA 1
ATOM 2850 C C . ASP B 1 89 ? 2.361 35.188 10.797 1 97.62 89 ASP B C 1
ATOM 2852 O O . ASP B 1 89 ? 1.477 36 10.461 1 97.62 89 ASP B O 1
ATOM 2856 N N . ASN B 1 90 ? 2.541 34.031 10.273 1 97.62 90 ASN B N 1
ATOM 2857 C CA . ASN B 1 90 ? 1.674 33.562 9.195 1 97.62 90 ASN B CA 1
ATOM 2858 C C . ASN B 1 90 ? 0.236 33.375 9.672 1 97.62 90 ASN B C 1
ATOM 2860 O O . ASN B 1 90 ? -0.709 33.688 8.945 1 97.62 90 ASN B O 1
ATOM 2864 N N . ILE B 1 91 ? 0.064 32.844 10.859 1 98.31 91 ILE B N 1
ATOM 2865 C CA . ILE B 1 91 ? -1.256 32.625 11.445 1 98.31 91 ILE B CA 1
ATOM 2866 C C . ILE B 1 91 ? -1.965 33.969 11.586 1 98.31 91 ILE B C 1
ATOM 2868 O O . ILE B 1 91 ? -3.133 34.125 11.211 1 98.31 91 ILE B O 1
ATOM 2872 N N . GLU B 1 92 ? -1.262 34.938 12.055 1 98.06 92 GLU B N 1
ATOM 2873 C CA . GLU B 1 92 ? -1.812 36.281 12.211 1 98.06 92 GLU B CA 1
ATOM 2874 C C . GLU B 1 92 ? -2.109 36.938 10.859 1 98.06 92 GLU B C 1
ATOM 2876 O O . GLU B 1 92 ? -3.141 37.594 10.688 1 98.06 92 GLU B O 1
ATOM 2881 N N . LEU B 1 93 ? -1.179 36.719 9.961 1 96.88 93 LEU B N 1
ATOM 2882 C CA . LEU B 1 93 ? -1.333 37.219 8.609 1 96.88 93 LEU B CA 1
ATOM 2883 C C . LEU B 1 93 ? -2.646 36.781 7.996 1 96.88 93 LEU B C 1
ATOM 2885 O O . LEU B 1 93 ? -3.256 37.5 7.203 1 96.88 93 LEU B O 1
ATOM 2889 N N . ASN B 1 94 ? -3.135 35.625 8.391 1 97.56 94 ASN B N 1
ATOM 2890 C CA . ASN B 1 94 ? -4.34 35.062 7.816 1 97.56 94 ASN B CA 1
ATOM 2891 C C . ASN B 1 94 ? -5.523 35.156 8.773 1 97.56 94 ASN B C 1
ATOM 2893 O O . ASN B 1 94 ? -6.562 34.531 8.547 1 97.56 94 ASN B O 1
ATOM 2897 N N . ASN B 1 95 ? -5.371 35.812 9.891 1 97.38 95 ASN B N 1
ATOM 2898 C CA . ASN B 1 95 ? -6.406 36.031 10.898 1 97.38 95 ASN B CA 1
ATOM 2899 C C . ASN B 1 95 ? -6.906 34.719 11.477 1 97.38 95 ASN B C 1
ATOM 2901 O O . ASN B 1 95 ? -8.109 34.5 11.602 1 97.38 95 ASN B O 1
ATOM 2905 N N . LYS B 1 96 ? -5.965 33.812 11.805 1 98.12 96 LYS B N 1
ATOM 2906 C CA . LYS B 1 96 ? -6.332 32.469 12.305 1 98.12 96 LYS B CA 1
ATOM 2907 C C . LYS B 1 96 ? -5.852 32.281 13.742 1 98.12 96 LYS B C 1
ATOM 2909 O O . LYS B 1 96 ? -5.738 31.156 14.219 1 98.12 96 LYS B O 1
ATOM 2914 N N . GLN B 1 97 ? -5.594 33.344 14.438 1 97.56 97 GLN B N 1
ATOM 2915 C CA . GLN B 1 97 ? -5.031 33.25 15.781 1 97.56 97 GLN B CA 1
ATOM 2916 C C . GLN B 1 97 ? -6.043 32.688 16.766 1 97.56 97 GLN B C 1
ATOM 2918 O O . GLN B 1 97 ? -5.668 32.156 17.828 1 97.56 97 GLN B O 1
ATOM 2923 N N . ASN B 1 98 ? -7.312 32.781 16.484 1 97.88 98 ASN B N 1
ATOM 2924 C CA . ASN B 1 98 ? -8.336 32.219 17.375 1 97.88 98 ASN B CA 1
ATOM 2925 C C . ASN B 1 98 ? -8.516 30.734 17.156 1 97.88 98 ASN B C 1
ATOM 2927 O O . ASN B 1 98 ? -9.133 30.047 17.984 1 97.88 98 ASN B O 1
ATOM 2931 N N . GLN B 1 99 ? -8.023 30.172 16.109 1 98.5 99 GLN B N 1
ATOM 2932 C CA . GLN B 1 99 ? -8.203 28.766 15.758 1 98.5 99 GLN B CA 1
ATOM 2933 C C . GLN B 1 99 ? -6.922 27.969 15.992 1 98.5 99 GLN B C 1
ATOM 2935 O O . GLN B 1 99 ? -6.973 26.797 16.344 1 98.5 99 GLN B O 1
ATOM 2940 N N . ILE B 1 100 ? -5.793 28.625 15.781 1 98.88 100 ILE B N 1
ATOM 2941 C CA . ILE B 1 100 ? -4.535 27.875 15.758 1 98.88 100 ILE B CA 1
ATOM 2942 C C . ILE B 1 100 ? -3.639 28.359 16.906 1 98.88 100 ILE B C 1
ATOM 2944 O O . ILE B 1 100 ? -3.377 29.547 17.031 1 98.88 100 ILE B O 1
ATOM 2948 N N . LYS B 1 101 ? -3.205 27.469 17.641 1 98.75 101 LYS B N 1
ATOM 2949 C CA . LYS B 1 101 ? -2.221 27.719 18.688 1 98.75 101 LYS B CA 1
ATOM 2950 C C . LYS B 1 101 ? -0.891 27.047 18.375 1 98.75 101 LYS B C 1
ATOM 2952 O O . LYS B 1 101 ? -0.818 25.812 18.266 1 98.75 101 LYS B O 1
ATOM 2957 N N . ILE B 1 102 ? 0.133 27.797 18.219 1 98.5 102 ILE B N 1
ATOM 2958 C CA . ILE B 1 102 ? 1.47 27.266 17.984 1 98.5 102 ILE B CA 1
ATOM 2959 C C . ILE B 1 102 ? 2.137 26.922 19.312 1 98.5 102 ILE B C 1
ATOM 2961 O O . ILE B 1 102 ? 2.092 27.734 20.25 1 98.5 102 ILE B O 1
ATOM 2965 N N . ILE B 1 103 ? 2.697 25.766 19.391 1 98.25 103 ILE B N 1
ATOM 2966 C CA . ILE B 1 103 ? 3.373 25.297 20.594 1 98.25 103 ILE B CA 1
ATOM 2967 C C . ILE B 1 103 ? 4.82 24.938 20.266 1 98.25 103 ILE B C 1
ATOM 2969 O O . ILE B 1 103 ? 5.07 24 19.5 1 98.25 103 ILE B O 1
ATOM 2973 N N . ASN B 1 104 ? 5.793 25.656 20.812 1 97.62 104 ASN B N 1
ATOM 2974 C CA . ASN B 1 104 ? 7.211 25.391 20.594 1 97.62 104 ASN B CA 1
ATOM 2975 C C . ASN B 1 104 ? 7.742 24.344 21.562 1 97.62 104 ASN B C 1
ATOM 2977 O O . ASN B 1 104 ? 8.141 24.688 22.688 1 97.62 104 ASN B O 1
ATOM 2981 N N . GLN B 1 105 ? 7.762 23.125 21.094 1 96.25 105 GLN B N 1
ATOM 2982 C CA . GLN B 1 105 ? 8.125 22.016 21.969 1 96.25 105 GLN B CA 1
ATOM 2983 C C . GLN B 1 105 ? 8.477 20.781 21.156 1 96.25 105 GLN B C 1
ATOM 2985 O O . GLN B 1 105 ? 8.031 20.625 20.016 1 96.25 105 GLN B O 1
ATOM 2990 N N . ASP B 1 106 ? 9.305 19.938 21.75 1 94.75 106 ASP B N 1
ATOM 2991 C CA . ASP B 1 106 ? 9.516 18.594 21.234 1 94.75 106 ASP B CA 1
ATOM 2992 C C . ASP B 1 106 ? 8.258 17.734 21.375 1 94.75 106 ASP B C 1
ATOM 2994 O O . ASP B 1 106 ? 7.684 17.656 22.453 1 94.75 106 ASP B O 1
ATOM 2998 N N . PHE B 1 107 ? 7.902 17.094 20.312 1 95.69 107 PHE B N 1
ATOM 2999 C CA . PHE B 1 107 ? 6.668 16.328 20.328 1 95.69 107 PHE B CA 1
ATOM 3000 C C . PHE B 1 107 ? 6.746 15.219 21.375 1 95.69 107 PHE B C 1
ATOM 3002 O O . PHE B 1 107 ? 5.75 14.914 22.047 1 95.69 107 PHE B O 1
ATOM 3009 N N . ASN B 1 108 ? 7.879 14.578 21.484 1 95 108 ASN B N 1
ATOM 3010 C CA . ASN B 1 108 ? 8.039 13.516 22.469 1 95 108 ASN B CA 1
ATOM 3011 C C . ASN B 1 108 ? 7.816 14.023 23.891 1 95 108 ASN B C 1
ATOM 3013 O O . ASN B 1 108 ? 7.309 13.289 24.75 1 95 108 ASN B O 1
ATOM 3017 N N . GLU B 1 109 ? 8.18 15.18 24.109 1 96.56 109 GLU B N 1
ATOM 3018 C CA . GLU B 1 109 ? 7.91 15.789 25.406 1 96.56 109 GLU B CA 1
ATOM 3019 C C . GLU B 1 109 ? 6.457 16.234 25.516 1 96.56 109 GLU B C 1
ATOM 3021 O O . GLU B 1 109 ? 5.836 16.094 26.562 1 96.56 109 GLU B O 1
ATOM 3026 N N . PHE B 1 110 ? 5.992 16.75 24.453 1 97.19 110 PHE B N 1
ATOM 3027 C CA . PHE B 1 110 ? 4.633 17.281 24.406 1 97.19 110 PHE B CA 1
ATOM 3028 C C . PHE B 1 110 ? 3.623 16.203 24.797 1 97.19 110 PHE B C 1
ATOM 3030 O O . PHE B 1 110 ? 2.789 16.422 25.672 1 97.19 110 PHE B O 1
ATOM 3037 N N . TYR B 1 111 ? 3.707 15.016 24.047 1 96.5 111 TYR B N 1
ATOM 3038 C CA . TYR B 1 111 ? 2.668 14.023 24.297 1 96.5 111 TYR B CA 1
ATOM 3039 C C . TYR B 1 111 ? 2.797 13.453 25.703 1 96.5 111 TYR B C 1
ATOM 3041 O O . TYR B 1 111 ? 1.794 13.109 26.344 1 96.5 111 TYR B O 1
ATOM 3049 N N . LEU B 1 112 ? 3.975 13.375 26.344 1 96.62 112 LEU B N 1
ATOM 3050 C CA . LEU B 1 112 ? 4.168 12.898 27.703 1 96.62 112 LEU B CA 1
ATOM 3051 C C . LEU B 1 112 ? 3.553 13.875 28.719 1 96.62 112 LEU B C 1
ATOM 3053 O O . LEU B 1 112 ? 2.924 13.453 29.688 1 96.62 112 LEU B O 1
ATOM 3057 N N . GLU B 1 113 ? 3.777 15.109 28.469 1 97.31 113 GLU B N 1
ATOM 3058 C CA . GLU B 1 113 ? 3.209 16.125 29.344 1 97.31 113 GLU B CA 1
ATOM 3059 C C . GLU B 1 113 ? 1.685 16.125 29.281 1 97.31 113 GLU B C 1
ATOM 3061 O O . GLU B 1 113 ? 1.02 16.266 30.312 1 97.31 113 GLU B O 1
ATOM 3066 N N . LYS B 1 114 ? 1.211 16.016 28.109 1 97.25 114 LYS B N 1
ATOM 3067 C CA . LYS B 1 114 ? -0.239 15.961 27.953 1 97.25 114 LYS B CA 1
ATOM 3068 C C . LYS B 1 114 ? -0.837 14.797 28.734 1 97.25 114 LYS B C 1
ATOM 3070 O O . LYS B 1 114 ? -1.884 14.945 29.375 1 97.25 114 LYS B O 1
ATOM 3075 N N . ILE B 1 115 ? -0.202 13.664 28.688 1 95.69 115 ILE B N 1
ATOM 3076 C CA . ILE B 1 115 ? -0.654 12.484 29.406 1 95.69 115 ILE B CA 1
ATOM 3077 C C . ILE B 1 115 ? -0.599 12.742 30.906 1 95.69 115 ILE B C 1
ATOM 3079 O O . ILE B 1 115 ? -1.553 12.445 31.625 1 95.69 115 ILE B O 1
ATOM 3083 N N . LYS B 1 116 ? 0.445 13.297 31.344 1 95.62 116 LYS B N 1
ATOM 3084 C CA . LYS B 1 116 ? 0.655 13.57 32.75 1 95.62 116 LYS B CA 1
ATOM 3085 C C . LYS B 1 116 ? -0.423 14.5 33.312 1 95.62 116 LYS B C 1
ATOM 3087 O O . LYS B 1 116 ? -0.878 14.328 34.438 1 95.62 116 LYS B O 1
ATOM 3092 N N . ASN B 1 117 ? -0.812 15.406 32.5 1 94.88 117 ASN B N 1
ATOM 3093 C CA . ASN B 1 117 ? -1.761 16.422 32.938 1 94.88 117 ASN B CA 1
ATOM 3094 C C . ASN B 1 117 ? -3.201 16.016 32.656 1 94.88 117 ASN B C 1
ATOM 3096 O O . ASN B 1 117 ? -4.129 16.797 32.844 1 94.88 117 ASN B O 1
ATOM 3100 N N . ALA B 1 118 ? -3.391 14.812 32.156 1 92 118 ALA B N 1
ATOM 3101 C CA . ALA B 1 118 ? -4.711 14.297 31.812 1 92 118 ALA B CA 1
ATOM 3102 C C . ALA B 1 118 ? -5.461 15.281 30.922 1 92 118 ALA B C 1
ATOM 3104 O O . ALA B 1 118 ? -6.637 15.562 31.141 1 92 118 ALA B O 1
ATOM 3105 N N . ALA B 1 119 ? -4.758 15.867 30.016 1 91.19 119 ALA B N 1
ATOM 3106 C CA . ALA B 1 119 ? -5.348 16.859 29.125 1 91.19 119 ALA B CA 1
ATOM 3107 C C . ALA B 1 119 ? -6.297 16.203 28.125 1 91.19 119 ALA B C 1
ATOM 3109 O O . ALA B 1 119 ? -6.266 14.992 27.938 1 91.19 119 ALA B O 1
ATOM 3110 N N . SER B 1 120 ? -7.086 17.078 27.516 1 94.06 120 SER B N 1
ATOM 3111 C CA . SER B 1 120 ? -8.047 16.578 26.531 1 94.06 120 SER B CA 1
ATOM 3112 C C . SER B 1 120 ? -7.34 15.984 25.328 1 94.06 120 SER B C 1
ATOM 3114 O O . SER B 1 120 ? -6.277 16.453 24.922 1 94.06 120 SER B O 1
ATOM 3116 N N . LYS B 1 121 ? -8.023 14.992 24.766 1 97.75 121 LYS B N 1
ATOM 3117 C CA . LYS B 1 121 ? -7.496 14.305 23.594 1 97.75 121 LYS B CA 1
ATOM 3118 C C . LYS B 1 121 ? -7.945 14.992 22.312 1 97.75 121 LYS B C 1
ATOM 3120 O O . LYS B 1 121 ? -8.727 15.945 22.344 1 97.75 121 LYS B O 1
ATOM 3125 N N . TYR B 1 122 ? -7.41 14.539 21.25 1 98.81 122 TYR B N 1
ATOM 3126 C CA . TYR B 1 122 ? -7.711 15.133 19.953 1 98.81 122 TYR B CA 1
ATOM 3127 C C . TYR B 1 122 ? -8.609 14.219 19.125 1 98.81 122 TYR B C 1
ATOM 3129 O O . TYR B 1 122 ? -8.5 12.992 19.203 1 98.81 122 TYR B O 1
ATOM 3137 N N . ASP B 1 123 ? -9.484 14.852 18.281 1 98.81 123 ASP B N 1
ATOM 3138 C CA . ASP B 1 123 ? -10.312 14.109 17.344 1 98.81 123 ASP B CA 1
ATOM 3139 C C . ASP B 1 123 ? -9.5 13.68 16.125 1 98.81 123 ASP B C 1
ATOM 3141 O O . ASP B 1 123 ? -9.805 12.664 15.492 1 98.81 123 ASP B O 1
ATOM 3145 N N . SER B 1 124 ? -8.539 14.484 15.836 1 98.88 124 SER B N 1
ATOM 3146 C CA . SER B 1 124 ? -7.727 14.289 14.641 1 98.88 124 SER B CA 1
ATOM 3147 C C . SER B 1 124 ? -6.285 14.742 14.859 1 98.88 124 SER B C 1
ATOM 3149 O O . SER B 1 124 ? -6.043 15.758 15.516 1 98.88 124 SER B O 1
ATOM 3151 N N . ILE B 1 125 ? -5.363 13.945 14.352 1 98.94 125 ILE B N 1
ATOM 3152 C CA . ILE B 1 125 ? -3.945 14.289 14.367 1 98.94 125 ILE B CA 1
ATOM 3153 C C . ILE B 1 125 ? -3.381 14.203 12.953 1 98.94 125 ILE B C 1
ATOM 3155 O O . ILE B 1 125 ? -3.668 13.258 12.219 1 98.94 125 ILE B O 1
ATOM 3159 N N . VAL B 1 126 ? -2.629 15.203 12.562 1 98.75 126 VAL B N 1
ATOM 3160 C CA . VAL B 1 126 ? -2.064 15.25 11.219 1 98.75 126 VAL B CA 1
ATOM 3161 C C . VAL B 1 126 ? -0.561 15.508 11.305 1 98.75 126 VAL B C 1
ATOM 3163 O O . VAL B 1 126 ? -0.097 16.234 12.188 1 98.75 126 VAL B O 1
ATOM 3166 N N . CYS B 1 127 ? 0.156 14.898 10.367 1 97.06 127 CYS B N 1
ATOM 3167 C CA . CYS B 1 127 ? 1.603 15.078 10.336 1 97.06 127 CYS B CA 1
ATOM 3168 C C . CYS B 1 127 ? 2.137 14.922 8.914 1 97.06 127 CYS B C 1
ATOM 3170 O O . CYS B 1 127 ? 1.768 13.977 8.211 1 97.06 127 CYS B O 1
ATOM 3172 N N . ASN B 1 128 ? 2.852 15.797 8.453 1 93.75 128 ASN B N 1
ATOM 3173 C CA . ASN B 1 128 ? 3.736 15.688 7.297 1 93.75 128 ASN B CA 1
ATOM 3174 C C . ASN B 1 128 ? 5.195 15.555 7.719 1 93.75 128 ASN B C 1
ATOM 3176 O O . ASN B 1 128 ? 5.934 16.531 7.738 1 93.75 128 ASN B O 1
ATOM 3180 N N . PRO B 1 129 ? 5.602 14.336 8.016 1 86.06 129 PRO B N 1
ATOM 3181 C CA . PRO B 1 129 ? 6.914 14.133 8.641 1 86.06 129 PRO B CA 1
ATOM 3182 C C . PRO B 1 129 ? 8.07 14.477 7.699 1 86.06 129 PRO B C 1
ATOM 3184 O O . PRO B 1 129 ? 7.926 14.383 6.477 1 86.06 129 PRO B O 1
ATOM 3187 N N . PRO B 1 130 ? 9.125 14.961 8.297 1 70.38 130 PRO B N 1
ATOM 3188 C CA . PRO B 1 130 ? 10.32 15.164 7.469 1 70.38 130 PRO B CA 1
ATOM 3189 C C . PRO B 1 130 ? 10.922 13.859 6.965 1 70.38 130 PRO B C 1
ATOM 3191 O O . PRO B 1 130 ? 10.945 12.859 7.695 1 70.38 130 PRO B O 1
ATOM 3194 N N . PHE B 1 131 ? 10.773 13.539 5.668 1 60.47 131 PHE B N 1
ATOM 3195 C CA . PHE B 1 131 ? 11.164 12.219 5.184 1 60.47 131 PHE B CA 1
ATOM 3196 C C . PHE B 1 131 ? 12.656 12.172 4.891 1 60.47 131 PHE B C 1
ATOM 3198 O O . PHE B 1 131 ? 13.172 12.992 4.137 1 60.47 131 PHE B O 1
ATOM 3205 N N . TYR B 1 132 ? 13.477 11.961 5.832 1 47.84 132 TYR B N 1
ATOM 3206 C CA . TYR B 1 132 ? 14.859 11.664 5.477 1 47.84 132 TYR B CA 1
ATOM 3207 C C . TYR B 1 132 ? 15.055 10.172 5.234 1 47.84 132 TYR B C 1
ATOM 3209 O O . TYR B 1 132 ? 14.648 9.344 6.059 1 47.84 132 TYR B O 1
ATOM 3217 N N . THR B 1 133 ? 14.695 9.672 4.047 1 43.19 133 THR B N 1
ATOM 3218 C CA . THR B 1 133 ? 15.148 8.297 3.854 1 43.19 133 THR B CA 1
ATOM 3219 C C . THR B 1 133 ? 16.641 8.18 4.117 1 43.19 133 THR B C 1
ATOM 3221 O O . THR B 1 133 ? 17.422 9.055 3.723 1 43.19 133 THR B O 1
ATOM 3224 N N . MET B 1 134 ? 17 7.555 5.113 1 38.75 134 MET B N 1
ATOM 3225 C CA . MET B 1 134 ? 18.422 7.316 5.355 1 38.75 134 MET B CA 1
ATOM 3226 C C . MET B 1 134 ? 19.172 7.105 4.047 1 38.75 134 MET B C 1
ATOM 3228 O O . MET B 1 134 ? 20.406 7.125 4.02 1 38.75 134 MET B O 1
ATOM 3232 N N . GLN B 1 135 ? 18.562 6.504 3.068 1 37.88 135 GLN B N 1
ATOM 3233 C CA . GLN B 1 135 ? 19.438 6.125 1.974 1 37.88 135 GLN B CA 1
ATOM 3234 C C . GLN B 1 135 ? 19.984 7.352 1.246 1 37.88 135 GLN B C 1
ATOM 3236 O O . GLN B 1 135 ? 20.984 7.273 0.547 1 37.88 135 GLN B O 1
ATOM 3241 N N . THR B 1 136 ? 19.094 8.219 0.619 1 36.16 136 THR B N 1
ATOM 3242 C CA . THR B 1 136 ? 19.703 9.047 -0.414 1 36.16 136 THR B CA 1
ATOM 3243 C C . THR B 1 136 ? 20.594 10.109 0.209 1 36.16 136 THR B C 1
ATOM 3245 O O . THR B 1 136 ? 20.141 10.914 1.026 1 36.16 136 THR B O 1
ATOM 3248 N N . ASN B 1 137 ? 21.75 9.852 0.355 1 36.81 137 ASN B N 1
ATOM 3249 C CA . ASN B 1 137 ? 22.922 10.719 0.564 1 36.81 137 ASN B CA 1
ATOM 3250 C C . ASN B 1 137 ? 22.75 12.062 -0.139 1 36.81 137 ASN B C 1
ATOM 3252 O O . ASN B 1 137 ? 23.688 12.844 -0.229 1 36.81 137 ASN B O 1
ATOM 3256 N N . LYS B 1 138 ? 21.969 12.172 -1.135 1 34.22 138 LYS B N 1
ATOM 3257 C CA . LYS B 1 138 ? 22.125 13.469 -1.788 1 34.22 138 LYS B CA 1
ATOM 3258 C C . LYS B 1 138 ? 21.328 14.539 -1.052 1 34.22 138 LYS B C 1
ATOM 3260 O O . LYS B 1 138 ? 20.156 14.781 -1.365 1 34.22 138 LYS B O 1
ATOM 3265 N N . VAL B 1 139 ? 21.453 14.641 0.157 1 37.34 139 VAL B N 1
ATOM 3266 C CA . VAL B 1 139 ? 20.984 15.891 0.75 1 37.34 139 VAL B CA 1
ATOM 3267 C C . VAL B 1 139 ? 21.328 17.062 -0.172 1 37.34 139 VAL B C 1
ATOM 3269 O O . VAL B 1 139 ? 22.469 17.203 -0.606 1 37.34 139 VAL B O 1
ATOM 3272 N N . SER B 1 140 ? 20.484 17.594 -0.876 1 38.75 140 SER B N 1
ATOM 3273 C CA . SER B 1 140 ? 20.844 18.766 -1.655 1 38.75 140 SER B CA 1
ATOM 3274 C C . SER B 1 140 ? 21.922 19.594 -0.956 1 38.75 140 SER B C 1
ATOM 3276 O O . SER B 1 140 ? 21.891 19.75 0.267 1 38.75 140 SER B O 1
ATOM 3278 N N . LYS B 1 141 ? 22.984 19.719 -1.555 1 42.47 141 LYS B N 1
ATOM 3279 C CA . LYS B 1 141 ? 24.125 20.562 -1.161 1 42.47 141 LYS B CA 1
ATOM 3280 C C . LYS B 1 141 ? 23.656 21.828 -0.467 1 42.47 141 LYS B C 1
ATOM 3282 O O . LYS B 1 141 ? 24.438 22.5 0.203 1 42.47 141 LYS B O 1
ATOM 3287 N N . ASN B 1 142 ? 22.406 22.25 -0.766 1 43.16 142 ASN B N 1
ATOM 3288 C CA . ASN B 1 142 ? 22.125 23.609 -0.306 1 43.16 142 ASN B CA 1
ATOM 3289 C C . ASN B 1 142 ? 21.406 23.609 1.039 1 43.16 142 ASN B C 1
ATOM 3291 O O . ASN B 1 142 ? 20.812 24.609 1.433 1 43.16 142 ASN B O 1
ATOM 3295 N N . ILE B 1 143 ? 21.062 22.469 1.484 1 48.72 143 ILE B N 1
ATOM 3296 C CA . ILE B 1 143 ? 20.406 22.562 2.781 1 48.72 143 ILE B CA 1
ATOM 3297 C C . ILE B 1 143 ? 21.422 22.953 3.852 1 48.72 143 ILE B C 1
ATOM 3299 O O . ILE B 1 143 ? 22.484 22.328 3.955 1 48.72 143 ILE B O 1
ATOM 3303 N N . SER B 1 144 ? 21.172 23.953 4.535 1 50.94 144 SER B N 1
ATOM 3304 C CA . SER B 1 144 ? 22.094 24.438 5.551 1 50.94 144 SER B CA 1
ATOM 3305 C C . SER B 1 144 ? 22.406 23.359 6.582 1 50.94 144 SER B C 1
ATOM 3307 O O . SER B 1 144 ? 21.609 22.438 6.777 1 50.94 144 SER B O 1
ATOM 3309 N N . GLU B 1 145 ? 23.609 23.281 6.883 1 48.22 145 GLU B N 1
ATOM 3310 C CA . GLU B 1 145 ? 24.078 22.438 7.977 1 48.22 145 GLU B CA 1
ATOM 3311 C C . GLU B 1 145 ? 23.062 22.375 9.102 1 48.22 145 GLU B C 1
ATOM 3313 O O . GLU B 1 145 ? 22.875 21.328 9.734 1 48.22 145 GLU B O 1
ATOM 3318 N N . GLU B 1 146 ? 22.484 23.406 9.258 1 47.69 146 GLU B N 1
ATOM 3319 C CA . GLU B 1 146 ? 21.453 23.469 10.297 1 47.69 146 GLU B CA 1
ATOM 3320 C C . GLU B 1 146 ? 20.297 22.547 9.977 1 47.69 146 GLU B C 1
ATOM 3322 O O . GLU B 1 146 ? 19.766 21.875 10.875 1 47.69 146 GLU B O 1
ATOM 3327 N N . LEU B 1 147 ? 20.016 22.484 8.758 1 49.84 147 LEU B N 1
ATOM 3328 C CA . LEU B 1 147 ? 18.891 21.641 8.359 1 49.84 147 LEU B CA 1
ATOM 3329 C C . LEU B 1 147 ? 19.25 20.156 8.516 1 49.84 147 LEU B C 1
ATOM 3331 O O . LEU B 1 147 ? 18.422 19.359 8.938 1 49.84 147 LEU B O 1
ATOM 3335 N N . LEU B 1 148 ? 20.406 19.938 8.219 1 50.03 148 LEU B N 1
ATOM 3336 C CA . LEU B 1 148 ? 20.891 18.578 8.344 1 50.03 148 LEU B CA 1
ATOM 3337 C C . LEU B 1 148 ? 20.984 18.156 9.812 1 50.03 148 LEU B C 1
ATOM 3339 O O . LEU B 1 148 ? 20.609 17.047 10.172 1 50.03 148 LEU B O 1
ATOM 3343 N N . ILE B 1 149 ? 21.609 18.984 10.508 1 46.12 149 ILE B N 1
ATOM 3344 C CA . ILE B 1 149 ? 21.719 18.719 11.938 1 46.12 149 ILE B CA 1
ATOM 3345 C C . ILE B 1 149 ? 20.328 18.562 12.547 1 46.12 149 ILE B C 1
ATOM 3347 O O . ILE B 1 149 ? 20.078 17.656 13.336 1 46.12 149 ILE B O 1
ATOM 3351 N N . ALA B 1 150 ? 19.516 19.531 12.172 1 45.88 150 ALA B N 1
ATOM 3352 C CA . ALA B 1 150 ? 18.141 19.5 12.68 1 45.88 150 ALA B CA 1
ATOM 3353 C C . ALA B 1 150 ? 17.422 18.219 12.273 1 45.88 150 ALA B C 1
ATOM 3355 O O . ALA B 1 150 ? 16.703 17.625 13.078 1 45.88 150 ALA B O 1
ATOM 3356 N N . THR B 1 151 ? 17.672 17.859 11.133 1 49.31 151 THR B N 1
ATOM 3357 C CA . THR B 1 151 ? 17.047 16.625 10.648 1 49.31 151 THR B CA 1
ATOM 3358 C C . THR B 1 151 ? 17.594 15.414 11.391 1 49.31 151 THR B C 1
ATOM 3360 O O . THR B 1 151 ? 16.844 14.492 11.719 1 49.31 151 THR B O 1
ATOM 3363 N N . HIS B 1 152 ? 18.891 15.461 11.555 1 47.53 152 HIS B N 1
ATOM 3364 C CA . HIS B 1 152 ? 19.578 14.352 12.219 1 47.53 152 HIS B CA 1
ATOM 3365 C C . HIS B 1 152 ? 19.234 14.305 13.703 1 47.53 152 HIS B C 1
ATOM 3367 O O . HIS B 1 152 ? 19.062 13.227 14.273 1 47.53 152 HIS B O 1
ATOM 3373 N N . GLU B 1 153 ? 19.531 15.43 14.438 1 43.88 153 GLU B N 1
ATOM 3374 C CA . GLU B 1 153 ? 19.375 15.523 15.891 1 43.88 153 GLU B CA 1
ATOM 3375 C C . GLU B 1 153 ? 17.922 15.367 16.312 1 43.88 153 GLU B C 1
ATOM 3377 O O . GLU B 1 153 ? 17.625 14.836 17.375 1 43.88 153 GLU B O 1
ATOM 3382 N N . TYR B 1 154 ? 17.062 16.016 15.711 1 49.62 154 TYR B N 1
ATOM 3383 C CA . TYR B 1 154 ? 15.727 16.297 16.25 1 49.62 154 TYR B CA 1
ATOM 3384 C C . TYR B 1 154 ? 14.68 15.414 15.594 1 49.62 154 TYR B C 1
ATOM 3386 O O . TYR B 1 154 ? 13.484 15.703 15.656 1 49.62 154 TYR B O 1
ATOM 3394 N N . LYS B 1 155 ? 15.125 14.281 15 1 62.03 155 LYS B N 1
ATOM 3395 C CA . LYS B 1 155 ? 14.32 13.641 13.961 1 62.03 155 LYS B CA 1
ATOM 3396 C C . LYS B 1 155 ? 13.328 12.656 14.57 1 62.03 155 LYS B C 1
ATOM 3398 O O . LYS B 1 155 ? 13.719 11.742 15.297 1 62.03 155 LYS B O 1
ATOM 3403 N N . ILE B 1 156 ? 12.148 13.289 14.938 1 82.75 156 ILE B N 1
ATOM 3404 C CA . ILE B 1 156 ? 11.055 12.391 15.281 1 82.75 156 ILE B CA 1
ATOM 3405 C C . ILE B 1 156 ? 10.867 11.359 14.172 1 82.75 156 ILE B C 1
ATOM 3407 O O . ILE B 1 156 ? 10.93 11.688 12.984 1 82.75 156 ILE B O 1
ATOM 3411 N N . ASN B 1 157 ? 10.922 10.148 14.617 1 89.44 157 ASN B N 1
ATOM 3412 C CA . ASN B 1 157 ? 10.75 9.117 13.602 1 89.44 157 ASN B CA 1
ATOM 3413 C C . ASN B 1 157 ? 9.297 8.648 13.523 1 89.44 157 ASN B C 1
ATOM 3415 O O . ASN B 1 157 ? 8.461 9.07 14.32 1 89.44 157 ASN B O 1
ATOM 3419 N N . LEU B 1 158 ? 9.039 7.863 12.594 1 93.69 158 LEU B N 1
ATOM 3420 C CA . LEU B 1 158 ? 7.68 7.43 12.289 1 93.69 158 LEU B CA 1
ATOM 3421 C C . LEU B 1 158 ? 7.051 6.715 13.484 1 93.69 158 LEU B C 1
ATOM 3423 O O . LEU B 1 158 ? 5.879 6.934 13.797 1 93.69 158 LEU B O 1
ATOM 3427 N N . GLU B 1 159 ? 7.773 5.887 14.156 1 94.88 159 GLU B N 1
ATOM 3428 C CA . GLU B 1 159 ? 7.23 5.156 15.297 1 94.88 159 GLU B CA 1
ATOM 3429 C C . GLU B 1 159 ? 6.891 6.102 16.453 1 94.88 159 GLU B C 1
ATOM 3431 O O . GLU B 1 159 ? 5.852 5.949 17.094 1 94.88 159 GLU B O 1
ATOM 3436 N N . GLN B 1 160 ? 7.777 7.027 16.703 1 95.06 160 GLN B N 1
ATOM 3437 C CA . GLN B 1 160 ? 7.508 8.016 17.75 1 95.06 160 GLN B CA 1
ATOM 3438 C C . GLN B 1 160 ? 6.23 8.797 17.453 1 95.06 160 GLN B C 1
ATOM 3440 O O . GLN B 1 160 ? 5.43 9.055 18.344 1 95.06 160 GLN B O 1
ATOM 3445 N N . ILE B 1 161 ? 6.059 9.141 16.203 1 96.81 161 ILE B N 1
ATOM 3446 C CA . ILE B 1 161 ? 4.875 9.883 15.781 1 96.81 161 ILE B CA 1
ATOM 3447 C C . ILE B 1 161 ? 3.623 9.047 16.062 1 96.81 161 ILE B C 1
ATOM 3449 O O . ILE B 1 161 ? 2.682 9.523 16.703 1 96.81 161 ILE B O 1
ATOM 3453 N N . ILE B 1 162 ? 3.635 7.836 15.617 1 97.94 162 ILE B N 1
ATOM 3454 C CA . ILE B 1 162 ? 2.445 6.992 15.695 1 97.94 162 ILE B CA 1
ATOM 3455 C C . ILE B 1 162 ? 2.191 6.602 17.156 1 97.94 162 ILE B C 1
ATOM 3457 O O . ILE B 1 162 ? 1.052 6.645 17.625 1 97.94 162 ILE B O 1
ATOM 3461 N N . LEU B 1 163 ? 3.211 6.285 17.906 1 98 163 LEU B N 1
ATOM 3462 C CA . LEU B 1 163 ? 3.092 5.965 19.312 1 98 163 LEU B CA 1
ATOM 3463 C C . LEU B 1 163 ? 2.527 7.145 20.094 1 98 163 LEU B C 1
ATOM 3465 O O . LEU B 1 163 ? 1.553 7 20.844 1 98 163 LEU B O 1
ATOM 3469 N N . GLY B 1 164 ? 3.158 8.281 19.938 1 98.12 164 GLY B N 1
ATOM 3470 C CA . GLY B 1 164 ? 2.668 9.461 20.625 1 98.12 164 GLY B CA 1
ATOM 3471 C C . GLY B 1 164 ? 1.233 9.805 20.266 1 98.12 164 GLY B C 1
ATOM 3472 O O . GLY B 1 164 ? 0.453 10.203 21.141 1 98.12 164 GLY B O 1
ATOM 3473 N N . SER B 1 165 ? 0.907 9.672 19.016 1 98.62 165 SER B N 1
ATOM 3474 C CA . SER B 1 165 ? -0.456 9.938 18.562 1 98.62 165 SER B CA 1
ATOM 3475 C C . SER B 1 165 ? -1.455 9.008 19.25 1 98.62 165 SER B C 1
ATOM 3477 O O . SER B 1 165 ? -2.559 9.438 19.594 1 98.62 165 SER B O 1
ATOM 3479 N N . SER B 1 166 ? -1.078 7.781 19.422 1 98.75 166 SER B N 1
ATOM 3480 C CA . SER B 1 166 ? -1.971 6.809 20.047 1 98.75 166 SER B CA 1
ATOM 3481 C C . SER B 1 166 ? -2.293 7.195 21.484 1 98.75 166 SER B C 1
ATOM 3483 O O . SER B 1 166 ? -3.318 6.781 22.031 1 98.75 166 SER B O 1
ATOM 3485 N N . LYS B 1 167 ? -1.48 8.039 22.109 1 98.38 167 LYS B N 1
ATOM 3486 C CA . LYS B 1 167 ? -1.682 8.469 23.484 1 98.38 167 LYS B CA 1
ATOM 3487 C C . LYS B 1 167 ? -2.557 9.719 23.562 1 98.38 167 LYS B C 1
ATOM 3489 O O . LYS B 1 167 ? -3.137 10.016 24.594 1 98.38 167 LYS B O 1
ATOM 3494 N N . LEU B 1 168 ? -2.66 10.375 22.438 1 98.62 168 LEU B N 1
ATOM 3495 C CA . LEU B 1 168 ? -3.281 11.695 22.469 1 98.62 168 LEU B CA 1
ATOM 3496 C C . LEU B 1 168 ? -4.621 11.68 21.734 1 98.62 168 LEU B C 1
ATOM 3498 O O . LEU B 1 168 ? -5.391 12.633 21.828 1 98.62 168 LEU B O 1
ATOM 3502 N N . ILE B 1 169 ? -4.898 10.641 21.016 1 98.69 169 ILE B N 1
ATOM 3503 C CA . ILE B 1 169 ? -6.031 10.609 20.094 1 98.69 169 ILE B CA 1
ATOM 3504 C C . ILE B 1 169 ? -7.266 10.07 20.812 1 98.69 169 ILE B C 1
ATOM 3506 O O . ILE B 1 169 ? -7.156 9.172 21.656 1 98.69 169 ILE B O 1
ATOM 3510 N N . GLU B 1 170 ? -8.461 10.516 20.453 1 98 170 GLU B N 1
ATOM 3511 C CA . GLU B 1 170 ? -9.734 9.984 20.922 1 98 170 GLU B CA 1
ATOM 3512 C C . GLU B 1 170 ? -10.023 8.617 20.312 1 98 170 GLU B C 1
ATOM 3514 O O . GLU B 1 170 ? -9.484 8.273 19.266 1 98 170 GLU B O 1
ATOM 3519 N N . GLN B 1 171 ? -10.906 7.93 21.031 1 97.25 171 GLN B N 1
ATOM 3520 C CA . GLN B 1 171 ? -11.406 6.703 20.422 1 97.25 171 GLN B CA 1
ATOM 3521 C C . GLN B 1 171 ? -12.023 6.98 19.062 1 97.25 171 GLN B C 1
ATOM 3523 O O . GLN B 1 171 ? -12.797 7.93 18.906 1 97.25 171 GLN B O 1
ATOM 3528 N N . LYS B 1 172 ? -11.633 6.188 18.109 1 97.31 172 LYS B N 1
ATOM 3529 C CA . LYS B 1 172 ? -12.109 6.289 16.734 1 97.31 172 LYS B CA 1
ATOM 3530 C C . LYS B 1 172 ? -11.641 7.586 16.094 1 97.31 172 LYS B C 1
ATOM 3532 O O . LYS B 1 172 ? -12.211 8.023 15.086 1 97.31 172 LYS B O 1
ATOM 3537 N N . GLY B 1 173 ? -10.727 8.234 16.734 1 98.62 173 GLY B N 1
ATOM 3538 C CA . GLY B 1 173 ? -10.141 9.422 16.125 1 98.62 173 GLY B CA 1
ATOM 3539 C C . GLY B 1 173 ? -9.289 9.117 14.914 1 98.62 173 GLY B C 1
ATOM 3540 O O . GLY B 1 173 ? -9.078 7.949 14.578 1 98.62 173 GLY B O 1
ATOM 3541 N N . TYR B 1 174 ? -8.789 10.172 14.258 1 98.81 174 TYR B N 1
ATOM 3542 C CA . TYR B 1 174 ? -8.109 10.047 12.977 1 98.81 174 TYR B CA 1
ATOM 3543 C C . TYR B 1 174 ? -6.633 10.422 13.094 1 98.81 174 TYR B C 1
ATOM 3545 O O . TYR B 1 174 ? -6.297 11.438 13.719 1 98.81 174 TYR B O 1
ATOM 3553 N N . LEU B 1 175 ? -5.762 9.617 12.578 1 98.88 175 LEU B N 1
ATOM 3554 C CA . LEU B 1 175 ? -4.371 9.953 12.305 1 98.88 175 LEU B CA 1
ATOM 3555 C C . LEU B 1 175 ? -4.098 9.984 10.805 1 98.88 175 LEU B C 1
ATOM 3557 O O . LEU B 1 175 ? -4.289 8.984 10.117 1 98.88 175 LEU B O 1
ATOM 3561 N N . THR B 1 176 ? -3.686 11.117 10.312 1 98.81 176 THR B N 1
ATOM 3562 C CA . THR B 1 176 ? -3.475 11.281 8.875 1 98.81 176 THR B CA 1
ATOM 3563 C C . THR B 1 176 ? -2.043 11.727 8.586 1 98.81 176 THR B C 1
ATOM 3565 O O . THR B 1 176 ? -1.542 12.664 9.203 1 98.81 176 THR B O 1
ATOM 3568 N N . LEU B 1 177 ? -1.41 11.023 7.621 1 97.69 177 LEU B N 1
ATOM 3569 C CA . LEU B 1 177 ? -0.012 11.258 7.277 1 97.69 177 LEU B CA 1
ATOM 3570 C C . LEU B 1 177 ? 0.167 11.344 5.766 1 97.69 177 LEU B C 1
ATOM 3572 O O . LEU B 1 177 ? -0.63 10.781 5.008 1 97.69 177 LEU B O 1
ATOM 3576 N N . VAL B 1 178 ? 1.2 12.047 5.375 1 96.81 178 VAL B N 1
ATOM 3577 C CA . VAL B 1 178 ? 1.779 11.875 4.047 1 96.81 178 VAL B CA 1
ATOM 3578 C C . VAL B 1 178 ? 3.234 11.43 4.172 1 96.81 178 VAL B C 1
ATOM 3580 O O . VAL B 1 178 ? 4.008 12.016 4.93 1 96.81 178 VAL B O 1
ATOM 3583 N N . ILE B 1 179 ? 3.57 10.352 3.467 1 94.69 179 ILE B N 1
ATOM 3584 C CA . ILE B 1 179 ? 4.906 9.773 3.611 1 94.69 179 ILE B CA 1
ATOM 3585 C C . ILE B 1 179 ? 5.402 9.273 2.256 1 94.69 179 ILE B C 1
ATOM 3587 O O . ILE B 1 179 ? 4.609 9.078 1.332 1 94.69 179 ILE B O 1
ATOM 3591 N N . PRO B 1 180 ? 6.766 9.164 2.164 1 93.56 180 PRO B N 1
ATOM 3592 C CA . PRO B 1 180 ? 7.258 8.445 0.984 1 93.56 180 PRO B CA 1
ATOM 3593 C C . PRO B 1 180 ? 6.734 7.016 0.899 1 93.56 180 PRO B C 1
ATOM 3595 O O . PRO B 1 180 ? 6.578 6.352 1.927 1 93.56 180 PRO B O 1
ATOM 3598 N N . VAL B 1 181 ? 6.539 6.527 -0.29 1 95.5 181 VAL B N 1
ATOM 3599 C CA . VAL B 1 181 ? 5.934 5.219 -0.49 1 95.5 181 VAL B CA 1
ATOM 3600 C C . VAL B 1 181 ? 6.836 4.137 0.1 1 95.5 181 VAL B C 1
ATOM 3602 O O . VAL B 1 181 ? 6.355 3.084 0.53 1 95.5 181 VAL B O 1
ATOM 3605 N N . GLU B 1 182 ? 8.094 4.363 0.205 1 93.81 182 GLU B N 1
ATOM 3606 C CA . GLU B 1 182 ? 9.055 3.404 0.741 1 93.81 182 GLU B CA 1
ATOM 3607 C C . GLU B 1 182 ? 8.805 3.137 2.221 1 93.81 182 GLU B C 1
ATOM 3609 O O . GLU B 1 182 ? 9.297 2.148 2.771 1 93.81 182 GLU B O 1
ATOM 3614 N N . ARG B 1 183 ? 8.016 3.996 2.832 1 94.56 183 ARG B N 1
ATOM 3615 C CA . ARG B 1 183 ? 7.754 3.859 4.262 1 94.56 183 ARG B CA 1
ATOM 3616 C C . ARG B 1 183 ? 6.391 3.221 4.512 1 94.56 183 ARG B C 1
ATOM 3618 O O . ARG B 1 183 ? 5.988 3.039 5.66 1 94.56 183 ARG B O 1
ATOM 3625 N N . LEU B 1 184 ? 5.719 2.865 3.496 1 97.19 184 LEU B N 1
ATOM 3626 C CA . LEU B 1 184 ? 4.332 2.436 3.639 1 97.19 184 LEU B CA 1
ATOM 3627 C C . LEU B 1 184 ? 4.242 1.149 4.453 1 97.19 184 LEU B C 1
ATOM 3629 O O . LEU B 1 184 ? 3.352 1.003 5.293 1 97.19 184 LEU B O 1
ATOM 3633 N N . VAL B 1 185 ? 5.125 0.193 4.227 1 97.69 185 VAL B N 1
ATOM 3634 C CA . VAL B 1 185 ? 5.125 -1.053 4.984 1 97.69 185 VAL B CA 1
ATOM 3635 C C . VAL B 1 185 ? 5.293 -0.751 6.473 1 97.69 185 VAL B C 1
ATOM 3637 O O . VAL B 1 185 ? 4.527 -1.248 7.301 1 97.69 185 VAL B O 1
ATOM 3640 N N . ASP B 1 186 ? 6.277 0.073 6.777 1 96.69 186 ASP B N 1
ATOM 3641 C CA . ASP B 1 186 ? 6.48 0.501 8.156 1 96.69 186 ASP B CA 1
ATOM 3642 C C . ASP B 1 186 ? 5.215 1.141 8.727 1 96.69 186 ASP B C 1
ATOM 3644 O O . ASP B 1 186 ? 4.812 0.838 9.852 1 96.69 186 ASP B O 1
ATOM 3648 N N . CYS B 1 187 ? 4.676 1.977 7.961 1 97.31 187 CYS B N 1
ATOM 3649 C CA . CYS B 1 187 ? 3.518 2.742 8.406 1 97.31 187 CYS B CA 1
ATOM 3650 C C . CYS B 1 187 ? 2.363 1.819 8.781 1 97.31 187 CYS B C 1
ATOM 3652 O O . CYS B 1 187 ? 1.811 1.925 9.883 1 97.31 187 CYS B O 1
ATOM 3654 N N . PHE B 1 188 ? 2.047 0.911 7.871 1 98.56 188 PHE B N 1
ATOM 3655 C CA . PHE B 1 188 ? 0.947 -0.013 8.125 1 98.56 188 PHE B CA 1
ATOM 3656 C C . PHE B 1 188 ? 1.228 -0.864 9.352 1 98.56 188 PHE B C 1
ATOM 3658 O O . PHE B 1 188 ? 0.362 -1.02 10.219 1 98.56 188 PHE B O 1
ATOM 3665 N N . CYS B 1 189 ? 2.346 -1.387 9.477 1 98.31 189 CYS B N 1
ATOM 3666 C CA . CYS B 1 189 ? 2.701 -2.262 10.586 1 98.31 189 CYS B CA 1
ATOM 3667 C C . CYS B 1 189 ? 2.695 -1.5 11.906 1 98.31 189 CYS B C 1
ATOM 3669 O O . CYS B 1 189 ? 2.182 -1.994 12.914 1 98.31 189 CYS B O 1
ATOM 3671 N N . LEU B 1 190 ? 3.256 -0.292 11.922 1 98 190 LEU B N 1
ATOM 3672 C CA . LEU B 1 190 ? 3.301 0.517 13.141 1 98 190 LEU B CA 1
ATOM 3673 C C . LEU B 1 190 ? 1.9 0.97 13.539 1 98 190 LEU B C 1
ATOM 3675 O O . LEU B 1 190 ? 1.575 1.011 14.727 1 98 190 LEU B O 1
ATOM 3679 N N . MET B 1 191 ? 1.108 1.348 12.562 1 98.75 191 MET B N 1
ATOM 3680 C CA . MET B 1 191 ? -0.269 1.722 12.867 1 98.75 191 MET B CA 1
ATOM 3681 C C . MET B 1 191 ? -0.993 0.588 13.586 1 98.75 191 MET B C 1
ATOM 3683 O O . MET B 1 191 ? -1.588 0.798 14.648 1 98.75 191 MET B O 1
ATOM 3687 N N . ARG B 1 192 ? -0.876 -0.574 13.055 1 98.44 192 ARG B N 1
ATOM 3688 C CA . ARG B 1 192 ? -1.562 -1.686 13.711 1 98.44 192 ARG B CA 1
ATOM 3689 C C . ARG B 1 192 ? -0.933 -1.997 15.062 1 98.44 192 ARG B C 1
ATOM 3691 O O . ARG B 1 192 ? -1.637 -2.324 16.016 1 98.44 192 ARG B O 1
ATOM 3698 N N . LYS B 1 193 ? 0.343 -1.885 15.164 1 98.44 193 LYS B N 1
ATOM 3699 C CA . LYS B 1 193 ? 1.039 -2.094 16.422 1 98.44 193 LYS B CA 1
ATOM 3700 C C . LYS B 1 193 ? 0.475 -1.19 17.516 1 98.44 193 LYS B C 1
ATOM 3702 O O . LYS B 1 193 ? 0.361 -1.603 18.672 1 98.44 193 LYS B O 1
ATOM 3707 N N . TYR B 1 194 ? 0.107 0.012 17.125 1 98.62 194 TYR B N 1
ATOM 3708 C CA . TYR B 1 194 ? -0.351 0.98 18.109 1 98.62 194 TYR B CA 1
ATOM 3709 C C . TYR B 1 194 ? -1.847 1.238 17.969 1 98.62 194 TYR B C 1
ATOM 3711 O O . TYR B 1 194 ? -2.326 2.332 18.281 1 98.62 194 TYR B O 1
ATOM 3719 N N . ASN B 1 195 ? -2.568 0.316 17.375 1 98.44 195 ASN B N 1
ATOM 3720 C CA . ASN B 1 195 ? -4.02 0.173 17.422 1 98.44 195 ASN B CA 1
ATOM 3721 C C . ASN B 1 195 ? -4.711 1.173 16.5 1 98.44 195 ASN B C 1
ATOM 3723 O O . ASN B 1 195 ? -5.836 1.6 16.766 1 98.44 195 ASN B O 1
ATOM 3727 N N . PHE B 1 196 ? -4 1.642 15.555 1 98.88 196 PHE B N 1
ATOM 3728 C CA . PHE B 1 196 ? -4.629 2.33 14.43 1 98.88 196 PHE B CA 1
ATOM 3729 C C . PHE B 1 196 ? -4.91 1.362 13.289 1 98.88 196 PHE B C 1
ATOM 3731 O O . PHE B 1 196 ? -4.086 0.502 12.984 1 98.88 196 PHE B O 1
ATOM 3738 N N . GLU B 1 197 ? -6.043 1.47 12.68 1 98.62 197 GLU B N 1
ATOM 3739 C CA . GLU B 1 197 ? -6.32 0.741 11.445 1 98.62 197 GLU B CA 1
ATOM 3740 C C . GLU B 1 197 ? -6.289 1.671 10.242 1 98.62 197 GLU B C 1
ATOM 3742 O O . GLU B 1 197 ? -7.035 2.65 10.18 1 98.62 197 GLU B O 1
ATOM 3747 N N . PRO B 1 198 ? -5.328 1.387 9.32 1 98.69 198 PRO B N 1
ATOM 3748 C CA . PRO B 1 198 ? -5.426 2.176 8.086 1 98.69 198 PRO B CA 1
ATOM 3749 C C . PRO B 1 198 ? -6.797 2.059 7.422 1 98.69 198 PRO B C 1
ATOM 3751 O O . PRO B 1 198 ? -7.281 0.949 7.191 1 98.69 198 PRO B O 1
ATOM 3754 N N . LYS B 1 199 ? -7.418 3.188 7.121 1 98.38 199 LYS B N 1
ATOM 3755 C CA . LYS B 1 199 ? -8.789 3.176 6.613 1 98.38 199 LYS B CA 1
ATOM 3756 C C . LYS B 1 199 ? -8.852 3.754 5.199 1 98.38 199 LYS B C 1
ATOM 3758 O O . LYS B 1 199 ? -9.672 3.33 4.387 1 98.38 199 LYS B O 1
ATOM 3763 N N . ARG B 1 200 ? -8.102 4.762 4.934 1 98.31 200 ARG B N 1
ATOM 3764 C CA . ARG B 1 200 ? -8.055 5.422 3.635 1 98.31 200 ARG B CA 1
ATOM 3765 C C . ARG B 1 200 ? -6.613 5.617 3.172 1 98.31 200 ARG B C 1
ATOM 3767 O O . ARG B 1 200 ? -5.762 6.051 3.947 1 98.31 200 ARG B O 1
ATOM 3774 N N . VAL B 1 201 ? -6.367 5.246 1.94 1 98.69 201 VAL B N 1
ATOM 3775 C CA . VAL B 1 201 ? -5.031 5.355 1.364 1 98.69 201 VAL B CA 1
ATOM 3776 C C . VAL B 1 201 ? -5.121 5.945 -0.041 1 98.69 201 VAL B C 1
ATOM 3778 O O . VAL B 1 201 ? -5.98 5.555 -0.833 1 98.69 201 VAL B O 1
ATOM 3781 N N . GLN B 1 202 ? -4.277 6.91 -0.345 1 98 202 GLN B N 1
ATOM 3782 C CA . GLN B 1 202 ? -4.262 7.539 -1.662 1 98 202 GLN B CA 1
ATOM 3783 C C . GLN B 1 202 ? -2.836 7.852 -2.105 1 98 202 GLN B C 1
ATOM 3785 O O . GLN B 1 202 ? -2.104 8.555 -1.406 1 98 202 GLN B O 1
ATOM 3790 N N . PHE B 1 203 ? -2.469 7.359 -3.279 1 97.31 203 PHE B N 1
ATOM 3791 C CA . PHE B 1 203 ? -1.117 7.559 -3.787 1 97.31 203 PHE B CA 1
ATOM 3792 C C . PHE B 1 203 ? -1.022 8.852 -4.586 1 97.31 203 PHE B C 1
ATOM 3794 O O . PHE B 1 203 ? -1.973 9.234 -5.273 1 97.31 203 PHE B O 1
ATOM 3801 N N . ILE B 1 204 ? 0.079 9.492 -4.461 1 94.62 204 ILE B N 1
ATOM 3802 C CA . ILE B 1 204 ? 0.436 10.656 -5.266 1 94.62 204 ILE B CA 1
ATOM 3803 C C . ILE B 1 204 ? 1.523 10.273 -6.27 1 94.62 204 ILE B C 1
ATOM 3805 O O . ILE B 1 204 ? 2.619 9.867 -5.879 1 94.62 204 ILE B O 1
ATOM 3809 N N . ILE B 1 205 ? 1.25 10.5 -7.512 1 93.88 205 ILE B N 1
ATOM 3810 C CA . ILE B 1 205 ? 2.125 10.078 -8.602 1 93.88 205 ILE B CA 1
ATOM 3811 C C . ILE B 1 205 ? 2.412 11.266 -9.516 1 93.88 205 ILE B C 1
ATOM 3813 O O . ILE B 1 205 ? 1.49 11.961 -9.953 1 93.88 205 ILE B O 1
ATOM 3817 N N . PRO B 1 206 ? 3.703 11.523 -9.82 1 90.44 206 PRO B N 1
ATOM 3818 C CA . PRO B 1 206 ? 3.992 12.664 -10.695 1 90.44 206 PRO B CA 1
ATOM 3819 C C . PRO B 1 206 ? 3.283 12.57 -12.047 1 90.44 206 PRO B C 1
ATOM 3821 O O . PRO B 1 206 ? 2.516 13.469 -12.406 1 90.44 206 PRO B O 1
ATOM 3824 N N . ARG B 1 207 ? 3.584 11.508 -12.766 1 88.75 207 ARG B N 1
ATOM 3825 C CA . ARG B 1 207 ? 2.91 11.227 -14.031 1 88.75 207 ARG B CA 1
ATOM 3826 C C . ARG B 1 207 ? 2.428 9.781 -14.086 1 88.75 207 ARG B C 1
ATOM 3828 O O . ARG B 1 207 ? 2.953 8.922 -13.375 1 88.75 207 ARG B O 1
ATOM 3835 N N . MET B 1 208 ? 1.504 9.602 -14.938 1 83.25 208 MET B N 1
ATOM 3836 C CA . MET B 1 208 ? 0.803 8.32 -15 1 83.25 208 MET B CA 1
ATOM 3837 C C . MET B 1 208 ? 1.789 7.164 -15.125 1 83.25 208 MET B C 1
ATOM 3839 O O . MET B 1 208 ? 1.581 6.098 -14.539 1 83.25 208 MET B O 1
ATOM 3843 N N . GLN B 1 209 ? 2.848 7.312 -15.789 1 86.62 209 GLN B N 1
ATOM 3844 C CA . GLN B 1 209 ? 3.771 6.219 -16.078 1 86.62 209 GLN B CA 1
ATOM 3845 C C . GLN B 1 209 ? 4.859 6.129 -15 1 86.62 209 GLN B C 1
ATOM 3847 O O . GLN B 1 209 ? 5.668 5.203 -15.016 1 86.62 209 GLN B O 1
ATOM 3852 N N . ASP B 1 210 ? 4.828 7.047 -14.125 1 90.62 210 ASP B N 1
ATOM 3853 C CA . ASP B 1 210 ? 5.859 7.078 -13.094 1 90.62 210 ASP B CA 1
ATOM 3854 C C . ASP B 1 210 ? 5.504 6.152 -11.93 1 90.62 210 ASP B C 1
ATOM 3856 O O . ASP B 1 210 ? 4.344 5.766 -11.773 1 90.62 210 ASP B O 1
ATOM 3860 N N . LYS B 1 211 ? 6.535 5.789 -11.203 1 93.5 211 LYS B N 1
ATOM 3861 C CA . LYS B 1 211 ? 6.293 5.102 -9.938 1 93.5 211 LYS B CA 1
ATOM 3862 C C . LYS B 1 211 ? 5.711 6.051 -8.898 1 93.5 211 LYS B C 1
ATOM 3864 O O . LYS B 1 211 ? 5.984 7.254 -8.922 1 93.5 211 LYS B O 1
ATOM 3869 N N . PRO B 1 212 ? 4.863 5.543 -7.977 1 93.56 212 PRO B N 1
ATOM 3870 C CA . PRO B 1 212 ? 4.387 6.398 -6.883 1 93.56 212 PRO B CA 1
ATOM 3871 C C . PRO B 1 212 ? 5.527 6.949 -6.031 1 93.56 212 PRO B C 1
ATOM 3873 O O . PRO B 1 212 ? 6.531 6.266 -5.812 1 93.56 212 PRO B O 1
ATOM 3876 N N . LYS B 1 213 ? 5.363 8.164 -5.547 1 92.38 213 LYS B N 1
ATOM 3877 C CA . LYS B 1 213 ? 6.41 8.797 -4.75 1 92.38 213 LYS B CA 1
ATOM 3878 C C . LYS B 1 213 ? 5.957 8.992 -3.307 1 92.38 213 LYS B C 1
ATOM 3880 O O . LYS B 1 213 ? 6.707 8.711 -2.371 1 92.38 213 LYS B O 1
ATOM 3885 N N . LEU B 1 214 ? 4.742 9.516 -3.203 1 95 214 LEU B N 1
ATOM 3886 C CA . LEU B 1 214 ? 4.172 9.773 -1.886 1 95 214 LEU B CA 1
ATOM 3887 C C . LEU B 1 214 ? 2.846 9.039 -1.715 1 95 214 LEU B C 1
ATOM 3889 O O . LEU B 1 214 ? 2.229 8.625 -2.699 1 95 214 LEU B O 1
ATOM 3893 N N . VAL B 1 215 ? 2.486 8.922 -0.499 1 97.69 215 VAL B N 1
ATOM 3894 C CA . VAL B 1 215 ? 1.21 8.281 -0.201 1 97.69 215 VAL B CA 1
ATOM 3895 C C . VAL B 1 215 ? 0.574 8.938 1.022 1 97.69 215 VAL B C 1
ATOM 3897 O O . VAL B 1 215 ? 1.261 9.234 2.002 1 97.69 215 VAL B O 1
ATOM 3900 N N . LEU B 1 216 ? -0.703 9.25 0.889 1 98.25 216 LEU B N 1
ATOM 3901 C CA . LEU B 1 216 ? -1.539 9.719 1.992 1 98.25 216 LEU B CA 1
ATOM 3902 C C . LEU B 1 216 ? -2.182 8.539 2.717 1 98.25 216 LEU B C 1
ATOM 3904 O O . LEU B 1 216 ? -2.762 7.652 2.082 1 98.25 216 LEU B O 1
ATOM 3908 N N . VAL B 1 217 ? -2.098 8.539 4.031 1 98.75 217 VAL B N 1
ATOM 3909 C CA . VAL B 1 217 ? -2.654 7.449 4.824 1 98.75 217 VAL B CA 1
ATOM 3910 C C . VAL B 1 217 ? -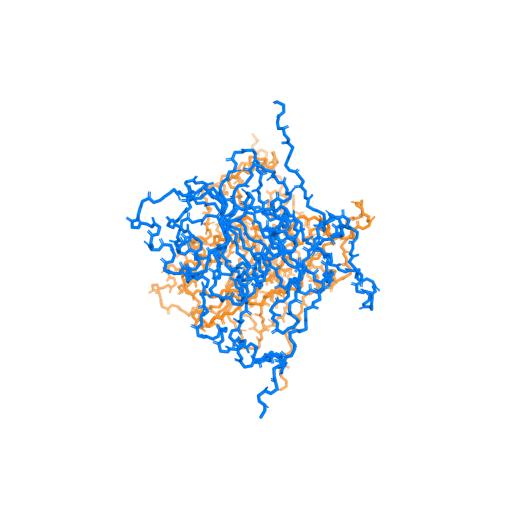3.469 8.016 5.984 1 98.75 217 VAL B C 1
ATOM 3912 O O . VAL B 1 217 ? -2.99 8.875 6.727 1 98.75 217 VAL B O 1
ATOM 3915 N N . GLU B 1 218 ? -4.676 7.543 6.117 1 98.88 218 GLU B N 1
ATOM 3916 C CA . GLU B 1 218 ? -5.52 7.855 7.27 1 98.88 218 GLU B CA 1
ATOM 3917 C C . GLU B 1 218 ? -5.801 6.609 8.102 1 98.88 218 GLU B C 1
ATOM 3919 O O . GLU B 1 218 ? -6.344 5.625 7.594 1 98.88 218 GLU B O 1
ATOM 3924 N N . GLY B 1 219 ? -5.371 6.641 9.305 1 98.81 219 GLY B N 1
ATOM 3925 C CA . GLY B 1 219 ? -5.695 5.59 10.25 1 98.81 219 GLY B CA 1
ATOM 3926 C C . GLY B 1 219 ? -6.738 6.008 11.273 1 98.81 219 GLY B C 1
ATOM 3927 O O . GLY B 1 219 ? -6.816 7.18 11.641 1 98.81 219 GLY B O 1
ATOM 3928 N N . ARG B 1 220 ? -7.469 5.078 11.758 1 98.75 220 ARG B N 1
ATOM 3929 C CA . ARG B 1 220 ? -8.438 5.297 12.828 1 98.75 220 ARG B CA 1
ATOM 3930 C C . ARG B 1 220 ? -8.07 4.496 14.07 1 98.75 220 ARG B C 1
ATOM 3932 O O . ARG B 1 220 ? -7.738 3.311 13.977 1 98.75 220 ARG B O 1
ATOM 3939 N N . TYR B 1 221 ? -8.172 5.145 15.164 1 98.69 221 TYR B N 1
ATOM 3940 C CA . TYR B 1 221 ? -7.746 4.531 16.422 1 98.69 221 TYR B CA 1
ATOM 3941 C C . TYR B 1 221 ? -8.797 3.557 16.938 1 98.69 221 TYR B C 1
ATOM 3943 O O . TYR B 1 221 ? -9.984 3.887 16.984 1 98.69 221 TYR B O 1
ATOM 3951 N N . GLN B 1 222 ? -8.367 2.336 17.234 1 98 222 GLN B N 1
ATOM 3952 C CA . GLN B 1 222 ? -9.227 1.289 17.781 1 98 222 GLN B CA 1
ATOM 3953 C C . GLN B 1 222 ? -10.469 1.094 16.906 1 98 222 GLN B C 1
ATOM 3955 O O . GLN B 1 222 ? -11.594 1.06 17.422 1 98 222 GLN B O 1
ATOM 3960 N N . ALA B 1 223 ? -10.297 1.088 15.656 1 96.19 223 ALA B N 1
ATOM 3961 C CA . ALA B 1 223 ? -11.367 0.869 14.688 1 96.19 223 ALA B CA 1
ATOM 3962 C C . ALA B 1 223 ? -11.273 -0.525 14.078 1 96.19 223 ALA B C 1
ATOM 3964 O O . ALA B 1 223 ? -10.25 -1.206 14.219 1 96.19 223 ALA B O 1
ATOM 3965 N N . GLY B 1 224 ? -12.312 -0.891 13.398 1 92.75 224 GLY B N 1
ATOM 3966 C CA . GLY B 1 224 ? -12.383 -2.219 12.812 1 92.75 224 GLY B CA 1
ATOM 3967 C C . GLY B 1 224 ? -11.586 -2.348 11.531 1 92.75 224 GLY B C 1
ATOM 3968 O O . GLY B 1 224 ? -11.078 -1.354 11.008 1 92.75 224 GLY B O 1
ATOM 3969 N N . TRP B 1 225 ? -11.602 -3.531 11.07 1 92.31 225 TRP B N 1
ATOM 3970 C CA . TRP B 1 225 ? -10.859 -3.904 9.867 1 92.31 225 TRP B CA 1
ATOM 3971 C C . TRP B 1 225 ? -11.438 -3.219 8.641 1 92.31 225 TRP B C 1
ATOM 3973 O O . TRP B 1 225 ? -12.648 -2.959 8.578 1 92.31 225 TRP B O 1
ATOM 3983 N N . GLY B 1 226 ? -10.5 -2.92 7.652 1 93 226 GLY B N 1
ATOM 3984 C CA . GLY B 1 226 ? -10.969 -2.467 6.352 1 93 226 GLY B CA 1
ATOM 3985 C C . GLY B 1 226 ? -10.25 -1.228 5.855 1 93 226 GLY B C 1
ATOM 3986 O O . GLY B 1 226 ? -10.148 -0.232 6.574 1 93 226 GLY B O 1
ATOM 3987 N N . VAL B 1 227 ? -9.734 -1.315 4.656 1 96.06 227 VAL B N 1
ATOM 3988 C CA . VAL B 1 227 ? -9.031 -0.182 4.066 1 96.06 227 VAL B CA 1
ATOM 3989 C C . VAL B 1 227 ? -9.617 0.128 2.688 1 96.06 227 VAL B C 1
ATOM 3991 O O . VAL B 1 227 ? -9.992 -0.784 1.946 1 96.06 227 VAL B O 1
ATOM 3994 N N . HIS B 1 228 ? -9.734 1.346 2.432 1 96.62 228 HIS B N 1
ATOM 3995 C CA . HIS B 1 228 ? -10.172 1.825 1.125 1 96.62 228 HIS B CA 1
ATOM 3996 C C . HIS B 1 228 ? -9.047 2.564 0.406 1 96.62 228 HIS B C 1
ATOM 3998 O O . HIS B 1 228 ? -8.539 3.568 0.909 1 96.62 228 HIS B O 1
ATOM 4004 N N . PHE B 1 229 ? -8.695 2.043 -0.727 1 97 229 PHE B N 1
ATOM 4005 C CA . PHE B 1 229 ? -7.75 2.742 -1.588 1 97 229 PHE B CA 1
ATOM 4006 C C . PHE B 1 229 ? -8.477 3.676 -2.547 1 97 229 PHE B C 1
ATOM 4008 O O . PHE B 1 229 ? -9.336 3.238 -3.316 1 97 229 PHE B O 1
ATOM 4015 N N . LEU B 1 230 ? -8.133 4.949 -2.504 1 96.94 230 LEU B N 1
ATOM 4016 C CA . LEU B 1 230 ? -8.742 5.953 -3.369 1 96.94 230 LEU B CA 1
ATOM 4017 C C . LEU B 1 230 ? -8.023 6.02 -4.715 1 96.94 230 LEU B C 1
ATOM 4019 O O . LEU B 1 230 ? -6.898 5.543 -4.844 1 96.94 230 LEU B O 1
ATOM 4023 N N . PRO B 1 231 ? -8.727 6.562 -5.723 1 95.06 231 PRO B N 1
ATOM 4024 C CA . PRO B 1 231 ? -8.008 6.809 -6.973 1 95.06 231 PRO B CA 1
ATOM 4025 C C . PRO B 1 231 ? -6.742 7.637 -6.77 1 95.06 231 PRO B C 1
ATOM 4027 O O . PRO B 1 231 ? -6.723 8.547 -5.938 1 95.06 231 PRO B O 1
ATOM 4030 N N . ASN B 1 232 ? -5.715 7.32 -7.559 1 94.69 232 ASN B N 1
ATOM 4031 C CA . ASN B 1 232 ? -4.438 8.008 -7.426 1 94.69 232 ASN B CA 1
ATOM 4032 C C . ASN B 1 232 ? -4.559 9.484 -7.797 1 94.69 232 ASN B C 1
ATOM 4034 O O . ASN B 1 232 ? -5.422 9.867 -8.594 1 94.69 232 ASN B O 1
ATOM 4038 N N . LEU B 1 233 ? -3.768 10.297 -7.211 1 93.19 233 LEU B N 1
ATOM 4039 C CA . LEU B 1 233 ? -3.582 11.688 -7.625 1 93.19 233 LEU B CA 1
ATOM 4040 C C . LEU B 1 233 ? -2.4 11.812 -8.578 1 93.19 233 LEU B C 1
ATOM 4042 O O . LEU B 1 233 ? -1.262 11.523 -8.203 1 93.19 233 LEU B O 1
ATOM 4046 N N . TYR B 1 234 ? -2.602 12.219 -9.781 1 91.62 234 TYR B N 1
ATOM 4047 C CA . TYR B 1 234 ? -1.555 12.5 -10.758 1 91.62 234 TYR B CA 1
ATOM 4048 C C . TYR B 1 234 ? -1.266 13.992 -10.836 1 91.62 234 TYR B C 1
ATOM 4050 O O . TYR B 1 234 ? -2.162 14.789 -11.117 1 91.62 234 TYR B O 1
ATOM 4058 N N . LEU B 1 235 ? -0.077 14.367 -10.695 1 89.12 235 LEU B N 1
ATOM 4059 C CA . LEU B 1 235 ? 0.259 15.781 -10.547 1 89.12 235 LEU B CA 1
ATOM 4060 C C . LEU B 1 235 ? 0.336 16.469 -11.906 1 89.12 235 LEU B C 1
ATOM 4062 O O . LEU B 1 235 ? -0.085 17.625 -12.047 1 89.12 235 LEU B O 1
ATOM 4066 N N . HIS B 1 236 ? 0.926 15.75 -12.883 1 86.62 236 HIS B N 1
ATOM 4067 C CA . HIS B 1 236 ? 1.22 16.391 -14.156 1 86.62 236 HIS B CA 1
ATOM 4068 C C . HIS B 1 236 ? 0.647 15.578 -15.32 1 86.62 236 HIS B C 1
ATOM 4070 O O . HIS B 1 236 ? 0.334 14.398 -15.164 1 86.62 236 HIS B O 1
ATOM 4076 N N . ASP B 1 237 ? 0.545 16.266 -16.469 1 77.56 237 ASP B N 1
ATOM 4077 C CA . ASP B 1 237 ? 0.075 15.617 -17.688 1 77.56 237 ASP B CA 1
ATOM 4078 C C . ASP B 1 237 ? 1.086 14.586 -18.172 1 77.56 237 ASP B C 1
ATOM 4080 O O . ASP B 1 237 ? 2.281 14.875 -18.266 1 77.56 237 ASP B O 1
ATOM 4084 N N . PRO B 1 238 ? 0.583 13.43 -18.484 1 73.5 238 PRO B N 1
ATOM 4085 C CA . PRO B 1 238 ? 1.5 12.383 -18.938 1 73.5 238 PRO B CA 1
ATOM 4086 C C . PRO B 1 238 ? 2.104 12.68 -20.312 1 73.5 238 PRO B C 1
ATOM 4088 O O . PRO B 1 238 ? 3.172 12.156 -20.641 1 73.5 238 PRO B O 1
ATOM 4091 N N . ASN B 1 239 ? 1.425 13.305 -21.109 1 72.5 239 ASN B N 1
ATOM 4092 C CA . ASN B 1 239 ? 1.793 13.484 -22.516 1 72.5 239 ASN B CA 1
ATOM 4093 C C . ASN B 1 239 ? 2.842 14.586 -22.688 1 72.5 239 ASN B C 1
ATOM 4095 O O . ASN B 1 239 ? 3.445 14.711 -23.75 1 72.5 239 ASN B O 1
ATOM 4099 N N . ASP B 1 240 ? 3.002 15.438 -21.703 1 67.94 240 ASP B N 1
ATOM 4100 C CA . ASP B 1 240 ? 3.986 16.516 -21.828 1 67.94 240 ASP B CA 1
ATOM 4101 C C . ASP B 1 240 ? 4.973 16.484 -20.656 1 67.94 240 ASP B C 1
ATOM 4103 O O . ASP B 1 240 ? 4.703 17.047 -19.594 1 67.94 240 ASP B O 1
ATOM 4107 N N . LYS B 1 241 ? 6.055 15.859 -20.938 1 68 241 LYS B N 1
ATOM 4108 C CA . LYS B 1 241 ? 7.059 15.688 -19.891 1 68 241 LYS B CA 1
ATOM 4109 C C . LYS B 1 241 ? 7.641 17.031 -19.453 1 68 241 LYS B C 1
ATOM 4111 O O . LYS B 1 241 ? 8.227 17.141 -18.375 1 68 241 LYS B O 1
ATOM 4116 N N . GLN B 1 242 ? 7.461 18.031 -20.281 1 68 242 GLN B N 1
ATOM 4117 C CA . GLN B 1 242 ? 8.062 19.328 -20 1 68 242 GLN B CA 1
ATOM 4118 C C . GLN B 1 242 ? 7.074 20.234 -19.281 1 68 242 GLN B C 1
ATOM 4120 O O . GLN B 1 242 ? 7.469 21.266 -18.703 1 68 242 GLN B O 1
ATOM 4125 N N . GLN B 1 243 ? 5.84 19.859 -19.406 1 66.75 243 GLN B N 1
ATOM 4126 C CA . GLN B 1 243 ? 4.836 20.688 -18.75 1 66.75 243 GLN B CA 1
ATOM 4127 C C . GLN B 1 243 ? 4.691 20.312 -17.281 1 66.75 243 GLN B C 1
ATOM 4129 O O . GLN B 1 243 ? 4.312 19.188 -16.953 1 66.75 243 GLN B O 1
ATOM 4134 N N . HIS B 1 244 ? 5.102 21.25 -16.453 1 73.69 244 HIS B N 1
ATOM 4135 C CA . HIS B 1 244 ? 5.086 21 -15.016 1 73.69 244 HIS B CA 1
ATOM 4136 C C . HIS B 1 244 ? 3.838 21.594 -14.367 1 73.69 244 HIS B C 1
ATOM 4138 O O . HIS B 1 244 ? 3.762 21.703 -13.141 1 73.69 244 HIS B O 1
ATOM 4144 N N . GLU B 1 245 ? 2.967 21.781 -15.305 1 74.19 245 GLU B N 1
ATOM 4145 C CA . GLU B 1 245 ? 1.71 22.297 -14.766 1 74.19 245 GLU B CA 1
ATOM 4146 C C . GLU B 1 245 ? 0.872 21.188 -14.148 1 74.19 245 GLU B C 1
ATOM 4148 O O . GLU B 1 245 ? 0.797 20.094 -14.695 1 74.19 245 GLU B O 1
ATOM 4153 N N . TYR B 1 246 ? 0.293 21.516 -13.07 1 80.19 246 TYR B N 1
ATOM 4154 C CA . TYR B 1 246 ? -0.589 20.562 -12.414 1 80.19 246 TYR B CA 1
ATOM 4155 C C . TYR B 1 246 ? -1.849 20.328 -13.234 1 80.19 246 TYR B C 1
ATOM 4157 O O . TYR B 1 246 ? -2.322 21.234 -13.93 1 80.19 246 TYR B O 1
ATOM 4165 N N . LEU B 1 247 ? -2.377 19.078 -13.172 1 81.38 247 LEU B N 1
ATOM 4166 C CA . LEU B 1 247 ? -3.67 18.766 -13.773 1 81.38 247 LEU B CA 1
ATOM 4167 C C . LEU B 1 247 ? -4.789 19.547 -13.102 1 81.38 247 LEU B C 1
ATOM 4169 O O . LEU B 1 247 ? -4.637 20.016 -11.969 1 81.38 247 LEU B O 1
ATOM 4173 N N . GLU B 1 248 ? -5.871 19.656 -13.797 1 78.12 248 GLU B N 1
ATOM 4174 C CA . GLU B 1 248 ? -6.984 20.469 -13.32 1 78.12 248 GLU B CA 1
ATOM 4175 C C . GLU B 1 248 ? -7.523 19.938 -11.992 1 78.12 248 GLU B C 1
ATOM 4177 O O . GLU B 1 248 ? -7.879 20.719 -11.109 1 78.12 248 GLU B O 1
ATOM 4182 N N . ASN B 1 249 ? -7.598 18.656 -11.867 1 81.62 249 ASN B N 1
ATOM 4183 C CA . ASN B 1 249 ? -8.125 18.078 -10.633 1 81.62 249 ASN B CA 1
ATOM 4184 C C . ASN B 1 249 ? -7.207 18.375 -9.445 1 81.62 249 ASN B C 1
ATOM 4186 O O . ASN B 1 249 ? -7.672 18.5 -8.312 1 81.62 249 ASN B O 1
ATOM 4190 N N . ILE B 1 250 ? -5.934 18.5 -9.711 1 81.19 250 ILE B N 1
ATOM 4191 C CA . ILE B 1 250 ? -4.977 18.844 -8.664 1 81.19 250 ILE B CA 1
ATOM 4192 C C . ILE B 1 250 ? -5.113 20.328 -8.312 1 81.19 250 ILE B C 1
ATOM 4194 O O . ILE B 1 250 ? -5.094 20.703 -7.141 1 81.19 250 ILE B O 1
ATOM 4198 N N . LYS B 1 251 ? -5.312 21.109 -9.281 1 80.12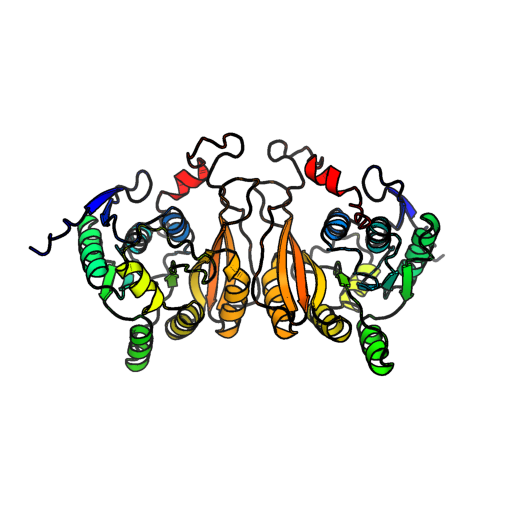 251 LYS B N 1
ATOM 4199 C CA . LYS B 1 251 ? -5.531 22.531 -9.055 1 80.12 251 LYS B CA 1
ATOM 4200 C C . LYS B 1 251 ? -6.754 22.766 -8.164 1 80.12 251 LYS B C 1
ATOM 4202 O O . LYS B 1 251 ? -6.746 23.641 -7.309 1 80.12 251 LYS B O 1
ATOM 4207 N N . LYS B 1 252 ? -7.746 21.953 -8.383 1 83.31 252 LYS B N 1
ATOM 4208 C CA . LYS B 1 252 ? -8.953 22.062 -7.566 1 83.31 252 LYS B CA 1
ATOM 4209 C C . LYS B 1 252 ? -8.664 21.734 -6.105 1 83.31 252 LYS B C 1
ATOM 4211 O O . LYS B 1 252 ? -9.242 22.328 -5.199 1 83.31 252 LYS B O 1
ATOM 4216 N N . LEU B 1 253 ? -7.75 20.875 -5.953 1 84.62 253 LEU B N 1
ATOM 4217 C CA . LEU B 1 253 ? -7.398 20.453 -4.602 1 84.62 253 LEU B CA 1
ATOM 4218 C C . LEU B 1 253 ? -6.535 21.5 -3.916 1 84.62 253 LEU B C 1
ATOM 4220 O O . LEU B 1 253 ? -6.289 21.422 -2.709 1 84.62 253 LEU B O 1
ATOM 4224 N N . TYR B 1 254 ? -6.129 22.438 -4.652 1 86.12 254 TYR B N 1
ATOM 4225 C CA . TYR B 1 254 ? -5.344 23.531 -4.07 1 86.12 254 TYR B CA 1
ATOM 4226 C C . TYR B 1 254 ? -6.246 24.547 -3.381 1 86.12 254 TYR B C 1
ATOM 4228 O O . TYR B 1 254 ? -5.762 25.5 -2.777 1 86.12 254 TYR B O 1
ATOM 4236 N N . LYS B 1 255 ? -7.496 24.281 -3.457 1 88.12 255 LYS B N 1
ATOM 4237 C CA . LYS B 1 255 ? -8.477 25.047 -2.701 1 88.12 255 LYS B CA 1
ATOM 4238 C C . LYS B 1 255 ? -9 24.266 -1.502 1 88.12 255 LYS B C 1
ATOM 4240 O O . LYS B 1 255 ? -9.391 23.109 -1.64 1 88.12 255 LYS B O 1
ATOM 4245 N N . PRO B 1 256 ? -8.945 24.969 -0.321 1 92.12 256 PRO B N 1
ATOM 4246 C CA . PRO B 1 256 ? -9.5 24.266 0.836 1 92.12 256 PRO B CA 1
ATOM 4247 C C . PR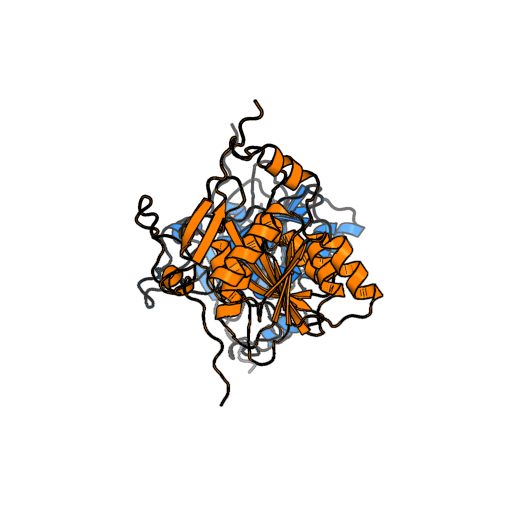O B 1 256 ? -10.953 23.828 0.628 1 92.12 256 PRO B C 1
ATOM 4249 O O . PRO B 1 256 ? -11.805 24.672 0.319 1 92.12 256 PRO B O 1
ATOM 4252 N N . ILE B 1 257 ? -11.266 22.594 0.838 1 91.88 257 ILE B N 1
ATOM 4253 C CA . ILE B 1 257 ? -12.625 22.062 0.726 1 91.88 257 ILE B CA 1
ATOM 4254 C C . ILE B 1 257 ? -13.383 22.297 2.033 1 91.88 257 ILE B C 1
ATOM 4256 O O . ILE B 1 257 ? -13.07 21.688 3.055 1 91.88 257 ILE B O 1
ATOM 4260 N N . LYS B 1 258 ? -14.328 23.078 2.002 1 92.94 258 LYS B N 1
ATOM 4261 C CA . LYS B 1 258 ? -15.023 23.531 3.205 1 92.94 258 LYS B CA 1
ATOM 4262 C C . LYS B 1 258 ? -15.969 22.453 3.729 1 92.94 258 LYS B C 1
ATOM 4264 O O . LYS B 1 258 ? -16.625 21.75 2.947 1 92.94 258 LYS B O 1
ATOM 4269 N N . VAL B 1 259 ? -16 22.344 5.074 1 91.12 259 VAL B N 1
ATOM 4270 C CA . VAL B 1 259 ? -16.969 21.469 5.723 1 91.12 259 VAL B CA 1
ATOM 4271 C C . VAL B 1 259 ? -18.359 22.094 5.656 1 91.12 259 VAL B C 1
ATOM 4273 O O . VAL B 1 259 ? -18.547 23.266 5.996 1 91.12 259 VAL B O 1
ATOM 4276 N N . LYS B 1 260 ? -19.391 21.359 5.059 1 77.5 260 LYS B N 1
ATOM 4277 C CA . LYS B 1 260 ? -20.75 21.844 4.934 1 77.5 260 LYS B CA 1
ATOM 4278 C C . LYS B 1 260 ? -21.438 21.953 6.297 1 77.5 260 LYS B C 1
ATOM 4280 O O . LYS B 1 260 ? -21.266 21.062 7.145 1 77.5 260 LYS B O 1
ATOM 4285 N N . GLU B 1 261 ? -21.906 23.094 6.684 1 66.94 261 GLU B N 1
ATOM 4286 C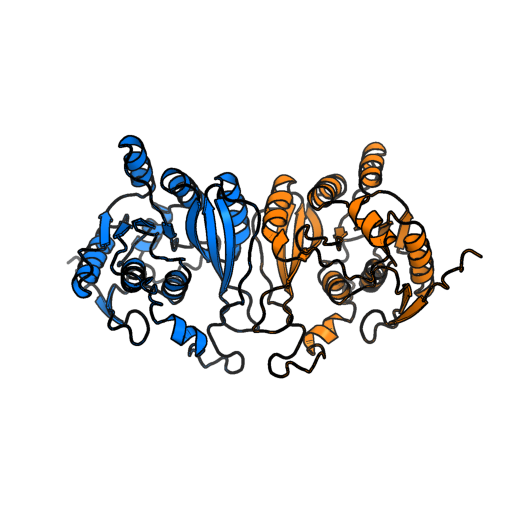 CA . GLU B 1 261 ? -22.641 23.328 7.926 1 66.94 261 GLU B CA 1
ATOM 4287 C C . GLU B 1 261 ? -23.922 22.484 7.984 1 66.94 261 GLU B C 1
ATOM 4289 O O . GLU B 1 261 ? -24.594 22.297 6.973 1 66.94 261 GLU B O 1
ATOM 4294 N N . GLY B 1 262 ? -23.922 21.328 8.516 1 47.38 262 GLY B N 1
ATOM 4295 C CA . GLY B 1 262 ? -25.203 20.672 8.656 1 47.38 262 GLY B CA 1
ATOM 4296 C C . GLY B 1 262 ? -26.328 21.625 8.992 1 47.38 262 GLY B C 1
ATOM 4297 O O . GLY B 1 262 ? -26.125 22.594 9.734 1 47.38 262 GLY B O 1
ATOM 4298 N N . LYS B 1 263 ? -27.359 21.656 8.039 1 38.88 263 LYS B N 1
ATOM 4299 C CA . LYS B 1 263 ? -28.641 22.172 8.523 1 38.88 263 LYS B CA 1
ATOM 4300 C C . LYS B 1 263 ? -29.125 21.375 9.742 1 38.88 263 LYS B C 1
ATOM 4302 O O . LYS B 1 263 ? -29 20.156 9.781 1 38.88 263 LYS B O 1
#

Solvent-accessible surface area (backbone atoms only — not comparable to full-atom values): 28455 Å² total; per-residue (Å²): 128,82,73,74,76,72,78,56,67,43,80,39,71,46,55,44,96,57,88,36,55,36,58,36,43,72,84,48,87,64,90,51,70,64,46,42,52,47,40,61,63,52,87,72,52,91,82,48,42,36,33,37,34,49,62,33,50,44,29,61,49,60,55,47,39,42,69,19,35,87,76,33,35,32,43,28,30,17,63,50,62,73,33,40,53,44,14,52,52,23,34,52,74,59,71,36,60,91,32,45,43,80,40,78,37,51,63,78,55,47,48,52,50,38,58,73,65,68,51,86,62,21,43,31,36,38,33,63,61,83,77,71,61,84,72,68,76,72,60,61,88,76,56,44,67,64,51,52,46,48,51,66,74,66,54,75,45,71,62,57,52,51,52,43,44,55,73,40,44,31,88,62,12,40,42,35,39,43,41,50,48,62,46,45,62,57,48,51,41,48,32,49,74,52,42,20,28,60,37,42,34,33,41,36,21,57,25,72,79,38,41,57,51,34,31,36,39,31,24,24,27,76,49,69,89,61,43,43,61,44,44,58,45,51,40,27,51,68,89,37,88,82,48,82,53,63,30,70,74,48,50,57,46,27,29,67,64,62,53,77,76,77,128,129,81,76,73,74,73,81,57,68,43,79,38,70,46,56,44,96,56,90,35,54,38,59,36,43,73,84,47,86,64,89,52,71,65,46,43,52,47,40,60,63,51,87,73,52,91,82,49,44,36,33,36,34,50,63,32,48,44,29,60,48,60,54,46,40,40,70,19,35,85,76,34,33,32,43,28,30,18,63,50,62,70,33,39,53,42,13,51,53,24,33,52,74,61,71,34,61,91,32,46,44,81,39,78,37,50,64,77,56,48,49,52,49,37,57,73,64,68,51,84,60,22,43,31,37,39,34,63,62,83,78,72,62,85,70,67,75,72,61,62,88,78,56,43,66,62,53,50,46,47,51,64,75,65,54,74,45,72,63,57,52,52,49,44,44,56,74,39,45,32,88,62,12,41,41,35,39,45,41,50,49,62,45,45,61,59,47,52,42,49,33,50,72,52,42,21,28,60,38,38,34,32,40,36,22,56,26,72,80,38,42,58,50,34,30,38,40,30,24,23,28,77,48,70,89,59,43,43,60,44,45,58,43,51,41,26,50,67,89,38,88,81,48,83,51,62,30,70,73,47,51,57,44,27,30,66,65,62,53,75,75,80,130

Radius of gyration: 26.43 Å; Cα contacts (8 Å, |Δi|>4): 1045; chains: 2; bounding box: 63×80×62 Å